Protein AF-A0A971TIJ3-F1 (afdb_monomer_lite)

Sequence (741 aa):
KLSTLRVTIKGRIISPDGRPIPSAKVTGVLDVHDTAYEQFLEANEAPTWTAHTDADGRYELHGMDPMHWHHVAAALVNGRARDNVDIRVEARGFVQRKEDAPEVPLLPEDAVCLGRRWLAILNQAQQRLGNIQLAEKEGWTLPAATGNTITGIDIVLQPMEAPIPTDADTAGTPAADPSHTDPPVTQPADNSDGVSVQERTAGGNANMRYFLIGAAEAEARAAEEETISPIGPEAKLLLVLPGGDGGPDFLPFVKRIYRHALSDDYLVAQLVAPRWSDEQAQKLVWPTETNPRPNMEFSTEQFMAAVVNDVHREHRFSRTFTLGWSSSGPACYAASLTPSVPVRGTFVAMSVFKPDQLPPLERARTHTYFILHSPQDFIPLRMAEEARDLLADHGAAVELATYDGGHGWRGDVFGSIRRGMAFLEANVLRTHVYLISDLLEAFDPSNPSYAGQQSVAQIVEGIHNVTGGREEWESGRHTIDVWRDRWAIIHTSARNHQRIDDYLNQSREPYRASVAVEAKFVTVDLNDRDKLRQWTAEDKMHQSDDGAATRILTPDEAEALMGRLQSIRSSSVCQAPRILAPHGMPLEITVPSSDPLELPLIDDPTTRVAVPIACAMLTGQADASPDRHSVTLTAVAEHIIGLEQFNPAEPDDLPQLAAAAVTQDVPDGQTLLISVPFQTVRPVAAKAVKNPSDGVTFEPVFEPVECGSEPQRRLYLLIRPKIIIRRPLSLTDSQPTATPP

Secondary structure (DSSP, 8-state):
-GGGS-EEEEEEEE-TTS-B-TT-EEEEEEEE--HHHHHHHTTSPPPEEEEE--TTSEEEEEEEPPPPHHHHHHHHHHT--SEEEEEEEE-TTEE--GGG--EEE---HHHHHHHHHHHHHHHHHHHHTTPPPP---TTPPPP-EETTEE----EEPEEPPPPPPPP--------------PPP--PPP---TT--EEEEESTT-TTSEEEEESHHHHHHHHHHTSSS-SS-TT-EEEEEE-STT--GGGHHHHHHHHHHHS-TTEEEEEE----S-HHHHHH-SS-BTTB--TT-SS-HHHHHHHHHHHHHTT---SEEEEEEETTSHHHHHHHTT-TTS-EEEEEEES----GGGSSPGGGGGG-EEEEEE-TTSSS-THHHHHHHHHHHHTT-EEEEEE-SSSSS--SSHHHHHHHHHHHHHHH-EEEEEEEHHHHHHHH-TT-TT--SHHHHHHHHHHHHHHTT-HHHHHTSSSEEEEETTTEEEEEEEHHHHHHHHHHHHHHHSPPEEEEEEEEEEEE--GGGHHHHHHHH-S--PEEPTTS-EEEEE-HHHHHHHHHHHTT-TT-EEEEPP-EEEETTPEEEEEE-------PPP-S--S-------EEEEEEEEEEE-TTSSEEEEEEEEEEEEETTT-BTTBTT-PPB----EEEEEEETT-EEEEEEEE--EEEEEEEEEEETTTEEEEEEEEEE---TT---EEEEEEEEEEEEEEPPPPGGG-S------

Structure (mmCIF, N/CA/C/O backbone):
data_AF-A0A971TIJ3-F1
#
_entry.id   AF-A0A971TIJ3-F1
#
loop_
_atom_site.group_PDB
_atom_site.id
_atom_site.type_symbol
_atom_site.label_atom_id
_atom_site.label_alt_id
_atom_site.label_comp_id
_atom_site.label_asym_id
_atom_site.label_entity_id
_atom_site.label_seq_id
_atom_site.pdbx_PDB_ins_code
_atom_site.Cartn_x
_atom_site.Cartn_y
_atom_site.Cartn_z
_atom_site.occupancy
_atom_site.B_iso_or_equiv
_atom_site.auth_seq_id
_atom_site.auth_comp_id
_atom_site.auth_asym_id
_atom_site.auth_atom_id
_atom_site.pdbx_PDB_model_num
ATOM 1 N N . LYS A 1 1 ? -22.743 2.711 24.126 1.00 30.66 1 LYS A N 1
ATOM 2 C CA . LYS A 1 1 ? -23.628 2.703 22.956 1.00 30.66 1 LYS A CA 1
ATOM 3 C C . LYS A 1 1 ? -23.898 1.257 22.563 1.00 30.66 1 LYS A C 1
ATOM 5 O O . LYS A 1 1 ? -22.974 0.563 22.152 1.00 30.66 1 LYS A O 1
ATOM 10 N N . LEU A 1 2 ? -25.161 0.840 22.586 1.00 32.91 2 LEU A N 1
ATOM 11 C CA . LEU A 1 2 ? -25.652 -0.297 21.795 1.00 32.91 2 LEU A CA 1
ATOM 12 C C . LEU A 1 2 ? -25.307 -0.143 20.290 1.00 32.91 2 LEU A C 1
ATOM 14 O O . LEU A 1 2 ? -25.112 -1.137 19.605 1.00 32.91 2 LEU A O 1
ATOM 18 N N . SER A 1 3 ? -25.069 1.087 19.805 1.00 34.75 3 SER A N 1
ATOM 19 C CA . SER A 1 3 ? -24.725 1.392 18.402 1.00 34.75 3 SER A CA 1
ATOM 20 C C . SER A 1 3 ? -23.334 0.938 17.907 1.00 34.75 3 SER A C 1
ATOM 22 O O . SER A 1 3 ? -22.993 1.192 16.752 1.00 34.75 3 SER A O 1
ATOM 24 N N . THR A 1 4 ? -22.487 0.324 18.744 1.00 40.16 4 THR A N 1
ATOM 25 C CA . THR A 1 4 ? -21.285 -0.410 18.274 1.00 40.16 4 THR A CA 1
ATOM 26 C C . THR A 1 4 ? -21.420 -1.921 18.402 1.00 40.16 4 THR A C 1
ATOM 28 O O . THR A 1 4 ? -20.590 -2.658 17.874 1.00 40.16 4 THR A O 1
ATOM 31 N N . LEU A 1 5 ? -22.474 -2.402 19.063 1.00 55.66 5 LEU A N 1
ATOM 32 C CA . LEU A 1 5 ? -22.847 -3.810 19.088 1.00 55.66 5 LEU A CA 1
ATOM 33 C C . LEU A 1 5 ? -23.701 -4.080 17.847 1.00 55.66 5 LEU A C 1
ATOM 35 O O . LEU A 1 5 ? -24.904 -4.271 17.948 1.00 55.66 5 LEU A O 1
ATOM 39 N N . ARG A 1 6 ? -23.096 -4.042 16.654 1.00 72.12 6 ARG A N 1
ATOM 40 C CA . ARG A 1 6 ? -23.840 -4.365 15.433 1.00 72.12 6 ARG A CA 1
ATOM 41 C C . ARG A 1 6 ? -24.319 -5.810 15.522 1.00 72.12 6 ARG A C 1
ATOM 43 O O . ARG A 1 6 ? -23.508 -6.736 15.596 1.00 72.12 6 ARG A O 1
ATOM 50 N N . VAL A 1 7 ? -25.634 -5.990 15.534 1.00 79.94 7 VAL A N 1
ATOM 51 C CA . VAL A 1 7 ? -26.244 -7.312 15.571 1.00 79.94 7 VAL A CA 1
ATOM 52 C C . VAL A 1 7 ? -25.986 -7.986 14.236 1.00 79.94 7 VAL A C 1
ATOM 54 O O . VAL A 1 7 ? -26.111 -7.377 13.168 1.00 79.94 7 VAL A O 1
ATOM 57 N N . THR A 1 8 ? -25.571 -9.245 14.317 1.00 89.25 8 THR A N 1
ATOM 58 C CA . THR A 1 8 ? -25.485 -10.129 13.160 1.00 89.25 8 THR A CA 1
ATOM 59 C C . THR A 1 8 ? -26.539 -11.212 13.301 1.00 89.25 8 THR A C 1
ATOM 61 O O . THR A 1 8 ? -26.599 -11.869 14.338 1.00 89.25 8 THR A O 1
ATOM 64 N N . ILE A 1 9 ? -27.347 -11.424 12.267 1.00 93.44 9 ILE A N 1
ATOM 65 C CA . ILE A 1 9 ? -28.293 -12.541 12.208 1.00 93.44 9 ILE A CA 1
ATOM 66 C C . ILE A 1 9 ? -27.728 -13.603 11.270 1.00 93.44 9 ILE A C 1
ATOM 68 O O . ILE A 1 9 ? -27.409 -13.304 10.119 1.00 93.44 9 ILE A O 1
ATOM 72 N N . LYS A 1 10 ? -27.620 -14.840 11.761 1.00 94.31 10 LYS A N 1
ATOM 73 C CA . LYS A 1 10 ? -27.132 -15.995 11.001 1.00 94.31 10 LYS A CA 1
ATOM 74 C C . LYS A 1 10 ? -28.174 -17.096 10.912 1.00 94.31 10 LYS A C 1
ATOM 76 O O . LYS A 1 10 ? -28.834 -17.436 11.898 1.00 94.31 10 LYS A O 1
ATOM 81 N N . GLY A 1 11 ? -28.219 -17.720 9.745 1.00 93.25 11 GLY A N 1
ATOM 82 C CA . GLY A 1 11 ? -29.124 -18.820 9.466 1.00 93.25 11 GLY A CA 1
ATOM 83 C C . GLY A 1 11 ? -28.760 -19.577 8.199 1.00 93.25 11 GLY A C 1
ATOM 84 O O . GLY A 1 11 ? -27.748 -19.298 7.546 1.00 93.25 11 GLY A O 1
ATOM 85 N N . ARG A 1 12 ? -29.598 -20.553 7.855 1.00 94.38 12 ARG A N 1
ATOM 86 C CA . ARG A 1 12 ? -29.523 -21.322 6.612 1.00 94.38 12 ARG A CA 1
ATOM 87 C C . ARG A 1 12 ? -30.830 -21.254 5.847 1.00 94.38 12 ARG A C 1
ATOM 89 O O . ARG A 1 12 ? -31.904 -21.324 6.430 1.00 94.38 12 ARG A O 1
ATOM 96 N N . ILE A 1 13 ? -30.729 -21.204 4.529 1.00 93.94 13 ILE A N 1
ATOM 97 C CA . ILE A 1 13 ? -31.857 -21.388 3.626 1.00 93.94 13 ILE A CA 1
ATOM 98 C C . ILE A 1 13 ? -31.808 -22.819 3.106 1.00 93.94 13 ILE A C 1
ATOM 100 O O . ILE A 1 13 ? -30.856 -23.224 2.432 1.00 93.94 13 ILE A O 1
ATOM 104 N N . ILE A 1 14 ? -32.838 -23.587 3.438 1.00 93.75 14 ILE A N 1
ATOM 105 C CA . ILE A 1 14 ? -32.960 -25.001 3.093 1.00 93.75 14 ILE A CA 1
ATOM 106 C C . ILE A 1 14 ? -34.288 -25.275 2.390 1.00 93.75 14 ILE A C 1
ATOM 108 O O . ILE A 1 14 ? -35.248 -24.516 2.480 1.00 93.75 14 ILE A O 1
ATOM 112 N N . SER A 1 15 ? -34.340 -26.374 1.655 1.00 90.31 15 SER A N 1
ATOM 113 C CA . SER A 1 15 ? -35.568 -26.920 1.070 1.00 90.31 15 SER A CA 1
ATOM 114 C C . SER A 1 15 ? -36.240 -27.903 2.045 1.00 90.31 15 SER A C 1
ATOM 116 O O . SER A 1 15 ? -35.639 -28.246 3.068 1.00 90.31 15 SER A O 1
ATOM 118 N N . PRO A 1 16 ? -37.478 -28.377 1.789 1.00 88.56 16 PRO A N 1
ATOM 119 C CA . PRO A 1 16 ? -38.221 -29.198 2.751 1.00 88.56 16 PRO A CA 1
ATOM 120 C C . PRO A 1 16 ? -37.584 -30.568 3.021 1.00 88.56 16 PRO A C 1
ATOM 122 O O . PRO A 1 16 ? -37.876 -31.193 4.036 1.00 88.56 16 PRO A O 1
ATOM 125 N N . ASP A 1 17 ? -36.703 -31.035 2.131 1.00 87.88 17 ASP A N 1
ATOM 126 C CA . ASP A 1 17 ? -35.901 -32.252 2.302 1.00 87.88 17 ASP A CA 1
ATOM 127 C C . ASP A 1 17 ? -34.560 -31.997 3.026 1.00 87.88 17 ASP A C 1
ATOM 129 O O . ASP A 1 17 ? -33.744 -32.909 3.169 1.00 87.88 17 ASP A O 1
ATOM 133 N N . GLY A 1 18 ? -34.333 -30.766 3.499 1.00 86.62 18 GLY A N 1
ATOM 134 C CA . GLY A 1 18 ? -33.152 -30.351 4.249 1.00 86.62 18 GLY A CA 1
ATOM 135 C C . GLY A 1 18 ? -31.941 -29.990 3.388 1.00 86.62 18 GLY A C 1
ATOM 136 O O . GLY A 1 18 ? -30.865 -29.755 3.942 1.00 86.62 18 GLY A O 1
ATOM 137 N N . ARG A 1 19 ? -32.064 -29.941 2.052 1.00 91.12 19 ARG A N 1
ATOM 138 C CA . ARG A 1 19 ? -30.937 -29.561 1.184 1.00 91.12 19 ARG A CA 1
ATOM 139 C C . ARG A 1 19 ? -30.718 -28.045 1.174 1.00 91.12 19 ARG A C 1
ATOM 141 O O . ARG A 1 19 ? -31.707 -27.310 1.094 1.00 91.12 19 ARG A O 1
ATOM 148 N N . PRO A 1 20 ? -29.457 -27.576 1.198 1.00 93.44 20 PRO A N 1
ATOM 149 C CA . PRO A 1 20 ? -29.140 -26.153 1.154 1.00 93.44 20 PRO A CA 1
ATOM 150 C C . PRO A 1 20 ? -29.526 -25.523 -0.186 1.00 93.44 20 PRO A C 1
ATOM 152 O O . PRO A 1 20 ? -29.388 -26.148 -1.239 1.00 93.44 20 PRO A O 1
ATOM 155 N N . ILE A 1 21 ? -29.989 -24.274 -0.140 1.00 92.12 21 ILE A N 1
ATOM 156 C CA . ILE A 1 21 ? -30.333 -23.481 -1.324 1.00 92.12 21 ILE A CA 1
ATOM 157 C C . ILE A 1 21 ? -29.278 -22.376 -1.490 1.00 92.12 21 ILE A C 1
ATOM 159 O O . ILE A 1 21 ? -29.320 -21.379 -0.761 1.00 92.12 21 ILE A O 1
ATOM 163 N N . PRO A 1 22 ? -28.321 -22.527 -2.423 1.00 91.25 22 PRO A N 1
ATOM 164 C CA . PRO A 1 22 ? -27.285 -21.528 -2.659 1.00 91.25 22 PRO A CA 1
ATOM 165 C C . PRO A 1 22 ? -27.811 -20.327 -3.452 1.00 91.25 22 PRO A C 1
ATOM 167 O O . PRO A 1 22 ? -28.786 -20.431 -4.200 1.00 91.25 22 PRO A O 1
ATOM 170 N N . SER A 1 23 ? -27.129 -19.187 -3.321 1.00 90.06 23 SER A N 1
ATOM 171 C CA . SER A 1 23 ? -27.422 -17.934 -4.032 1.00 90.06 23 SER A CA 1
ATOM 172 C C . SER A 1 23 ? -28.828 -17.347 -3.813 1.00 90.06 23 SER A C 1
ATOM 174 O O . SER A 1 23 ? -29.226 -16.438 -4.545 1.00 90.06 23 SER A O 1
ATOM 176 N N . ALA A 1 24 ? -29.568 -17.808 -2.803 1.00 92.00 24 ALA A N 1
ATOM 177 C CA . ALA A 1 24 ? -30.810 -17.189 -2.357 1.00 92.00 24 ALA A CA 1
ATOM 178 C C . ALA A 1 24 ? -30.508 -15.793 -1.800 1.00 92.00 24 ALA A C 1
ATOM 180 O O . ALA A 1 24 ? -29.568 -15.622 -1.023 1.00 92.00 24 ALA A O 1
ATOM 181 N N . LYS A 1 25 ? -31.293 -14.794 -2.200 1.00 95.12 25 LYS A N 1
ATOM 182 C CA . LYS A 1 25 ? -31.193 -13.431 -1.679 1.00 95.12 25 LYS A CA 1
ATOM 183 C C . LYS A 1 25 ? -32.031 -13.336 -0.409 1.00 95.12 25 LYS A C 1
ATOM 185 O O . LYS A 1 25 ? -33.243 -13.527 -0.453 1.00 95.12 25 LYS A O 1
ATOM 190 N N . VAL A 1 26 ? -31.388 -13.025 0.705 1.00 95.00 26 VAL A N 1
ATOM 191 C CA . VAL A 1 26 ? -32.008 -12.846 2.019 1.00 95.00 26 VAL A CA 1
ATOM 192 C C . VAL A 1 26 ? -32.058 -11.356 2.327 1.00 95.00 26 VAL A C 1
ATOM 194 O O . VAL A 1 26 ? -31.038 -10.682 2.222 1.00 95.00 26 VAL A O 1
ATOM 197 N N . THR A 1 27 ? -33.230 -10.845 2.691 1.00 92.56 27 THR A N 1
ATOM 198 C CA . THR A 1 27 ? -33.478 -9.437 3.020 1.00 92.56 27 THR A CA 1
ATOM 199 C C . THR A 1 27 ? -34.119 -9.350 4.401 1.00 92.56 27 THR A C 1
ATOM 201 O O . THR A 1 27 ? -35.240 -9.812 4.579 1.00 92.56 27 THR A O 1
ATOM 204 N N . GLY A 1 28 ? -33.423 -8.765 5.371 1.00 90.44 28 GLY A N 1
ATOM 205 C CA . GLY A 1 28 ? -34.015 -8.353 6.642 1.00 90.44 28 GLY A CA 1
ATOM 206 C C . GLY A 1 28 ? -34.665 -6.982 6.492 1.00 90.44 28 GLY A C 1
ATOM 207 O O . GLY A 1 28 ? -34.040 -6.088 5.924 1.00 90.44 28 GLY A O 1
ATOM 208 N N . VAL A 1 29 ? -35.887 -6.815 6.985 1.00 87.00 29 VAL A N 1
ATOM 209 C CA . VAL A 1 29 ? -36.614 -5.539 7.017 1.00 87.00 29 VAL A CA 1
ATOM 210 C C . VAL A 1 29 ? -36.895 -5.192 8.472 1.00 87.00 29 VAL A C 1
ATOM 212 O O . VAL A 1 29 ? -37.412 -6.034 9.200 1.00 87.00 29 VAL A O 1
ATOM 215 N N . LEU A 1 30 ? -36.526 -3.988 8.903 1.00 82.31 30 LEU A N 1
ATOM 216 C CA . LEU A 1 30 ? -36.794 -3.540 10.267 1.00 82.31 30 LEU A CA 1
ATOM 217 C C . LEU A 1 30 ? -38.304 -3.366 10.483 1.00 82.31 30 LEU A C 1
ATOM 219 O O . LEU A 1 30 ? -38.944 -2.629 9.732 1.00 82.31 30 LEU A O 1
ATOM 223 N N . ASP A 1 31 ? -38.837 -4.009 11.518 1.00 78.81 31 ASP A N 1
ATOM 224 C CA . ASP A 1 31 ? -40.205 -3.835 12.005 1.00 78.81 31 ASP A CA 1
ATOM 225 C C . ASP A 1 31 ? -40.156 -3.380 13.471 1.00 78.81 31 ASP A C 1
ATOM 227 O O . ASP A 1 31 ? -39.629 -4.081 14.338 1.00 78.81 31 ASP A O 1
ATOM 231 N N . VAL A 1 32 ? -40.632 -2.164 13.747 1.00 66.31 32 VAL A N 1
ATOM 232 C CA . VAL A 1 32 ? -40.584 -1.547 15.081 1.00 66.31 32 VAL A CA 1
ATOM 233 C C . VAL A 1 32 ? -41.992 -1.143 15.488 1.00 66.31 32 VAL A C 1
ATOM 235 O O . VAL A 1 32 ? -42.640 -0.333 14.827 1.00 66.31 32 VAL A O 1
ATOM 238 N N . HIS A 1 33 ? -42.440 -1.669 16.623 1.00 61.56 33 HIS A N 1
ATOM 239 C CA . HIS A 1 33 ? -43.714 -1.328 17.245 1.00 61.56 33 HIS A CA 1
ATOM 240 C C . HIS A 1 33 ? -43.555 -0.137 18.207 1.00 61.56 33 HIS A C 1
ATOM 242 O O . HIS A 1 33 ? -43.623 -0.297 19.430 1.00 61.56 33 HIS A O 1
ATOM 248 N N . ASP A 1 34 ? -43.330 1.052 17.646 1.00 60.88 34 ASP A N 1
ATOM 249 C CA . ASP A 1 34 ? -43.323 2.346 18.344 1.00 60.88 34 ASP A CA 1
ATOM 250 C C . ASP A 1 34 ? -44.183 3.343 17.553 1.00 60.88 34 ASP A C 1
ATOM 252 O O . ASP A 1 34 ? -43.940 3.581 16.372 1.00 60.88 34 ASP A O 1
ATOM 256 N N . THR A 1 35 ? -45.171 3.961 18.204 1.00 51.84 35 THR A N 1
ATOM 257 C CA . THR A 1 35 ? -46.066 4.979 17.625 1.00 51.84 35 THR A CA 1
ATOM 258 C C . THR A 1 35 ? -45.337 6.145 16.946 1.00 51.84 35 THR A C 1
ATOM 260 O O . THR A 1 35 ? -45.846 6.691 15.966 1.00 51.84 35 THR A O 1
ATOM 263 N N . ALA A 1 36 ? -44.157 6.544 17.434 1.00 49.69 36 ALA A N 1
ATOM 264 C CA . ALA A 1 36 ? -43.347 7.589 16.803 1.00 49.69 36 ALA A CA 1
ATOM 265 C C . ALA A 1 36 ? -42.622 7.081 15.542 1.00 49.69 36 ALA A C 1
ATOM 267 O O . ALA A 1 36 ? -42.401 7.842 14.598 1.00 49.69 36 ALA A O 1
ATOM 268 N N . TYR A 1 37 ? -42.285 5.790 15.504 1.00 52.75 37 TYR A N 1
ATOM 269 C CA . TYR A 1 37 ? -41.617 5.141 14.378 1.00 52.75 37 TYR A CA 1
ATOM 270 C C . TYR A 1 37 ? -42.599 4.695 13.283 1.00 52.75 37 TYR A C 1
ATOM 272 O O . TYR A 1 37 ? -42.294 4.804 12.098 1.00 52.75 37 TYR A O 1
ATOM 280 N N . GLU A 1 38 ? -43.819 4.295 13.644 1.00 54.66 38 GLU A N 1
ATOM 281 C CA . GLU A 1 38 ? -44.912 4.045 12.695 1.00 54.66 38 GLU A CA 1
ATOM 282 C C . GLU A 1 38 ? -45.209 5.306 11.859 1.00 54.66 38 GLU A C 1
ATOM 284 O O . GLU A 1 38 ? -45.313 5.232 10.636 1.00 54.66 38 GLU A O 1
ATOM 289 N N . GLN A 1 39 ? -45.205 6.489 12.488 1.00 52.75 39 GLN A N 1
ATOM 290 C CA . GLN A 1 39 ? -45.309 7.783 11.795 1.00 52.75 39 GLN A CA 1
ATOM 291 C C . GLN A 1 39 ? -44.088 8.100 10.908 1.00 52.75 39 GLN A C 1
ATOM 293 O O . GLN A 1 39 ? -44.215 8.800 9.903 1.00 52.75 39 GLN A O 1
ATOM 298 N N . PHE A 1 40 ? -42.899 7.589 11.249 1.00 47.28 40 PHE A N 1
ATOM 299 C CA . PHE A 1 40 ? -41.686 7.722 10.434 1.00 47.28 40 PHE A CA 1
ATOM 300 C C . PHE A 1 40 ? -41.735 6.841 9.174 1.00 47.28 40 PHE A C 1
ATOM 302 O O . PHE A 1 40 ? -41.347 7.305 8.097 1.00 47.28 40 PHE A O 1
ATOM 309 N N . LEU A 1 41 ? -42.246 5.610 9.288 1.00 52.25 41 LEU A N 1
ATOM 310 C CA . LEU A 1 41 ? -42.416 4.666 8.175 1.00 52.25 41 LEU A CA 1
ATOM 311 C C . LEU A 1 41 ? -43.552 5.056 7.216 1.00 52.25 41 LEU A C 1
ATOM 313 O O . LEU A 1 41 ? -43.511 4.701 6.041 1.00 52.25 41 LEU A O 1
ATOM 317 N N . GLU A 1 42 ? -44.532 5.851 7.659 1.00 56.53 42 GLU A N 1
ATOM 318 C CA . GLU A 1 42 ? -45.507 6.480 6.751 1.00 56.53 42 GLU A CA 1
ATOM 319 C C . GLU A 1 42 ? -44.853 7.484 5.779 1.00 56.53 42 GLU A C 1
ATOM 321 O O . GLU A 1 42 ? -45.406 7.767 4.713 1.00 56.53 42 GLU A O 1
ATOM 326 N N . ALA A 1 43 ? -43.665 8.003 6.116 1.00 50.19 43 ALA A N 1
ATOM 327 C CA . ALA A 1 43 ? -42.933 8.993 5.329 1.00 50.19 43 ALA A CA 1
ATOM 328 C C . ALA A 1 43 ? -41.619 8.476 4.702 1.00 50.19 43 ALA A C 1
ATOM 330 O O . ALA A 1 43 ? -41.045 9.184 3.872 1.00 50.19 43 ALA A O 1
ATOM 331 N N . ASN A 1 44 ? -41.130 7.284 5.074 1.00 51.38 44 ASN A N 1
ATOM 332 C CA . ASN A 1 44 ? -39.826 6.745 4.656 1.00 51.38 44 ASN A CA 1
ATOM 333 C C . ASN A 1 44 ? -39.858 5.218 4.476 1.00 51.38 44 ASN A C 1
ATOM 335 O O . ASN A 1 44 ? -40.623 4.519 5.132 1.00 51.38 44 ASN A O 1
ATOM 339 N N . GLU A 1 45 ? -38.982 4.686 3.619 1.00 62.09 45 GLU A N 1
ATOM 340 C CA . GLU A 1 45 ? -38.799 3.235 3.488 1.00 62.09 45 GLU A CA 1
ATOM 341 C C . GLU A 1 45 ? -38.084 2.661 4.724 1.00 62.09 45 GLU A C 1
ATOM 343 O O . GLU A 1 45 ? -37.109 3.235 5.214 1.00 62.09 45 GLU A O 1
ATOM 348 N N . ALA A 1 46 ? -38.564 1.518 5.224 1.00 71.31 46 ALA A N 1
ATOM 349 C CA . ALA A 1 46 ? -37.954 0.830 6.359 1.00 71.31 46 ALA A CA 1
ATOM 350 C C . ALA A 1 46 ? -36.498 0.423 6.048 1.00 71.31 46 ALA A C 1
ATOM 352 O O . ALA A 1 46 ? -36.227 -0.046 4.936 1.00 71.31 46 ALA A O 1
ATOM 353 N N . PRO A 1 47 ? -35.561 0.535 7.009 1.00 78.31 47 PRO A N 1
ATOM 354 C CA . PRO A 1 47 ? -34.204 0.025 6.846 1.00 78.31 47 PRO A CA 1
ATOM 355 C C . PRO A 1 47 ? -34.191 -1.450 6.436 1.00 78.31 47 PRO A C 1
ATOM 357 O O . PRO A 1 47 ? -34.933 -2.271 6.984 1.00 78.31 47 PRO A O 1
ATOM 360 N N . THR A 1 48 ? -33.328 -1.786 5.474 1.00 85.31 48 THR A N 1
ATOM 361 C CA . THR A 1 48 ? -33.167 -3.158 4.986 1.00 85.31 48 THR A CA 1
ATOM 362 C C . THR A 1 48 ? -31.708 -3.595 4.964 1.00 85.31 48 THR A C 1
ATOM 364 O O . THR A 1 48 ? -30.799 -2.790 4.758 1.00 85.31 48 THR A O 1
ATOM 367 N N . TRP A 1 49 ? -31.486 -4.896 5.150 1.00 90.50 49 TRP A N 1
ATOM 368 C CA . TRP A 1 49 ? -30.171 -5.536 5.084 1.00 90.50 49 TRP A CA 1
ATOM 369 C C . TRP A 1 49 ? -30.240 -6.732 4.150 1.00 90.50 49 TRP A C 1
ATOM 371 O O . TRP A 1 49 ? -31.132 -7.563 4.296 1.00 90.50 49 TRP A O 1
ATOM 381 N N . THR A 1 50 ? -29.299 -6.854 3.215 1.00 91.19 50 THR A N 1
ATOM 382 C CA . THR A 1 50 ? -29.320 -7.925 2.208 1.00 91.19 50 THR A CA 1
ATOM 383 C C . THR A 1 50 ? -28.056 -8.771 2.220 1.00 91.19 50 THR A C 1
ATOM 385 O O . THR A 1 50 ? -26.955 -8.230 2.296 1.00 91.19 50 THR A O 1
ATOM 388 N N . ALA A 1 51 ? -28.207 -10.082 2.043 1.00 92.88 51 ALA A N 1
ATOM 389 C CA . ALA A 1 51 ? -27.113 -11.026 1.828 1.00 92.88 51 ALA A CA 1
ATOM 390 C C . ALA A 1 51 ? -27.504 -12.098 0.801 1.00 92.88 51 ALA A C 1
ATOM 392 O O . ALA A 1 51 ? -28.683 -12.302 0.516 1.00 92.88 51 ALA A O 1
ATOM 393 N N . HIS A 1 52 ? -26.510 -12.801 0.261 1.00 93.88 52 HIS A N 1
ATOM 394 C CA . HIS A 1 52 ? -26.720 -13.983 -0.574 1.00 93.88 52 HIS A CA 1
ATOM 395 C C . HIS A 1 52 ? -26.213 -15.229 0.142 1.00 93.88 52 HIS A C 1
ATOM 397 O O . HIS A 1 52 ? -25.187 -15.171 0.820 1.00 93.88 52 HIS A O 1
ATOM 403 N N . THR A 1 53 ? -26.911 -16.351 -0.027 1.00 93.94 53 THR A N 1
ATOM 404 C CA . THR A 1 53 ? -26.472 -17.614 0.565 1.00 93.94 53 THR A CA 1
ATOM 405 C C . THR A 1 53 ? -25.259 -18.210 -0.143 1.00 93.94 53 THR A C 1
ATOM 407 O O . THR A 1 53 ? -25.150 -18.160 -1.374 1.00 93.94 53 THR A O 1
ATOM 410 N N . ASP A 1 54 ? -24.362 -18.814 0.635 1.00 91.44 54 ASP A N 1
ATOM 411 C CA . ASP A 1 54 ? -23.214 -19.572 0.127 1.00 91.44 54 ASP A CA 1
ATOM 412 C C . ASP A 1 54 ? -23.607 -20.965 -0.416 1.00 91.44 54 ASP A C 1
ATOM 414 O O . ASP A 1 54 ? -24.786 -21.313 -0.516 1.00 91.44 54 ASP A O 1
ATOM 418 N N . ALA A 1 55 ? -22.613 -21.783 -0.784 1.00 89.25 55 ALA A N 1
ATOM 419 C CA . ALA A 1 55 ? -22.832 -23.143 -1.289 1.00 89.25 55 ALA A CA 1
ATOM 420 C C . ALA A 1 55 ? -23.542 -24.072 -0.280 1.00 89.25 55 ALA A C 1
ATOM 422 O O . ALA A 1 55 ? -24.236 -25.002 -0.692 1.00 89.25 55 ALA A O 1
ATOM 423 N N . ASP A 1 56 ? -23.409 -23.796 1.019 1.00 91.44 56 ASP A N 1
ATOM 424 C CA . ASP A 1 56 ? -24.043 -24.529 2.117 1.00 91.44 56 ASP A CA 1
ATOM 425 C C . ASP A 1 56 ? -25.388 -23.902 2.534 1.00 91.44 56 ASP A C 1
ATOM 427 O O . ASP A 1 56 ? -25.970 -24.286 3.554 1.00 91.44 56 ASP A O 1
ATOM 431 N N . GLY A 1 57 ? -25.895 -22.933 1.764 1.00 91.38 57 GLY A N 1
ATOM 432 C CA . GLY A 1 57 ? -27.149 -22.238 2.036 1.00 91.38 57 GLY A CA 1
ATOM 433 C C . GLY A 1 57 ? -27.068 -21.254 3.206 1.00 91.38 57 GLY A C 1
ATOM 434 O O . GLY A 1 57 ? -28.110 -20.803 3.672 1.00 91.38 57 GLY A O 1
ATOM 435 N N . ARG A 1 58 ? -25.879 -20.921 3.721 1.00 95.06 58 ARG A N 1
ATOM 436 C CA . ARG A 1 58 ? -25.709 -20.043 4.893 1.00 95.06 58 ARG A CA 1
ATOM 437 C C . ARG A 1 58 ? -25.768 -18.579 4.496 1.00 95.06 58 ARG A C 1
ATOM 439 O O . ARG A 1 58 ? -25.231 -18.211 3.456 1.00 95.06 58 ARG A O 1
ATOM 446 N N . TYR A 1 59 ? -26.359 -17.749 5.349 1.00 94.81 59 TYR A N 1
ATOM 447 C CA . TYR A 1 59 ? -26.369 -16.295 5.195 1.00 94.81 59 TYR A CA 1
ATOM 448 C C . TYR A 1 59 ? -26.009 -15.591 6.504 1.00 94.81 59 TYR A C 1
ATOM 450 O O . TYR A 1 59 ? -26.230 -16.121 7.597 1.00 94.81 59 TYR A O 1
ATOM 458 N N . GLU A 1 60 ? -25.499 -14.367 6.374 1.00 95.06 60 GLU A N 1
ATOM 459 C CA . GLU A 1 60 ? -25.230 -13.468 7.493 1.00 95.06 60 GLU A CA 1
ATOM 460 C C . GLU A 1 60 ? -25.732 -12.063 7.141 1.00 95.06 60 GLU A C 1
ATOM 462 O O . GLU A 1 60 ? -25.315 -11.479 6.141 1.00 95.06 60 GLU A O 1
ATOM 467 N N . LEU A 1 61 ? -26.655 -11.527 7.940 1.00 90.62 61 LEU A N 1
ATOM 468 C CA . LEU A 1 61 ? -27.083 -10.132 7.849 1.00 90.62 61 LEU A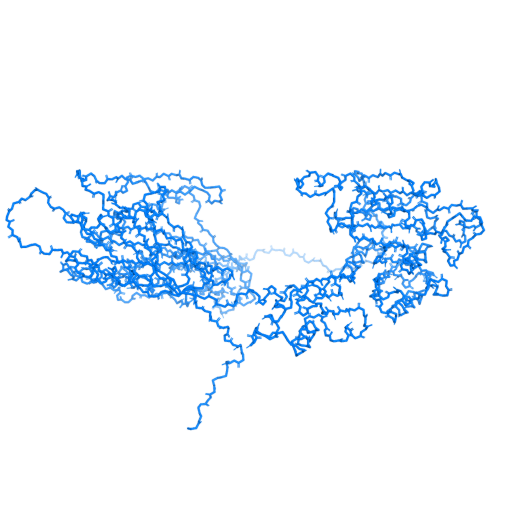 CA 1
ATOM 469 C C . LEU A 1 61 ? -26.349 -9.333 8.922 1.00 90.62 61 LEU A C 1
ATOM 471 O O . LEU A 1 61 ? -26.439 -9.676 10.099 1.00 90.62 61 LEU A O 1
ATOM 475 N N . HIS A 1 62 ? -25.637 -8.282 8.524 1.00 88.69 62 HIS A N 1
ATOM 476 C CA . HIS A 1 62 ? -24.791 -7.486 9.414 1.00 88.69 62 HIS A CA 1
ATOM 477 C C . HIS A 1 62 ? -25.280 -6.045 9.528 1.00 88.69 62 HIS A C 1
ATOM 479 O O . HIS A 1 62 ? -25.898 -5.515 8.609 1.00 88.69 62 HIS A O 1
ATOM 485 N N . GLY A 1 63 ? -24.895 -5.377 10.617 1.00 76.75 63 GLY A N 1
ATOM 486 C CA . GLY A 1 63 ? -25.015 -3.923 10.727 1.00 76.75 63 GLY A CA 1
ATOM 487 C C . GLY A 1 63 ? -26.310 -3.427 11.370 1.00 76.75 63 GLY A C 1
ATOM 488 O O . GLY A 1 63 ? -26.558 -2.226 11.345 1.00 76.75 63 GLY A O 1
ATOM 489 N N . MET A 1 64 ? -27.110 -4.304 11.974 1.00 81.69 64 MET A N 1
ATOM 490 C CA . MET A 1 64 ? -28.338 -3.914 12.677 1.00 81.69 64 MET A CA 1
ATOM 491 C C . MET A 1 64 ? -28.015 -3.277 14.032 1.00 81.69 64 MET A C 1
ATOM 493 O O . MET A 1 64 ? -27.090 -3.716 14.719 1.00 81.69 64 MET A O 1
ATOM 497 N N . ASP A 1 65 ? -28.771 -2.254 14.421 1.00 73.62 65 ASP A N 1
ATOM 498 C CA . ASP A 1 65 ? -28.700 -1.700 15.773 1.00 73.62 65 ASP A CA 1
ATOM 499 C C . ASP A 1 65 ? -29.532 -2.573 16.730 1.00 73.62 65 ASP A C 1
ATOM 501 O O . ASP A 1 65 ? -30.659 -2.932 16.395 1.00 73.62 65 ASP A O 1
ATOM 505 N N . PRO A 1 66 ? -28.999 -2.978 17.893 1.00 71.12 66 PRO A N 1
ATOM 506 C CA . PRO A 1 66 ? -29.751 -3.772 18.857 1.00 71.12 66 PRO A CA 1
ATOM 507 C C . PRO A 1 66 ? -30.812 -2.923 19.559 1.00 71.12 66 PRO A C 1
ATOM 509 O O . PRO A 1 66 ? -30.664 -1.706 19.694 1.00 71.12 66 PRO A O 1
ATOM 512 N N . MET A 1 67 ? -31.842 -3.596 20.078 1.00 74.50 67 MET A N 1
ATOM 513 C CA . MET A 1 67 ? -32.922 -2.957 20.828 1.00 74.50 67 MET A CA 1
ATOM 514 C C . MET A 1 67 ? -32.378 -2.135 21.997 1.00 74.50 67 MET A C 1
ATOM 516 O O . MET A 1 67 ? -31.508 -2.589 22.749 1.00 74.50 67 MET A O 1
ATOM 520 N N . HIS A 1 68 ? -32.921 -0.931 22.177 1.00 66.94 68 HIS A N 1
ATOM 521 C CA . HIS A 1 68 ? -32.479 -0.022 23.229 1.00 66.94 68 HIS A CA 1
ATOM 522 C C . HIS A 1 68 ? -32.680 -0.633 24.631 1.00 66.94 68 HIS A C 1
ATOM 524 O O . HIS A 1 68 ? -33.693 -1.270 24.906 1.00 66.94 68 HIS A O 1
ATOM 530 N N . TRP A 1 69 ? -31.739 -0.446 25.562 1.00 63.34 69 TRP A N 1
ATOM 531 C CA . TRP A 1 69 ? -31.677 -1.217 26.818 1.00 63.34 69 TRP A CA 1
ATOM 532 C C . TRP A 1 69 ? -32.930 -1.113 27.714 1.00 63.34 69 TRP A C 1
ATOM 534 O O . TRP A 1 69 ? -33.285 -2.097 28.369 1.00 63.34 69 TRP A O 1
ATOM 544 N N . HIS A 1 70 ? -33.634 0.028 27.745 1.00 64.00 70 HIS A N 1
ATOM 545 C CA . HIS A 1 70 ? -34.895 0.139 28.498 1.00 64.00 70 HIS A CA 1
ATOM 546 C C . HIS A 1 70 ? -36.042 -0.598 27.798 1.00 64.00 70 HIS A C 1
ATOM 548 O O . HIS A 1 70 ? -36.869 -1.197 28.485 1.00 64.00 70 HIS A O 1
ATOM 554 N N . HIS A 1 71 ? -36.052 -0.642 26.461 1.00 72.69 71 HIS A N 1
ATOM 555 C CA . HIS A 1 71 ? -36.951 -1.503 25.692 1.00 72.69 71 HIS A CA 1
ATOM 556 C C . HIS A 1 71 ? -36.621 -2.980 25.901 1.00 72.69 71 HIS A C 1
ATOM 558 O O . HIS A 1 71 ? -37.544 -3.775 26.024 1.00 72.69 71 HIS A O 1
ATOM 564 N N . VAL A 1 72 ? -35.345 -3.354 26.059 1.00 76.69 72 VAL A N 1
ATOM 565 C CA . VAL A 1 72 ? -34.967 -4.732 26.421 1.00 76.69 72 VAL A CA 1
ATOM 566 C C . VAL A 1 72 ? -35.545 -5.117 27.782 1.00 76.69 72 VAL A C 1
ATOM 568 O O . VAL A 1 72 ? -36.133 -6.186 27.921 1.00 76.69 72 VAL A O 1
ATOM 571 N N . ALA A 1 73 ? -35.414 -4.261 28.797 1.00 73.44 73 ALA A N 1
ATOM 572 C CA . ALA A 1 73 ? -35.984 -4.540 30.115 1.00 73.44 73 ALA A CA 1
ATOM 573 C C . ALA A 1 73 ? -37.519 -4.595 30.094 1.00 73.44 73 ALA A C 1
ATOM 575 O O . ALA A 1 73 ? -38.102 -5.486 30.710 1.00 73.44 73 ALA A O 1
ATOM 576 N N . ALA A 1 74 ? -38.170 -3.694 29.351 1.00 77.44 74 ALA A N 1
ATOM 577 C CA . ALA A 1 74 ? -39.611 -3.755 29.120 1.00 77.44 74 ALA A CA 1
ATOM 578 C C . ALA A 1 74 ? -40.004 -5.058 28.405 1.00 77.44 74 ALA A C 1
ATOM 580 O O . ALA A 1 74 ? -40.953 -5.722 28.814 1.00 77.44 74 ALA A O 1
ATOM 581 N N . ALA A 1 75 ? -39.240 -5.482 27.397 1.00 82.62 75 ALA A N 1
ATOM 582 C CA . ALA A 1 75 ? -39.476 -6.718 26.663 1.00 82.62 75 ALA A CA 1
ATOM 583 C C . ALA A 1 75 ? -39.346 -7.951 27.566 1.00 82.62 75 ALA A C 1
ATOM 585 O O . ALA A 1 75 ? -40.205 -8.828 27.518 1.00 82.62 75 ALA A O 1
ATOM 586 N N . LEU A 1 76 ? -38.340 -7.983 28.448 1.00 85.50 76 LEU A N 1
ATOM 587 C CA . LEU A 1 76 ? -38.157 -9.037 29.453 1.00 85.50 76 LEU A CA 1
ATOM 588 C C . LEU A 1 76 ? -39.351 -9.146 30.409 1.00 85.50 76 LEU A C 1
ATOM 590 O O . LEU A 1 76 ? -39.768 -10.258 30.723 1.00 85.50 76 LEU A O 1
ATOM 594 N N . VAL A 1 77 ? -39.918 -8.023 30.854 1.00 84.31 77 VAL A N 1
ATOM 595 C CA . VAL A 1 77 ? -41.079 -8.000 31.764 1.00 84.31 77 VAL A CA 1
ATOM 596 C C . VAL A 1 77 ? -42.382 -8.349 31.036 1.00 84.31 77 VAL A C 1
ATOM 598 O O . VAL A 1 77 ? -43.192 -9.126 31.542 1.00 84.31 77 VAL A O 1
ATOM 601 N N . ASN A 1 78 ? -42.581 -7.811 29.832 1.00 84.31 78 ASN A N 1
ATOM 602 C CA . ASN A 1 78 ? -43.825 -7.954 29.074 1.00 84.31 78 ASN A CA 1
ATOM 603 C C . ASN A 1 78 ? -43.888 -9.262 28.264 1.00 84.31 78 ASN A C 1
ATOM 605 O O . ASN A 1 78 ? -44.975 -9.713 27.904 1.00 84.31 78 ASN A O 1
ATOM 609 N N . GLY A 1 79 ? -42.741 -9.891 27.993 1.00 84.94 79 GLY A N 1
ATOM 610 C CA . GLY A 1 79 ? -42.629 -11.080 27.147 1.00 84.94 79 GLY A CA 1
ATOM 611 C C . GLY A 1 79 ? -42.841 -10.796 25.661 1.00 84.94 79 GLY A C 1
ATOM 612 O O . GLY A 1 79 ? -43.346 -11.657 24.942 1.00 84.94 79 GLY A O 1
ATOM 613 N N . ARG A 1 80 ? -42.527 -9.578 25.205 1.00 83.81 80 ARG A N 1
ATOM 614 C CA . ARG A 1 80 ? -42.687 -9.159 23.807 1.00 83.81 80 ARG A CA 1
ATOM 615 C C . ARG A 1 80 ? -41.603 -8.159 23.419 1.00 83.81 80 ARG A C 1
ATOM 617 O O . ARG A 1 80 ? -41.434 -7.144 24.087 1.00 83.81 80 ARG A O 1
ATOM 624 N N . ALA A 1 81 ? -40.910 -8.444 22.322 1.00 83.38 81 ALA A N 1
ATOM 625 C CA . ALA A 1 81 ? -39.959 -7.534 21.696 1.00 83.38 81 ALA A CA 1
ATOM 626 C C . ALA A 1 81 ? -40.685 -6.409 20.940 1.00 83.38 81 ALA A C 1
ATOM 628 O O . ALA A 1 81 ? -41.735 -6.652 20.344 1.00 83.38 81 ALA A O 1
ATOM 629 N N . ARG A 1 82 ? -40.131 -5.191 20.990 1.00 74.94 82 ARG A N 1
ATOM 630 C CA . ARG A 1 82 ? -40.625 -4.034 20.223 1.00 74.94 82 ARG A CA 1
ATOM 631 C C . ARG A 1 82 ? -39.915 -3.851 18.883 1.00 74.94 82 ARG A C 1
ATOM 633 O O . ARG A 1 82 ? -40.560 -3.413 17.942 1.00 74.94 82 ARG A O 1
ATOM 640 N N . ASP A 1 83 ? -38.641 -4.230 18.821 1.00 80.50 83 ASP A N 1
ATOM 641 C CA . ASP A 1 83 ? -37.791 -4.080 17.640 1.00 80.50 83 ASP A CA 1
ATOM 642 C C . ASP A 1 83 ? -37.463 -5.474 17.089 1.00 80.50 83 ASP A C 1
ATOM 644 O O . ASP A 1 83 ? -36.749 -6.261 17.733 1.00 80.50 83 ASP A O 1
ATOM 648 N N . ASN A 1 84 ? -37.995 -5.779 15.908 1.00 86.50 84 ASN A N 1
ATOM 649 C CA . ASN A 1 84 ? -37.838 -7.051 15.217 1.00 86.50 84 ASN A CA 1
ATOM 650 C C . ASN A 1 84 ? -37.308 -6.847 13.791 1.00 86.50 84 ASN A C 1
ATOM 652 O O . ASN A 1 84 ? -37.360 -5.759 13.221 1.00 86.50 84 ASN A O 1
ATOM 656 N N . VAL A 1 85 ? -36.771 -7.912 13.201 1.00 89.31 85 VAL A N 1
ATOM 657 C CA . VAL A 1 85 ? -36.403 -7.952 11.784 1.00 89.31 85 VAL A CA 1
ATOM 658 C C . VAL A 1 85 ? -37.166 -9.071 11.098 1.00 89.31 85 VAL A C 1
ATOM 660 O O . VAL A 1 85 ? -36.971 -10.246 11.412 1.00 89.31 85 VAL A O 1
ATOM 663 N N . ASP A 1 86 ? -37.975 -8.695 10.115 1.00 90.44 86 ASP A N 1
ATOM 664 C CA . ASP A 1 86 ? -38.661 -9.610 9.212 1.00 90.44 86 ASP A CA 1
ATOM 665 C C . ASP A 1 86 ? -37.686 -10.129 8.156 1.00 90.44 86 ASP A C 1
ATOM 667 O O . ASP A 1 86 ? -37.147 -9.347 7.366 1.00 90.44 86 ASP A O 1
ATOM 671 N N . ILE A 1 87 ? -37.482 -11.447 8.080 1.00 92.44 87 ILE A N 1
ATOM 672 C CA . ILE A 1 87 ? -36.587 -12.031 7.071 1.00 92.44 87 ILE A CA 1
ATOM 673 C C . ILE A 1 87 ? -37.362 -12.537 5.857 1.00 92.44 87 ILE A C 1
ATOM 675 O O . ILE A 1 87 ? -38.116 -13.513 5.915 1.00 92.44 87 ILE A O 1
ATOM 679 N N . ARG A 1 88 ? -37.091 -11.904 4.716 1.00 92.69 88 ARG A N 1
ATOM 680 C CA . ARG A 1 88 ? -37.654 -12.221 3.403 1.00 92.69 88 ARG A CA 1
ATOM 681 C C . ARG A 1 88 ? -36.611 -12.879 2.513 1.00 92.69 88 ARG A C 1
ATOM 683 O O . ARG A 1 88 ? -35.472 -12.420 2.454 1.00 92.69 88 ARG A O 1
ATOM 690 N N . VAL A 1 89 ? -36.989 -13.932 1.798 1.00 92.75 89 VAL A N 1
ATOM 691 C CA . VAL A 1 89 ? -36.056 -14.722 0.986 1.00 92.75 89 VAL A CA 1
ATOM 692 C C . VAL A 1 89 ? -36.568 -14.886 -0.441 1.00 92.75 89 VAL A C 1
ATOM 694 O O . VAL A 1 89 ? -37.680 -15.357 -0.673 1.00 92.75 89 VAL A O 1
ATOM 697 N N . GLU A 1 90 ? -35.717 -14.553 -1.407 1.00 91.31 90 GLU A N 1
ATOM 698 C CA . GLU A 1 90 ? -35.948 -14.747 -2.837 1.00 91.31 90 GLU A CA 1
ATOM 699 C C . GLU A 1 90 ? -34.977 -15.810 -3.374 1.00 91.31 90 GLU A C 1
ATOM 701 O O . GLU A 1 90 ? -33.756 -15.643 -3.325 1.00 91.31 90 GLU A O 1
ATOM 706 N N . ALA A 1 91 ? -35.504 -16.910 -3.917 1.00 90.25 91 ALA A N 1
ATOM 707 C CA . ALA A 1 91 ? -34.702 -17.973 -4.523 1.00 90.25 91 ALA A CA 1
ATOM 708 C C . ALA A 1 91 ? -35.387 -18.544 -5.771 1.00 90.25 91 ALA A C 1
ATOM 710 O O . ALA A 1 91 ? -36.603 -18.729 -5.815 1.00 90.25 91 ALA A O 1
ATOM 711 N N . ARG A 1 92 ? -34.605 -18.842 -6.814 1.00 86.62 92 ARG A N 1
ATOM 712 C CA . ARG A 1 92 ? -35.142 -19.318 -8.096 1.00 86.62 92 ARG A CA 1
ATOM 713 C C . ARG A 1 92 ? -35.812 -20.686 -7.940 1.00 86.62 92 ARG A C 1
ATOM 715 O O . ARG A 1 92 ? -35.153 -21.650 -7.573 1.00 86.62 92 ARG A O 1
ATOM 722 N N . GLY A 1 93 ? -37.089 -20.778 -8.313 1.00 84.56 93 GLY A N 1
ATOM 723 C CA . GLY A 1 93 ? -37.858 -22.029 -8.264 1.00 84.56 93 GLY A CA 1
ATOM 724 C C . GLY A 1 93 ? -38.415 -22.374 -6.881 1.00 84.56 93 GLY A C 1
ATOM 725 O O . GLY A 1 93 ? -38.964 -23.460 -6.711 1.00 84.56 93 GLY A O 1
ATOM 726 N N . PHE A 1 94 ? -38.308 -21.458 -5.918 1.00 89.19 94 PHE A N 1
ATOM 727 C CA . PHE A 1 94 ? -38.833 -21.615 -4.569 1.00 89.19 94 PHE A CA 1
ATOM 728 C C . PHE A 1 94 ? -39.687 -20.405 -4.171 1.00 89.19 94 PHE A C 1
ATOM 730 O O . PHE A 1 94 ? -39.531 -19.314 -4.716 1.00 89.19 94 PHE A O 1
ATOM 737 N N . VAL A 1 95 ? -40.582 -20.597 -3.205 1.00 88.81 95 VAL A N 1
ATOM 738 C CA . VAL A 1 95 ? -41.415 -19.549 -2.613 1.00 88.81 95 VAL A CA 1
ATOM 739 C C . VAL A 1 95 ? -41.328 -19.612 -1.088 1.00 88.81 95 VAL A C 1
ATOM 741 O O . VAL A 1 95 ? -41.399 -20.689 -0.491 1.00 88.81 95 VAL A O 1
ATOM 744 N N . GLN A 1 96 ? -41.176 -18.449 -0.454 1.00 89.50 96 GLN A N 1
ATOM 745 C CA . GLN A 1 96 ? -41.373 -18.292 0.985 1.00 89.50 96 GLN A CA 1
ATOM 746 C C . GLN A 1 96 ? -42.853 -17.988 1.229 1.00 89.50 96 GLN A C 1
ATOM 748 O O . GLN A 1 96 ? -43.388 -17.023 0.677 1.00 89.50 96 GLN A O 1
ATOM 753 N N . ARG A 1 97 ? -43.547 -18.804 2.029 1.00 78.88 97 ARG A N 1
ATOM 754 C CA . ARG A 1 97 ? -44.916 -18.463 2.439 1.00 78.88 97 ARG A CA 1
ATOM 755 C C . ARG A 1 97 ? -44.853 -17.343 3.468 1.00 78.88 97 ARG A C 1
ATOM 757 O O . ARG A 1 97 ? -43.916 -17.278 4.255 1.00 78.88 97 ARG A O 1
ATOM 764 N N . LYS A 1 98 ? -45.880 -16.493 3.500 1.00 73.69 98 LYS A N 1
ATOM 765 C CA . LYS A 1 98 ? -45.970 -15.388 4.468 1.00 73.69 98 LYS A CA 1
ATOM 766 C C . LYS A 1 98 ? -45.860 -15.874 5.923 1.00 73.69 98 LYS A C 1
ATOM 768 O O . LYS A 1 98 ? -45.304 -15.176 6.754 1.00 73.69 98 LYS A O 1
ATOM 773 N N . GLU A 1 99 ? -46.375 -17.068 6.200 1.00 76.94 99 GLU A N 1
ATOM 774 C CA . GLU A 1 99 ? -46.342 -17.732 7.512 1.00 76.94 99 GLU A CA 1
ATOM 775 C C . GLU A 1 99 ? -44.937 -18.219 7.913 1.00 76.94 99 GLU A C 1
ATOM 777 O O . GLU A 1 99 ? -44.673 -18.413 9.094 1.00 76.94 99 GLU A O 1
ATOM 782 N N . ASP A 1 100 ? -44.050 -18.421 6.933 1.00 76.38 100 ASP A N 1
ATOM 783 C CA . ASP A 1 100 ? -42.692 -18.950 7.111 1.00 76.38 100 ASP A CA 1
ATOM 784 C C . ASP A 1 100 ? -41.634 -17.821 7.129 1.00 76.38 100 ASP A C 1
ATOM 786 O O . ASP A 1 100 ? -40.433 -18.085 7.039 1.00 76.38 100 ASP A O 1
ATOM 790 N N . ALA A 1 101 ? -42.057 -16.552 7.177 1.00 82.75 101 ALA A N 1
ATOM 791 C CA . ALA A 1 101 ? -41.165 -15.413 7.363 1.00 82.75 101 ALA A CA 1
ATOM 792 C C . ALA A 1 101 ? -40.885 -15.238 8.863 1.00 82.75 101 ALA A C 1
ATOM 794 O O . ALA A 1 101 ? -41.811 -14.907 9.605 1.00 82.75 101 ALA A O 1
ATOM 795 N N . PRO A 1 102 ? -39.653 -15.499 9.341 1.00 88.19 102 PRO A N 1
ATOM 796 C CA . PRO A 1 102 ? -39.359 -15.344 10.752 1.00 88.19 102 PRO A CA 1
ATOM 797 C C . PRO A 1 102 ? -39.253 -13.859 11.102 1.00 88.19 102 PRO A C 1
ATOM 799 O O . PRO A 1 102 ? -38.546 -13.099 10.435 1.00 88.19 102 PRO A O 1
ATOM 802 N N . GLU A 1 103 ? -39.924 -13.497 12.186 1.00 89.06 103 GLU A N 1
ATOM 803 C CA . GLU A 1 103 ? -39.765 -12.231 12.888 1.00 89.06 103 GLU A CA 1
ATOM 804 C C . GLU A 1 103 ? -38.687 -12.436 13.962 1.00 89.06 103 GLU A C 1
ATOM 806 O O . GLU A 1 103 ? -38.853 -13.244 14.882 1.00 89.06 103 GLU A O 1
ATOM 811 N N . VAL A 1 104 ? -37.535 -11.780 13.807 1.00 90.81 104 VAL A N 1
ATOM 812 C CA . VAL A 1 104 ? -36.373 -11.982 14.684 1.00 90.81 104 VAL A CA 1
ATOM 813 C C . VAL A 1 104 ? -36.212 -10.802 15.641 1.00 90.81 104 VAL A C 1
ATOM 815 O O . VAL A 1 104 ? -35.836 -9.719 15.191 1.00 90.81 104 VAL A O 1
ATOM 818 N N . PRO A 1 105 ? -36.404 -10.993 16.960 1.00 90.12 105 PRO A N 1
ATOM 819 C CA . PRO A 1 105 ? -36.137 -9.956 17.949 1.00 90.12 105 PRO A CA 1
ATOM 820 C C . PRO A 1 105 ? -34.676 -9.531 17.954 1.00 90.12 105 PRO A C 1
ATOM 822 O O . PRO A 1 105 ? -33.789 -10.379 18.069 1.00 90.12 105 PRO A O 1
ATOM 825 N N . LEU A 1 106 ? -34.410 -8.224 17.941 1.00 87.06 106 LEU A N 1
ATOM 826 C CA . LEU A 1 106 ? -33.058 -7.656 18.039 1.00 87.06 106 LEU A CA 1
ATOM 827 C C . LEU A 1 106 ? -32.525 -7.687 19.483 1.00 87.06 106 LEU A C 1
ATOM 829 O O . LEU A 1 106 ? -32.111 -6.676 20.051 1.00 87.06 106 LEU A O 1
ATOM 833 N N . LEU A 1 107 ? -32.544 -8.883 20.078 1.00 87.00 107 LEU A N 1
ATOM 834 C CA . LEU A 1 107 ? -32.193 -9.191 21.464 1.00 87.00 107 LEU A CA 1
ATOM 835 C C . LEU A 1 107 ? -30.979 -10.134 21.536 1.00 87.00 107 LEU A C 1
ATOM 837 O O . LEU A 1 107 ? -31.123 -11.288 21.946 1.00 87.00 107 LEU A O 1
ATOM 841 N N . PRO A 1 108 ? -29.773 -9.684 21.144 1.00 83.56 108 PRO A N 1
ATOM 842 C CA . PRO A 1 108 ? -28.561 -10.469 21.358 1.00 83.56 108 PRO A CA 1
ATOM 843 C C . PRO A 1 108 ? -28.271 -10.677 22.856 1.00 83.56 108 PRO A C 1
ATOM 845 O O . PRO A 1 108 ? -28.771 -9.947 23.716 1.00 83.56 108 PRO A O 1
ATOM 848 N N . GLU A 1 109 ? -27.400 -11.639 23.170 1.00 78.19 109 GLU A N 1
ATOM 849 C CA . GLU A 1 109 ? -27.016 -11.999 24.544 1.00 78.19 109 GLU A CA 1
ATOM 850 C C . GLU A 1 109 ? -26.503 -10.789 25.342 1.00 78.19 109 GLU A C 1
ATOM 852 O O . GLU A 1 109 ? -26.908 -10.580 26.491 1.00 78.19 109 GLU A O 1
ATOM 857 N N . ASP A 1 110 ? -25.668 -9.953 24.718 1.00 70.31 110 ASP A N 1
ATOM 858 C CA . ASP A 1 110 ? -25.103 -8.754 25.346 1.00 70.31 110 ASP A CA 1
ATOM 859 C C . ASP A 1 110 ? -26.192 -7.723 25.693 1.00 70.31 110 ASP A C 1
ATOM 861 O O . ASP A 1 110 ? -26.193 -7.164 26.795 1.00 70.31 110 ASP A O 1
ATOM 865 N N . ALA A 1 111 ? -27.171 -7.514 24.804 1.00 70.75 111 ALA A N 1
ATOM 866 C CA . ALA A 1 111 ? -28.293 -6.606 25.052 1.00 70.75 111 ALA A CA 1
ATOM 867 C C . ALA A 1 111 ? -29.200 -7.129 26.175 1.00 70.75 111 ALA A C 1
ATOM 869 O O . ALA A 1 111 ? -29.573 -6.369 27.070 1.00 70.75 111 ALA A O 1
ATOM 870 N N . VAL A 1 112 ? -29.489 -8.435 26.193 1.00 77.75 112 VAL A N 1
ATOM 871 C CA . VAL A 1 112 ? -30.243 -9.089 27.277 1.00 77.75 112 VAL A CA 1
ATOM 872 C C . VAL A 1 112 ? -29.519 -8.934 28.615 1.00 77.75 112 VAL A C 1
ATOM 874 O O . VAL A 1 112 ? -30.152 -8.626 29.626 1.00 77.75 112 VAL A O 1
ATOM 877 N N . CYS A 1 113 ? -28.194 -9.094 28.648 1.00 67.94 113 CYS A N 1
ATOM 878 C CA . CYS A 1 113 ? -27.406 -8.888 29.862 1.00 67.94 113 CYS A CA 1
ATOM 879 C C . CYS A 1 113 ? -27.517 -7.450 30.387 1.00 67.94 113 CYS A C 1
ATOM 881 O O . CYS A 1 113 ? -27.659 -7.250 31.597 1.00 67.94 113 CYS A O 1
ATOM 883 N N . LEU A 1 114 ? -27.480 -6.452 29.500 1.00 62.47 114 LEU A N 1
ATOM 884 C CA . LEU A 1 114 ? -27.688 -5.048 29.862 1.00 62.47 114 LEU A CA 1
ATOM 885 C C . LEU A 1 114 ? -29.114 -4.803 30.374 1.00 62.47 114 LEU A C 1
ATOM 887 O O . LEU A 1 114 ? -29.279 -4.222 31.448 1.00 62.47 114 LEU A O 1
ATOM 891 N N . GLY A 1 115 ? -30.132 -5.317 29.681 1.00 65.94 115 GLY A N 1
ATOM 892 C CA . GLY A 1 115 ? -31.533 -5.207 30.095 1.00 65.94 115 GLY A CA 1
ATOM 893 C C . GLY A 1 115 ? -31.811 -5.852 31.457 1.00 65.94 115 GLY A C 1
ATOM 894 O O . GLY A 1 115 ? -32.490 -5.261 32.292 1.00 65.94 115 GLY A O 1
ATOM 895 N N . ARG A 1 116 ? -31.216 -7.016 31.749 1.00 72.81 116 ARG A N 1
ATOM 896 C CA . ARG A 1 116 ? -31.313 -7.681 33.064 1.00 72.81 116 ARG A CA 1
ATOM 897 C C . ARG A 1 116 ? -30.654 -6.887 34.183 1.00 72.81 116 ARG A C 1
ATOM 899 O O . ARG A 1 116 ? -31.203 -6.792 35.279 1.00 72.81 116 ARG A O 1
ATOM 906 N N . ARG A 1 117 ? -29.483 -6.299 33.919 1.00 61.78 117 ARG A N 1
ATOM 907 C CA . ARG A 1 117 ? -28.821 -5.395 34.874 1.00 61.78 117 ARG A CA 1
ATOM 908 C C . ARG A 1 117 ? -29.701 -4.186 35.165 1.00 61.78 117 ARG A C 1
ATOM 910 O O . ARG A 1 117 ? -29.859 -3.828 36.328 1.00 61.78 117 ARG A O 1
ATOM 917 N N . TRP A 1 118 ? -30.312 -3.611 34.133 1.00 63.12 118 TRP A N 1
ATOM 918 C CA . TRP A 1 118 ? -31.263 -2.517 34.289 1.00 63.12 118 TRP A CA 1
ATOM 919 C C . TRP A 1 118 ? -32.494 -2.928 35.104 1.00 63.12 118 TRP A C 1
ATOM 921 O O . TRP A 1 118 ? -32.842 -2.254 36.069 1.00 63.12 118 TRP A O 1
ATOM 931 N N . LEU A 1 119 ? -33.099 -4.080 34.806 1.00 67.19 119 LEU A N 1
ATOM 932 C CA . LEU A 1 119 ? -34.238 -4.612 35.558 1.00 67.19 119 LEU A CA 1
ATOM 933 C C . LEU A 1 119 ? -33.899 -4.847 37.040 1.00 67.19 119 LEU A C 1
ATOM 935 O O . LEU A 1 119 ? -34.714 -4.565 37.917 1.00 67.19 119 LEU A O 1
ATOM 939 N N . ALA A 1 120 ? -32.687 -5.315 37.346 1.00 63.97 120 ALA A N 1
ATOM 940 C CA . ALA A 1 120 ? -32.216 -5.455 38.722 1.00 63.97 120 ALA A CA 1
ATOM 941 C C . ALA A 1 120 ? -32.095 -4.096 39.437 1.00 63.97 120 ALA A C 1
ATOM 943 O O . ALA A 1 120 ? -32.494 -3.983 40.597 1.00 63.97 120 ALA A O 1
ATOM 944 N N . ILE A 1 121 ? -31.594 -3.066 38.748 1.00 57.28 121 ILE A N 1
ATOM 945 C CA . ILE A 1 121 ? -31.512 -1.691 39.269 1.00 57.28 121 ILE A CA 1
ATOM 946 C C . ILE A 1 121 ? -32.916 -1.135 39.535 1.00 57.28 121 ILE A C 1
ATOM 948 O O . ILE A 1 121 ? -33.177 -0.620 40.624 1.00 57.28 121 ILE A O 1
ATOM 952 N N . LEU A 1 122 ? -33.837 -1.299 38.583 1.00 61.00 122 LEU A N 1
ATOM 953 C CA . LEU A 1 122 ? -35.237 -0.902 38.733 1.00 61.00 122 LEU A CA 1
ATOM 954 C C . LEU A 1 122 ? -35.892 -1.596 39.926 1.00 61.00 122 LEU A C 1
ATOM 956 O O . LEU A 1 122 ? -36.518 -0.939 40.748 1.00 61.00 122 LEU A O 1
ATOM 960 N N . ASN A 1 123 ? -35.701 -2.906 40.073 1.00 62.59 123 ASN A N 1
ATOM 961 C CA . ASN A 1 123 ? -36.253 -3.661 41.194 1.00 62.59 123 ASN A CA 1
ATOM 962 C C . ASN A 1 123 ? -35.720 -3.202 42.547 1.00 62.59 123 ASN A C 1
ATOM 964 O O . ASN A 1 123 ? -36.485 -3.127 43.505 1.00 62.59 123 ASN A O 1
ATOM 968 N N . GLN A 1 124 ? -34.434 -2.858 42.637 1.00 57.88 124 GLN A N 1
ATOM 969 C CA . GLN A 1 124 ? -33.878 -2.283 43.860 1.00 57.88 124 GLN A CA 1
ATOM 970 C C . GLN A 1 124 ? -34.510 -0.927 44.192 1.00 57.88 124 GLN A C 1
ATOM 972 O O . GLN A 1 124 ? -34.725 -0.642 45.369 1.00 57.88 124 GLN A O 1
ATOM 977 N N . ALA A 1 125 ? -34.822 -0.107 43.185 1.00 54.09 125 ALA A N 1
ATOM 978 C CA . ALA A 1 125 ? -35.530 1.155 43.383 1.00 54.09 125 ALA A CA 1
ATOM 979 C C . ALA A 1 125 ? -36.990 0.922 43.818 1.00 54.09 125 ALA A C 1
ATOM 981 O O . ALA A 1 125 ? -37.412 1.443 44.846 1.00 54.09 125 ALA A O 1
ATOM 982 N N . GLN A 1 126 ? -37.730 0.066 43.109 1.00 60.16 126 GLN A N 1
ATOM 983 C CA . GLN A 1 126 ? -39.139 -0.243 43.386 1.00 60.16 126 GLN A CA 1
ATOM 984 C C . GLN A 1 126 ? -39.339 -0.889 44.770 1.00 60.16 126 GLN A C 1
ATOM 986 O O . GLN A 1 126 ? -40.235 -0.489 45.510 1.00 60.16 126 GLN A O 1
ATOM 991 N N . GLN A 1 127 ? -38.458 -1.812 45.182 1.00 58.19 127 GLN A N 1
ATOM 992 C CA . GLN A 1 127 ? -38.490 -2.414 46.524 1.00 58.19 127 GLN A CA 1
ATOM 993 C C . GLN A 1 127 ? -38.348 -1.374 47.645 1.00 58.19 127 GLN A C 1
ATOM 995 O O . GLN A 1 127 ? -38.984 -1.510 48.688 1.00 58.19 127 GLN A O 1
ATOM 1000 N N . ARG A 1 128 ? -37.538 -0.326 47.443 1.00 51.31 128 ARG A N 1
ATOM 1001 C CA . ARG A 1 128 ? -37.344 0.749 48.434 1.00 51.31 128 ARG A CA 1
ATOM 1002 C C . ARG A 1 128 ? -38.552 1.679 48.542 1.00 51.31 128 ARG A C 1
ATOM 1004 O O . ARG A 1 128 ? -38.747 2.275 49.593 1.00 51.31 128 ARG A O 1
ATOM 1011 N N . LEU A 1 129 ? -39.369 1.754 47.492 1.00 52.41 129 LEU A N 1
ATOM 1012 C CA . LEU A 1 129 ? -40.629 2.504 47.457 1.00 52.41 129 LEU A CA 1
ATOM 1013 C C . LEU A 1 129 ? -41.827 1.685 47.962 1.00 52.41 129 LEU A C 1
ATOM 1015 O O . LEU A 1 129 ? -42.942 2.194 48.015 1.00 52.41 129 LEU A O 1
ATOM 1019 N N . GLY A 1 130 ? -41.618 0.415 48.326 1.00 54.72 130 GLY A N 1
ATOM 1020 C CA . GLY A 1 130 ? -42.699 -0.498 48.703 1.00 54.72 130 GLY A CA 1
ATOM 1021 C C . GLY A 1 130 ? -43.538 -0.990 47.518 1.00 54.72 130 GLY A C 1
ATOM 1022 O O . GLY A 1 130 ? -44.617 -1.544 47.726 1.00 54.72 130 GLY A O 1
ATOM 1023 N N . ASN A 1 131 ? -43.051 -0.810 46.288 1.00 62.66 131 ASN A N 1
ATOM 1024 C CA . ASN A 1 131 ? -43.718 -1.254 45.069 1.00 62.66 131 ASN A CA 1
ATOM 1025 C C . ASN A 1 131 ? -43.401 -2.724 44.746 1.00 62.66 131 ASN A C 1
ATOM 1027 O O . ASN A 1 131 ? -42.464 -3.328 45.277 1.00 62.66 131 ASN A O 1
ATOM 1031 N N . ILE A 1 132 ? -44.211 -3.317 43.864 1.00 66.88 132 ILE A N 1
ATOM 1032 C CA . ILE A 1 132 ? -44.100 -4.728 43.472 1.00 66.88 132 ILE A CA 1
ATOM 1033 C C . ILE A 1 132 ? -42.816 -4.953 42.661 1.00 66.88 132 ILE A C 1
ATOM 1035 O O . ILE A 1 132 ? -42.478 -4.176 41.771 1.00 66.88 132 ILE A O 1
ATOM 1039 N N . GLN A 1 133 ? -42.121 -6.054 42.953 1.00 73.12 133 GLN A N 1
ATOM 1040 C CA . GLN A 1 133 ? -40.954 -6.494 42.195 1.00 73.12 133 GLN A CA 1
ATOM 1041 C C . GLN A 1 133 ? -41.362 -6.934 40.781 1.00 73.12 133 GLN A C 1
ATOM 1043 O O . GLN A 1 133 ? -42.204 -7.813 40.605 1.00 73.12 133 GLN A O 1
ATOM 1048 N N . LEU A 1 134 ? -40.726 -6.343 39.778 1.00 76.12 134 LEU A N 1
ATOM 1049 C CA . LEU A 1 134 ? -40.867 -6.691 38.373 1.00 76.12 134 LEU A CA 1
ATOM 1050 C C . LEU A 1 134 ? -40.093 -7.986 38.102 1.00 76.12 134 LEU A C 1
ATOM 1052 O O . LEU A 1 134 ? -38.913 -8.098 38.440 1.00 76.12 134 LEU A O 1
ATOM 1056 N N . ALA A 1 135 ? -40.740 -8.970 37.490 1.00 81.50 135 ALA A N 1
ATOM 1057 C CA . ALA A 1 135 ? -40.114 -10.235 37.119 1.00 81.50 135 ALA A CA 1
ATOM 1058 C C . ALA A 1 135 ? -40.101 -10.396 35.599 1.00 81.50 135 ALA A C 1
ATOM 1060 O O . ALA A 1 135 ? -40.979 -9.875 34.911 1.00 81.50 135 ALA A O 1
ATOM 1061 N N . GLU A 1 136 ? -39.112 -11.131 35.086 1.00 88.50 136 GLU A N 1
ATOM 1062 C CA . GLU A 1 136 ? -39.137 -11.566 33.689 1.00 88.50 136 GLU A CA 1
ATOM 1063 C C . GLU A 1 136 ? -40.376 -12.434 33.440 1.00 88.50 136 GLU A C 1
ATOM 1065 O O . GLU A 1 136 ? -40.795 -13.213 34.304 1.00 88.50 136 GLU A O 1
ATOM 1070 N N . LYS A 1 137 ? -40.962 -12.314 32.249 1.00 87.25 137 LYS A N 1
ATOM 1071 C CA . LYS A 1 137 ? -42.121 -13.103 31.852 1.00 87.25 137 LYS A CA 1
ATOM 1072 C C . LYS A 1 137 ? -41.750 -14.583 31.784 1.00 87.25 137 LYS A C 1
ATOM 1074 O O . LYS A 1 137 ? -41.004 -15.018 30.908 1.00 87.25 137 LYS A O 1
ATOM 1079 N N . GLU A 1 138 ? -42.325 -15.370 32.687 1.00 84.25 138 GLU A N 1
ATOM 1080 C CA . GLU A 1 138 ? -42.133 -16.818 32.701 1.00 84.25 138 GLU A CA 1
ATOM 1081 C C . GLU A 1 138 ? -42.625 -17.451 31.386 1.00 84.25 138 GLU A C 1
ATOM 1083 O O . GLU A 1 138 ? -43.717 -17.144 30.900 1.00 84.25 138 GLU A O 1
ATOM 1088 N N . GLY A 1 139 ? -41.802 -18.324 30.799 1.00 78.50 139 GLY A N 1
ATOM 1089 C CA . GLY A 1 139 ? -42.107 -19.031 29.551 1.00 78.50 139 GLY A CA 1
ATOM 1090 C C . GLY A 1 139 ? -41.789 -18.269 28.259 1.00 78.50 139 GLY A C 1
ATOM 1091 O O . GLY A 1 139 ? -41.967 -18.839 27.181 1.00 78.50 139 GLY A O 1
ATOM 1092 N N . TRP A 1 140 ? -41.297 -17.025 28.321 1.00 84.75 140 TRP A N 1
ATOM 1093 C CA . TRP A 1 140 ? -40.839 -16.329 27.116 1.00 84.75 140 TRP A CA 1
ATOM 1094 C C . TRP A 1 140 ? -39.479 -16.869 26.653 1.00 84.75 140 TRP A C 1
ATOM 1096 O O . TRP A 1 140 ? -38.530 -16.956 27.431 1.00 84.75 140 TRP A O 1
ATOM 1106 N N . THR A 1 141 ? -39.393 -17.267 25.381 1.00 83.19 141 THR A N 1
ATOM 1107 C CA . THR A 1 141 ? -38.174 -17.846 24.801 1.00 83.19 141 THR A CA 1
ATOM 1108 C C . THR A 1 141 ? -37.381 -16.757 24.091 1.00 83.19 141 THR A C 1
ATOM 1110 O O . THR A 1 141 ? -37.865 -16.161 23.133 1.00 83.19 141 THR A O 1
ATOM 1113 N N . LEU A 1 142 ? -36.163 -16.503 24.569 1.00 86.50 142 LEU A N 1
ATOM 1114 C CA . LEU A 1 142 ? -35.233 -15.561 23.949 1.00 86.50 142 LEU A CA 1
ATOM 1115 C C . LEU A 1 142 ? -34.568 -16.188 22.711 1.00 86.50 142 LEU A C 1
ATOM 1117 O O . LEU A 1 142 ? -34.392 -17.411 22.677 1.00 86.50 142 LEU A O 1
ATOM 1121 N N . PRO A 1 143 ? -34.171 -15.381 21.710 1.00 86.94 143 PRO A N 1
ATOM 1122 C CA . PRO A 1 143 ? -33.456 -15.895 20.549 1.00 86.94 143 PRO A CA 1
ATOM 1123 C C . PRO A 1 143 ? -32.119 -16.524 20.963 1.00 86.94 143 PRO A C 1
ATOM 1125 O O . PRO A 1 143 ? -31.450 -16.062 21.890 1.00 86.94 143 PRO A O 1
ATOM 1128 N N . ALA A 1 144 ? -31.709 -17.581 20.258 1.00 87.88 144 ALA A N 1
ATOM 1129 C CA . ALA A 1 144 ? -30.402 -18.188 20.471 1.00 87.88 144 ALA A CA 1
ATOM 1130 C C . ALA A 1 144 ? -29.308 -17.220 20.004 1.00 87.88 144 ALA A C 1
ATOM 1132 O O . ALA A 1 144 ? -29.204 -16.921 18.814 1.00 87.88 144 ALA A O 1
ATOM 1133 N N . ALA A 1 145 ? -28.479 -16.737 20.927 1.00 85.69 145 ALA A N 1
ATOM 1134 C CA . ALA A 1 145 ? -27.431 -15.774 20.622 1.00 85.69 145 ALA A CA 1
ATOM 1135 C C . ALA A 1 145 ? -26.108 -16.120 21.314 1.00 85.69 145 ALA A C 1
ATOM 1137 O O . ALA A 1 145 ? -26.080 -16.788 22.346 1.00 85.69 145 ALA A O 1
ATOM 1138 N N . THR A 1 146 ? -25.005 -15.662 20.727 1.00 79.00 146 THR A N 1
ATOM 1139 C CA . THR A 1 146 ? -23.672 -15.669 21.344 1.00 79.00 146 THR A CA 1
ATOM 1140 C C . THR A 1 146 ? -23.047 -14.296 21.130 1.00 79.00 146 THR A C 1
ATOM 1142 O O . THR A 1 146 ? -22.798 -13.893 19.987 1.00 79.00 146 THR A O 1
ATOM 1145 N N . GLY A 1 147 ? -22.842 -13.547 22.216 1.00 76.12 147 GLY A N 1
ATOM 1146 C CA . GLY A 1 147 ? -22.503 -12.121 22.144 1.00 76.12 147 GLY A CA 1
ATOM 1147 C C . GLY A 1 147 ? -23.554 -11.344 21.340 1.00 76.12 147 GLY A C 1
ATOM 1148 O O . GLY A 1 147 ? -24.740 -11.398 21.660 1.00 76.12 147 GLY A O 1
ATOM 1149 N N . ASN A 1 148 ? -23.139 -10.690 20.246 1.00 78.88 148 ASN A N 1
ATOM 1150 C CA . ASN A 1 148 ? -24.023 -9.919 19.347 1.00 78.88 148 ASN A CA 1
ATOM 1151 C C . ASN A 1 148 ? -24.566 -10.694 18.142 1.00 78.88 148 ASN A C 1
ATOM 1153 O O . ASN A 1 148 ? -25.172 -10.104 17.246 1.00 78.88 148 ASN A O 1
ATOM 1157 N N . THR A 1 149 ? -24.309 -11.998 18.067 1.00 84.44 149 THR A N 1
ATOM 1158 C CA . THR A 1 149 ? -24.756 -12.810 16.933 1.00 84.44 149 THR A CA 1
ATOM 1159 C C . THR A 1 149 ? -25.984 -13.609 17.326 1.00 84.44 149 THR A C 1
ATOM 1161 O O . THR A 1 149 ? -25.889 -14.489 18.178 1.00 84.44 149 THR A O 1
ATOM 1164 N N . ILE A 1 150 ? -27.112 -13.331 16.679 1.00 90.69 150 ILE A N 1
ATOM 1165 C CA . ILE A 1 150 ? -28.318 -14.156 16.735 1.00 90.69 150 ILE A CA 1
ATOM 1166 C C . ILE A 1 150 ? -28.152 -15.293 15.726 1.00 90.69 150 ILE A C 1
ATOM 1168 O O . ILE A 1 150 ? -27.731 -15.085 14.588 1.00 90.69 150 ILE A O 1
ATOM 1172 N N . THR A 1 151 ? -28.448 -16.511 16.154 1.00 91.19 151 THR A N 1
ATOM 1173 C CA . THR A 1 151 ? -28.170 -17.747 15.418 1.00 91.19 151 THR A CA 1
ATOM 1174 C C . THR A 1 151 ? -29.398 -18.646 15.369 1.00 91.19 151 THR A C 1
ATOM 1176 O O . THR A 1 151 ? -30.365 -18.440 16.097 1.00 91.19 151 THR A O 1
ATOM 1179 N N . GLY A 1 152 ? -29.345 -19.671 14.516 1.00 86.19 152 GLY A N 1
ATOM 1180 C CA . GLY A 1 152 ? -30.408 -20.671 14.415 1.00 86.19 152 GLY A CA 1
ATOM 1181 C C . GLY A 1 152 ? -31.646 -20.183 13.666 1.00 86.19 152 GLY A C 1
ATOM 1182 O O . GLY A 1 152 ? -32.718 -20.755 13.843 1.00 86.19 152 GLY A O 1
ATOM 1183 N N . ILE A 1 153 ? -31.512 -19.141 12.839 1.00 92.94 153 ILE A N 1
ATOM 1184 C CA . ILE A 1 153 ? -32.612 -18.615 12.028 1.00 92.94 153 ILE A CA 1
ATOM 1185 C C . ILE A 1 153 ? -32.658 -19.346 10.680 1.00 92.94 153 ILE A C 1
ATOM 1187 O O . ILE A 1 153 ? -32.360 -18.789 9.628 1.00 92.94 153 ILE A O 1
ATOM 1191 N N . ASP A 1 154 ? -32.971 -20.638 10.714 1.00 92.00 154 ASP A N 1
ATOM 1192 C CA . ASP A 1 154 ? -33.069 -21.448 9.500 1.00 92.00 154 ASP A CA 1
ATOM 1193 C C . ASP A 1 154 ? -34.453 -21.285 8.848 1.00 92.00 154 ASP A C 1
ATOM 1195 O O . ASP A 1 154 ? -35.483 -21.366 9.518 1.00 92.00 154 ASP A O 1
ATOM 1199 N N . ILE A 1 155 ? -34.484 -21.071 7.530 1.00 91.12 155 ILE A N 1
ATOM 1200 C CA . ILE A 1 155 ? -35.705 -20.838 6.747 1.00 91.12 155 ILE A CA 1
ATOM 1201 C C . ILE A 1 155 ? -35.864 -21.958 5.721 1.00 91.12 155 ILE A C 1
ATOM 1203 O O . ILE A 1 155 ? -34.972 -22.216 4.908 1.00 91.12 155 ILE A O 1
ATOM 1207 N N . VAL A 1 156 ? -37.031 -22.601 5.740 1.00 91.31 156 VAL A N 1
ATOM 1208 C CA . VAL A 1 156 ? -37.401 -23.657 4.793 1.00 91.31 156 VAL A CA 1
ATOM 1209 C C . VAL A 1 156 ? -38.229 -23.055 3.657 1.00 91.31 156 VAL A C 1
ATOM 1211 O O . VAL A 1 156 ? -39.337 -22.579 3.892 1.00 91.31 156 VAL A O 1
ATOM 1214 N N . LEU A 1 157 ? -37.732 -23.097 2.419 1.00 90.56 157 LEU A N 1
ATOM 1215 C CA . LEU A 1 157 ? -38.482 -22.635 1.245 1.00 90.56 157 LEU A CA 1
ATOM 1216 C C . LEU A 1 157 ? -39.229 -23.776 0.562 1.00 90.56 157 LEU A C 1
ATOM 1218 O O . LEU A 1 157 ? -38.697 -24.874 0.414 1.00 90.56 157 LEU A O 1
ATOM 1222 N N . GLN A 1 158 ? -40.438 -23.506 0.072 1.00 88.00 158 GLN A N 1
ATOM 1223 C CA . GLN A 1 158 ? -41.232 -24.490 -0.665 1.00 88.00 158 GLN A CA 1
ATOM 1224 C C . GLN A 1 158 ? -40.897 -24.444 -2.163 1.00 88.00 158 GLN A C 1
ATOM 1226 O O . GLN A 1 158 ? -40.729 -23.348 -2.700 1.00 88.00 158 GLN A O 1
ATOM 1231 N N . PRO A 1 159 ? -40.811 -25.583 -2.872 1.00 84.19 159 PRO A N 1
ATOM 1232 C CA . PRO A 1 159 ? -40.690 -25.586 -4.327 1.00 84.19 159 PRO A CA 1
ATOM 1233 C C . PRO A 1 159 ? -41.905 -24.904 -4.965 1.00 84.19 159 PRO A C 1
ATOM 1235 O O . PRO A 1 159 ? -43.039 -25.140 -4.550 1.00 84.19 159 PRO A O 1
ATOM 1238 N N . MET A 1 160 ? -41.692 -24.084 -5.994 1.00 79.62 160 MET A N 1
ATOM 1239 C CA . MET A 1 160 ? -42.800 -23.599 -6.817 1.00 79.62 160 MET A CA 1
ATOM 1240 C C . MET A 1 160 ? -43.435 -24.789 -7.546 1.00 79.62 160 MET A C 1
ATOM 1242 O O . MET A 1 160 ? -42.759 -25.464 -8.325 1.00 79.62 160 MET A O 1
ATOM 1246 N N . GLU A 1 161 ? -44.723 -25.051 -7.318 1.00 56.25 161 GLU A N 1
ATOM 1247 C CA . GLU A 1 161 ? -45.459 -26.037 -8.114 1.00 56.25 161 GLU A CA 1
ATOM 1248 C C . GLU A 1 161 ? -45.430 -25.630 -9.596 1.00 56.25 161 GLU A C 1
ATOM 1250 O O . GLU A 1 161 ? -45.700 -24.481 -9.958 1.00 56.25 161 GLU A O 1
ATOM 1255 N N . ALA A 1 162 ? -45.042 -26.572 -10.460 1.00 42.44 162 ALA A N 1
ATOM 1256 C CA . ALA A 1 162 ? -44.935 -26.338 -11.893 1.00 42.44 162 ALA A CA 1
ATOM 1257 C C . ALA A 1 162 ? -46.315 -26.017 -12.502 1.00 42.44 162 ALA A C 1
ATOM 1259 O O . ALA A 1 162 ? -47.296 -26.690 -12.171 1.00 42.44 162 ALA A O 1
ATOM 1260 N N . PRO A 1 163 ? -46.417 -25.067 -13.449 1.00 39.38 163 PRO A N 1
ATOM 1261 C CA . PRO A 1 163 ? -47.607 -24.950 -14.278 1.00 39.38 163 PRO A CA 1
ATOM 1262 C C . PRO A 1 163 ? -47.772 -26.219 -15.125 1.00 39.38 163 PRO A C 1
ATOM 1264 O O . PRO A 1 163 ? -46.797 -26.756 -15.654 1.00 39.38 163 PRO A O 1
ATOM 1267 N N . ILE A 1 164 ? -49.017 -26.676 -15.272 1.00 32.50 164 ILE A N 1
ATOM 1268 C CA . ILE A 1 164 ? -49.410 -27.768 -16.174 1.00 32.50 164 ILE A CA 1
ATOM 1269 C C . ILE A 1 164 ? -48.893 -27.457 -17.594 1.00 32.50 164 ILE A C 1
ATOM 1271 O O . ILE A 1 164 ? -49.149 -26.356 -18.089 1.00 32.50 164 ILE A O 1
ATOM 1275 N N . PRO A 1 165 ? -48.191 -28.384 -18.271 1.00 34.62 165 PRO A N 1
ATOM 1276 C CA . PRO A 1 165 ? -47.704 -28.147 -19.622 1.00 34.62 165 PRO A CA 1
ATOM 1277 C C . PRO A 1 165 ? -48.862 -28.217 -20.625 1.00 34.62 165 PRO A C 1
ATOM 1279 O O . PRO A 1 165 ? -49.607 -29.194 -20.658 1.00 34.62 165 PRO A O 1
ATOM 1282 N N . THR A 1 166 ? -48.995 -27.191 -21.466 1.00 29.95 166 THR A N 1
ATOM 1283 C CA . THR A 1 166 ? -49.725 -27.282 -22.737 1.00 29.95 166 THR A CA 1
ATOM 1284 C C . THR A 1 166 ? -48.731 -27.468 -23.876 1.00 29.95 166 THR A C 1
ATOM 1286 O O . THR A 1 166 ? -47.785 -26.691 -24.011 1.00 29.95 166 THR A O 1
ATOM 1289 N N . ASP A 1 167 ? -48.978 -28.516 -24.655 1.00 30.45 167 ASP A N 1
ATOM 1290 C CA . ASP A 1 167 ? -48.203 -29.021 -25.787 1.00 30.45 167 ASP A CA 1
ATOM 1291 C C . ASP A 1 167 ? -47.845 -27.970 -26.851 1.00 30.45 167 ASP A C 1
ATOM 1293 O O . ASP A 1 167 ? -48.703 -27.200 -27.282 1.00 30.45 167 ASP A O 1
ATOM 1297 N N . ALA A 1 168 ? -46.597 -28.014 -27.337 1.00 31.03 168 ALA A N 1
ATOM 1298 C CA . ALA A 1 168 ? -46.270 -28.377 -28.727 1.00 31.03 168 ALA A CA 1
ATOM 1299 C C . ALA A 1 168 ? -44.758 -28.206 -29.014 1.00 31.03 168 ALA A C 1
ATOM 1301 O O . ALA A 1 168 ? -44.256 -27.092 -29.154 1.00 31.03 168 ALA A O 1
ATOM 1302 N N . ASP A 1 169 ? -44.056 -29.344 -29.070 1.00 31.23 169 ASP A N 1
ATOM 1303 C CA . ASP A 1 169 ? -43.098 -29.789 -30.104 1.00 31.23 169 ASP A CA 1
ATOM 1304 C C . ASP A 1 169 ? -42.621 -28.753 -31.158 1.00 31.23 169 ASP A C 1
ATOM 1306 O O . ASP A 1 169 ? -43.416 -28.053 -31.770 1.00 31.23 169 ASP A O 1
ATOM 1310 N N . THR A 1 170 ? -41.362 -28.698 -31.617 1.00 30.30 170 THR A N 1
ATOM 1311 C CA . THR A 1 170 ? -40.465 -29.825 -31.922 1.00 30.30 170 THR A CA 1
ATOM 1312 C C . THR A 1 170 ? -39.023 -29.369 -32.227 1.00 30.30 170 THR A C 1
ATOM 1314 O O . THR A 1 170 ? -38.781 -28.290 -32.760 1.00 30.30 170 THR A O 1
ATOM 1317 N N . ALA A 1 171 ? -38.105 -30.285 -31.918 1.00 31.41 171 ALA A N 1
ATOM 1318 C CA . ALA A 1 171 ? -36.689 -30.470 -32.258 1.00 31.41 171 ALA A CA 1
ATOM 1319 C C . ALA A 1 171 ? -36.015 -29.726 -33.440 1.00 31.41 171 ALA A C 1
ATOM 1321 O O . ALA A 1 171 ? -36.541 -29.638 -34.547 1.00 31.41 171 ALA A O 1
ATOM 1322 N N . GLY A 1 172 ? -34.720 -29.428 -33.234 1.00 25.98 172 GLY A N 1
ATOM 1323 C CA . GLY A 1 172 ? -33.714 -29.324 -34.298 1.00 25.98 172 GLY A CA 1
ATOM 1324 C C . GLY A 1 172 ? -32.315 -28.896 -33.817 1.00 25.98 172 GLY A C 1
ATOM 1325 O O . GLY A 1 172 ? -32.069 -27.726 -33.555 1.00 25.98 172 GLY A O 1
ATOM 1326 N N . THR A 1 173 ? -31.364 -29.825 -33.736 1.00 30.45 173 THR A N 1
ATOM 1327 C CA . THR A 1 173 ? -29.894 -29.593 -33.760 1.00 30.45 173 THR A CA 1
ATOM 1328 C C . THR A 1 173 ? -29.251 -30.906 -34.250 1.00 30.45 173 THR A C 1
ATOM 1330 O O . THR A 1 173 ? -29.907 -31.940 -34.087 1.00 30.45 173 THR A O 1
ATOM 1333 N N . PRO A 1 174 ? -28.002 -30.983 -34.767 1.00 45.44 174 PRO A N 1
ATOM 1334 C CA . PRO A 1 174 ? -27.018 -29.957 -35.164 1.00 45.44 174 PRO A CA 1
ATOM 1335 C C . PRO A 1 174 ? -26.359 -30.215 -36.551 1.00 45.44 174 PRO A C 1
ATOM 1337 O O . PRO A 1 174 ? -26.473 -31.302 -37.111 1.00 45.44 174 PRO A O 1
ATOM 1340 N N . ALA A 1 175 ? -25.569 -29.264 -37.070 1.00 24.45 175 ALA A N 1
ATOM 1341 C CA . ALA A 1 175 ? -24.450 -29.566 -37.978 1.00 24.45 175 ALA A CA 1
ATOM 1342 C C . ALA A 1 175 ? -23.382 -28.458 -37.948 1.00 24.45 175 ALA A C 1
ATOM 1344 O O . ALA A 1 175 ? -23.704 -27.273 -37.938 1.00 24.45 175 ALA A O 1
ATOM 1345 N N . ALA A 1 176 ? -22.121 -28.891 -37.912 1.00 32.59 176 ALA A N 1
ATOM 1346 C CA . ALA A 1 176 ? -20.907 -28.087 -37.973 1.00 32.59 176 ALA A CA 1
ATOM 1347 C C . ALA A 1 176 ? -20.573 -27.664 -39.415 1.00 32.59 176 ALA A C 1
ATOM 1349 O O . ALA A 1 176 ? -20.831 -28.430 -40.341 1.00 32.59 176 ALA A O 1
ATOM 1350 N N . ASP A 1 177 ? -19.918 -26.510 -39.577 1.00 26.83 177 ASP A N 1
ATOM 1351 C CA . ASP A 1 177 ? -19.176 -26.148 -40.792 1.00 26.83 177 ASP A CA 1
ATOM 1352 C C . ASP A 1 177 ? -17.853 -25.444 -40.402 1.00 26.83 177 ASP A C 1
ATOM 1354 O O . ASP A 1 177 ? -17.869 -24.606 -39.491 1.00 26.83 177 ASP A O 1
ATOM 1358 N N . PRO A 1 178 ? -16.696 -25.796 -41.004 1.00 37.81 178 PRO A N 1
ATOM 1359 C CA . PRO A 1 178 ? -15.382 -25.291 -40.642 1.00 37.81 178 PRO A CA 1
ATOM 1360 C C . PRO A 1 178 ? -14.914 -24.200 -41.614 1.00 37.81 178 PRO A C 1
ATOM 1362 O O . PRO A 1 178 ? -14.612 -24.475 -42.771 1.00 37.81 178 PRO A O 1
ATOM 1365 N N . SER A 1 179 ? -14.727 -22.974 -41.125 1.00 25.09 179 SER A N 1
ATOM 1366 C CA . SER A 1 179 ? -13.861 -21.989 -41.789 1.00 25.09 179 SER A CA 1
ATOM 1367 C C . SER A 1 179 ? -13.505 -20.843 -40.839 1.00 25.09 179 SER A C 1
ATOM 1369 O O . SER A 1 179 ? -14.133 -19.786 -40.852 1.00 25.09 179 SER A O 1
ATOM 1371 N N . HIS A 1 180 ? -12.475 -21.045 -40.014 1.00 30.03 180 HIS A N 1
ATOM 1372 C CA . HIS A 1 180 ? -11.767 -19.941 -39.368 1.00 30.03 180 HIS A CA 1
ATOM 1373 C C . HIS A 1 180 ? -10.753 -19.362 -40.355 1.00 30.03 180 HIS A C 1
ATOM 1375 O O . HIS A 1 180 ? -9.669 -19.906 -40.556 1.00 30.03 180 HIS A O 1
ATOM 1381 N N . THR A 1 181 ? -11.113 -18.241 -40.965 1.00 30.19 181 THR A N 1
ATOM 1382 C CA . THR A 1 181 ? -10.147 -17.245 -41.427 1.00 30.19 181 THR A CA 1
ATOM 1383 C C . THR A 1 181 ? -10.481 -15.965 -40.688 1.00 30.19 181 THR A C 1
ATOM 1385 O O . THR A 1 181 ? -11.407 -15.253 -41.080 1.00 30.19 181 THR A O 1
ATOM 1388 N N . ASP A 1 182 ? -9.774 -15.711 -39.589 1.00 30.41 182 ASP A N 1
ATOM 1389 C CA . ASP A 1 182 ? -9.946 -14.475 -38.836 1.00 30.41 182 ASP A CA 1
ATOM 1390 C C . ASP A 1 182 ? -9.454 -13.288 -39.690 1.00 30.41 182 ASP A C 1
ATOM 1392 O O . ASP A 1 182 ? -8.356 -13.344 -40.258 1.00 30.41 182 ASP A O 1
ATOM 1396 N N . PRO A 1 183 ? -10.248 -12.212 -39.823 1.00 29.98 183 PRO A N 1
ATOM 1397 C CA . PRO A 1 183 ? -9.808 -10.980 -40.463 1.00 29.98 183 PRO A CA 1
ATOM 1398 C C . PRO A 1 183 ? -8.765 -10.267 -39.579 1.00 29.98 183 PRO A C 1
ATOM 1400 O O . PRO A 1 183 ? -8.681 -10.530 -38.377 1.00 29.98 183 PRO A O 1
ATOM 1403 N N . PRO A 1 184 ? -7.945 -9.359 -40.144 1.00 31.17 184 PRO A N 1
ATOM 1404 C CA . PRO A 1 184 ? -6.889 -8.690 -39.395 1.00 31.17 184 PRO A CA 1
ATOM 1405 C C . PRO A 1 184 ? -7.487 -7.919 -38.217 1.00 31.17 184 PRO A C 1
ATOM 1407 O O . PRO A 1 184 ? -8.395 -7.107 -38.396 1.00 31.17 184 PRO A O 1
ATOM 1410 N N . VAL A 1 185 ? -6.955 -8.168 -37.019 1.00 33.41 185 VAL A N 1
ATOM 1411 C CA . VAL A 1 185 ? -7.296 -7.423 -35.804 1.00 33.41 185 VAL A CA 1
ATOM 1412 C C . VAL A 1 185 ? -7.043 -5.941 -36.066 1.00 33.41 185 VAL A C 1
ATOM 1414 O O . VAL A 1 185 ? -5.900 -5.489 -36.162 1.00 33.41 185 VAL A O 1
ATOM 1417 N N . THR A 1 186 ? -8.122 -5.175 -36.198 1.00 36.09 186 THR A N 1
ATOM 1418 C CA . THR A 1 186 ? -8.086 -3.719 -36.148 1.00 36.09 186 THR A CA 1
ATOM 1419 C C . THR A 1 186 ? -7.542 -3.311 -34.787 1.00 36.09 186 THR A C 1
ATOM 1421 O O . THR A 1 186 ? -8.164 -3.575 -33.757 1.00 36.09 186 THR A O 1
ATOM 1424 N N . GLN A 1 187 ? -6.370 -2.672 -34.785 1.00 40.16 187 GLN A N 1
ATOM 1425 C CA . GLN A 1 187 ? -5.905 -1.911 -33.632 1.00 40.16 187 GLN A CA 1
ATOM 1426 C C . GLN A 1 187 ? -7.016 -0.933 -33.202 1.00 40.16 187 GLN A C 1
ATOM 1428 O O . GLN A 1 187 ? -7.707 -0.407 -34.080 1.00 40.16 187 GLN A O 1
ATOM 1433 N N . PRO A 1 188 ? -7.191 -0.658 -31.895 1.00 35.06 188 PRO A N 1
ATOM 1434 C CA . PRO A 1 188 ? -8.111 0.385 -31.458 1.00 35.06 188 PRO A CA 1
ATOM 1435 C C . PRO A 1 188 ? -7.804 1.683 -32.213 1.00 35.06 188 PRO A C 1
ATOM 1437 O O . PRO A 1 188 ? -6.626 2.024 -32.367 1.00 35.06 188 PRO A O 1
ATOM 1440 N N . ALA A 1 189 ? -8.853 2.353 -32.699 1.00 34.28 189 ALA A N 1
ATOM 1441 C CA . ALA A 1 189 ? -8.764 3.624 -33.409 1.00 34.28 189 ALA A CA 1
ATOM 1442 C C . ALA A 1 189 ? -7.943 4.664 -32.618 1.00 34.28 189 ALA A C 1
ATOM 1444 O O . ALA A 1 189 ? -7.879 4.615 -31.386 1.00 34.28 189 ALA A O 1
ATOM 1445 N N . ASP A 1 190 ? -7.289 5.572 -33.344 1.00 41.12 190 ASP A N 1
ATOM 1446 C CA . ASP A 1 190 ? -6.416 6.617 -32.805 1.00 41.12 190 ASP A CA 1
ATOM 1447 C C . ASP A 1 190 ? -7.204 7.618 -31.948 1.00 41.12 190 ASP A C 1
ATOM 1449 O O . ASP A 1 190 ? -7.755 8.589 -32.450 1.00 41.12 190 ASP A O 1
ATOM 1453 N N . ASN A 1 191 ? -7.256 7.362 -30.641 1.00 41.28 191 ASN A N 1
ATOM 1454 C CA . ASN A 1 191 ? -7.740 8.304 -29.632 1.00 41.28 191 ASN A CA 1
ATOM 1455 C C . ASN A 1 191 ? -6.557 8.878 -28.822 1.00 41.28 191 ASN A C 1
ATOM 1457 O O . ASN A 1 191 ? -6.692 9.137 -27.626 1.00 41.28 191 ASN A O 1
ATOM 1461 N N . SER A 1 192 ? -5.369 9.017 -29.432 1.00 52.47 192 SER A N 1
ATOM 1462 C CA . SER A 1 192 ? -4.208 9.662 -28.792 1.00 52.47 192 SER A CA 1
ATOM 1463 C C . SER A 1 192 ? -4.255 11.198 -28.860 1.00 52.47 192 SER A C 1
ATOM 1465 O O . SER A 1 192 ? -3.310 11.875 -28.433 1.00 52.47 192 SER A O 1
ATOM 1467 N N . ASP A 1 193 ? -5.340 11.752 -29.399 1.00 56.25 193 ASP A N 1
ATOM 1468 C CA . ASP A 1 193 ? -5.635 13.179 -29.416 1.00 56.25 193 ASP A CA 1
ATOM 1469 C C . ASP A 1 193 ? -5.733 13.715 -27.980 1.00 56.25 193 ASP A C 1
ATOM 1471 O O . ASP A 1 193 ? -6.547 13.258 -27.179 1.00 56.25 193 ASP A O 1
ATOM 1475 N N . GLY A 1 194 ? -4.861 14.669 -27.641 1.00 67.75 194 GLY A N 1
ATOM 1476 C CA . GLY A 1 194 ? -4.879 15.377 -26.356 1.00 67.75 194 GLY A CA 1
ATOM 1477 C C . GLY A 1 194 ? -3.668 15.176 -25.440 1.00 67.75 194 GLY A C 1
ATOM 1478 O O . GLY A 1 194 ? -3.556 15.924 -24.479 1.00 67.75 194 GLY A O 1
ATOM 1479 N N . VAL A 1 195 ? -2.749 14.240 -25.727 1.00 83.56 195 VAL A N 1
ATOM 1480 C CA . VAL A 1 195 ? -1.501 14.113 -24.939 1.00 83.56 195 VAL A CA 1
ATOM 1481 C C . VAL A 1 195 ? -0.515 15.218 -25.317 1.00 83.56 195 VAL A C 1
ATOM 1483 O O . VAL A 1 195 ? -0.229 15.397 -26.507 1.00 83.56 195 VAL A O 1
ATOM 1486 N N . SER A 1 196 ? 0.042 15.918 -24.327 1.00 90.12 196 SER A N 1
ATOM 1487 C CA . SER A 1 196 ? 1.030 16.971 -24.568 1.00 90.12 196 SER A CA 1
ATOM 1488 C C . SER A 1 196 ? 2.344 16.402 -25.105 1.00 90.12 196 SER A C 1
ATOM 1490 O O . SER A 1 196 ? 2.848 15.385 -24.623 1.00 90.12 196 SER A O 1
ATOM 1492 N N . VAL A 1 197 ? 2.897 17.059 -26.129 1.00 93.62 197 VAL A N 1
ATOM 1493 C CA . VAL A 1 197 ? 4.188 16.707 -26.731 1.00 93.62 197 VAL A CA 1
ATOM 1494 C C . VAL A 1 197 ? 4.996 17.973 -26.978 1.00 93.62 197 VAL A C 1
ATOM 1496 O O . VAL A 1 197 ? 4.492 18.934 -27.558 1.00 93.62 197 VAL A O 1
ATOM 1499 N N . GLN A 1 198 ? 6.263 17.954 -26.578 1.00 94.31 198 GLN A N 1
ATOM 1500 C CA . GLN A 1 198 ? 7.221 19.023 -26.830 1.00 94.31 198 GLN A CA 1
ATOM 1501 C C . GLN A 1 198 ? 8.452 18.452 -27.530 1.00 94.31 198 GLN A C 1
ATOM 1503 O O . GLN A 1 198 ? 9.108 17.556 -27.001 1.00 94.31 198 GLN A O 1
ATOM 1508 N N . GLU A 1 199 ? 8.783 18.968 -28.712 1.00 96.38 199 GLU A N 1
ATOM 1509 C CA . GLU A 1 199 ? 10.058 18.659 -29.360 1.00 96.38 199 GLU A CA 1
ATOM 1510 C C . GLU A 1 199 ? 11.171 19.503 -28.736 1.00 96.38 199 GLU A C 1
ATOM 1512 O O . GLU A 1 199 ? 11.045 20.723 -28.613 1.00 96.38 199 GLU A O 1
ATOM 1517 N N . ARG A 1 200 ? 12.259 18.851 -28.328 1.00 96.31 200 ARG A N 1
ATOM 1518 C CA . ARG A 1 200 ? 13.360 19.465 -27.586 1.00 96.31 200 ARG A CA 1
ATOM 1519 C C . ARG A 1 200 ? 14.714 18.953 -28.071 1.00 96.31 200 ARG A C 1
ATOM 1521 O O . ARG A 1 200 ? 14.822 17.946 -28.776 1.00 96.31 200 ARG A O 1
ATOM 1528 N N . THR A 1 201 ? 15.765 19.660 -27.670 1.00 97.25 201 THR A N 1
ATOM 1529 C CA . THR A 1 201 ? 17.159 19.253 -27.857 1.00 97.25 201 THR A CA 1
ATOM 1530 C C . THR A 1 201 ? 17.878 19.254 -26.517 1.00 97.25 201 THR A C 1
ATOM 1532 O O . THR A 1 201 ? 17.650 20.132 -25.689 1.00 97.25 201 THR A O 1
ATOM 1535 N N . ALA A 1 202 ? 18.748 18.272 -26.293 1.00 95.25 202 ALA A N 1
ATOM 1536 C CA . ALA A 1 202 ? 19.512 18.148 -25.055 1.00 95.25 202 ALA A CA 1
ATOM 1537 C C . ALA A 1 202 ? 20.982 18.560 -25.239 1.00 95.25 202 ALA A C 1
ATOM 1539 O O . ALA A 1 202 ? 21.513 18.589 -26.350 1.00 95.25 202 ALA A O 1
ATOM 1540 N N . GLY A 1 203 ? 21.654 18.906 -24.136 1.00 90.38 203 GLY A N 1
ATOM 1541 C CA . GLY A 1 203 ? 23.105 19.154 -24.120 1.00 90.38 203 GLY A CA 1
ATOM 1542 C C . GLY A 1 203 ? 23.591 20.308 -25.011 1.00 90.38 203 GLY A C 1
ATOM 1543 O O . GLY A 1 203 ? 24.783 20.395 -25.291 1.00 90.38 203 GLY A O 1
ATOM 1544 N N . GLY A 1 204 ? 22.689 21.173 -25.487 1.00 90.38 204 GLY A N 1
ATOM 1545 C CA . GLY A 1 204 ? 23.014 22.230 -26.449 1.00 90.38 204 GLY A CA 1
ATOM 1546 C C . GLY A 1 204 ? 23.381 21.721 -27.851 1.00 90.38 204 GLY A C 1
ATOM 1547 O O . GLY A 1 204 ? 23.936 22.489 -28.633 1.00 90.38 204 GLY A O 1
ATOM 1548 N N . ASN A 1 205 ? 23.088 20.456 -28.184 1.00 92.81 205 ASN A N 1
ATOM 1549 C CA . ASN A 1 205 ? 23.391 19.862 -29.487 1.00 92.81 205 ASN A CA 1
ATOM 1550 C C . ASN A 1 205 ? 22.101 19.622 -30.294 1.00 92.81 205 ASN A C 1
ATOM 1552 O O . ASN A 1 205 ? 21.196 18.913 -29.858 1.00 92.81 205 ASN A O 1
ATOM 1556 N N . ALA A 1 206 ? 22.034 20.179 -31.507 1.00 92.94 206 ALA A N 1
ATOM 1557 C CA . ALA A 1 206 ? 20.883 20.046 -32.403 1.00 92.94 206 ALA A CA 1
ATOM 1558 C C . ALA A 1 206 ? 20.624 18.607 -32.891 1.00 92.94 206 ALA A C 1
ATOM 1560 O O . ALA A 1 206 ? 19.526 18.323 -33.359 1.00 92.94 206 ALA A O 1
ATOM 1561 N N . ASN A 1 207 ? 21.600 17.703 -32.773 1.00 93.56 207 ASN A N 1
ATOM 1562 C CA . ASN A 1 207 ? 21.470 16.284 -33.108 1.00 93.56 207 ASN A CA 1
ATOM 1563 C C . ASN A 1 207 ? 20.967 15.432 -31.927 1.00 93.56 207 ASN A C 1
ATOM 1565 O O . ASN A 1 207 ? 20.598 14.279 -32.127 1.00 93.56 207 ASN A O 1
ATOM 1569 N N . MET A 1 208 ? 20.906 15.981 -30.707 1.00 97.31 208 MET A N 1
ATOM 1570 C CA . MET A 1 208 ? 20.330 15.326 -29.523 1.00 97.31 208 MET A CA 1
ATOM 1571 C C . MET A 1 208 ? 18.825 15.627 -29.412 1.00 97.31 208 MET A C 1
ATOM 1573 O O . MET A 1 208 ? 18.370 16.215 -28.428 1.00 97.31 208 MET A O 1
ATOM 1577 N N . ARG A 1 209 ? 18.055 15.280 -30.451 1.00 98.19 209 ARG A N 1
ATOM 1578 C CA . ARG A 1 209 ? 16.614 15.583 -30.563 1.00 98.19 209 ARG A CA 1
ATOM 1579 C C . ARG A 1 209 ? 15.751 14.555 -29.850 1.00 98.19 209 ARG A C 1
ATOM 1581 O O . ARG A 1 209 ? 15.914 13.356 -30.065 1.00 98.19 209 ARG A O 1
ATOM 1588 N N . TYR A 1 210 ? 14.784 15.012 -29.067 1.00 98.56 210 TYR A N 1
ATOM 1589 C CA . TYR A 1 210 ? 13.846 14.132 -28.380 1.00 98.56 210 TYR A CA 1
ATOM 1590 C C . TYR A 1 210 ? 12.458 14.773 -28.250 1.00 98.56 210 TYR A C 1
ATOM 1592 O O . TYR A 1 210 ? 12.316 15.994 -28.327 1.00 98.56 210 TYR A O 1
ATOM 1600 N N . PHE A 1 211 ? 11.431 13.950 -28.049 1.00 98.38 211 PHE A N 1
ATOM 1601 C CA . PHE A 1 211 ? 10.077 14.402 -27.730 1.00 98.38 211 PHE A CA 1
ATOM 1602 C C . PHE A 1 211 ? 9.777 14.128 -26.262 1.00 98.38 211 PHE A C 1
ATOM 1604 O O . PHE A 1 211 ? 9.835 12.975 -25.835 1.00 98.38 211 PHE A O 1
ATOM 1611 N N . LEU A 1 212 ? 9.435 15.170 -25.509 1.00 97.12 212 LEU A N 1
ATOM 1612 C CA . LEU A 1 212 ? 8.920 15.058 -24.150 1.00 97.12 212 LEU A CA 1
ATOM 1613 C C . LEU A 1 212 ? 7.395 14.950 -24.195 1.00 97.12 212 LEU A C 1
ATOM 1615 O O . LEU A 1 212 ? 6.733 15.806 -24.778 1.00 97.12 212 LEU A O 1
ATOM 1619 N N . ILE A 1 213 ? 6.850 13.904 -23.587 1.00 95.50 213 ILE A N 1
ATOM 1620 C CA . ILE A 1 213 ? 5.432 13.550 -23.616 1.00 95.50 213 ILE A CA 1
ATOM 1621 C C . ILE A 1 213 ? 4.899 13.559 -22.177 1.00 95.50 213 ILE A C 1
ATOM 1623 O O . ILE A 1 213 ? 5.527 12.973 -21.289 1.00 95.50 213 ILE A O 1
ATOM 1627 N N . GLY A 1 214 ? 3.748 14.200 -21.954 1.00 89.62 214 GLY A N 1
ATOM 1628 C CA . GLY A 1 214 ? 3.073 14.230 -20.647 1.00 89.62 214 GLY A CA 1
ATOM 1629 C C . GLY A 1 214 ? 3.455 15.399 -19.724 1.00 89.62 214 GLY A C 1
ATOM 1630 O O . GLY A 1 214 ? 3.105 15.386 -18.546 1.00 89.62 214 GLY A O 1
ATOM 1631 N N . ALA A 1 215 ? 4.207 16.388 -20.221 1.00 85.75 215 ALA A N 1
ATOM 1632 C CA . ALA A 1 215 ? 4.723 17.494 -19.408 1.00 85.75 215 ALA A CA 1
ATOM 1633 C C . ALA A 1 215 ? 3.620 18.440 -18.904 1.00 85.75 215 ALA A C 1
ATOM 1635 O O . ALA A 1 215 ? 3.610 18.783 -17.725 1.00 85.75 215 ALA A O 1
ATOM 1636 N N . ALA A 1 216 ? 2.667 18.819 -19.763 1.00 84.19 216 ALA A N 1
ATOM 1637 C CA . ALA A 1 216 ? 1.570 19.705 -19.363 1.00 84.19 216 ALA A CA 1
ATOM 1638 C C . ALA A 1 216 ? 0.629 19.024 -18.355 1.00 84.19 216 ALA A C 1
ATOM 1640 O O . ALA A 1 216 ? 0.134 19.659 -17.430 1.00 84.19 216 ALA A O 1
ATOM 1641 N N . GLU A 1 217 ? 0.409 17.718 -18.509 1.00 85.12 217 GLU A N 1
ATOM 1642 C CA . GLU A 1 217 ? -0.365 16.899 -17.578 1.00 85.12 217 GLU A CA 1
ATOM 1643 C C . GLU A 1 217 ? 0.322 16.828 -16.211 1.00 85.12 217 GLU A C 1
ATOM 1645 O O . GLU A 1 217 ? -0.344 16.899 -15.180 1.00 85.12 217 GLU A O 1
ATOM 1650 N N . ALA A 1 218 ? 1.654 16.733 -16.188 1.00 76.19 218 ALA A N 1
ATOM 1651 C CA . ALA A 1 218 ? 2.416 16.772 -14.949 1.00 76.19 218 ALA A CA 1
ATOM 1652 C C . ALA A 1 218 ? 2.326 18.138 -14.250 1.00 76.19 218 ALA A C 1
ATOM 1654 O O . ALA A 1 218 ? 2.092 18.185 -13.045 1.00 76.19 218 ALA A O 1
ATOM 1655 N N . GLU A 1 219 ? 2.442 19.233 -15.003 1.00 77.19 219 GLU A N 1
ATOM 1656 C CA . GLU A 1 219 ? 2.303 20.598 -14.480 1.00 77.19 219 GLU A CA 1
ATOM 1657 C C . GLU A 1 219 ? 0.898 20.876 -13.929 1.00 77.19 219 GLU A C 1
ATOM 1659 O O . GLU A 1 219 ? 0.768 21.456 -12.851 1.00 77.19 219 GLU A O 1
ATOM 1664 N N . ALA A 1 220 ? -0.149 20.432 -14.633 1.00 75.69 220 ALA A N 1
ATOM 1665 C CA . ALA A 1 220 ? -1.534 20.595 -14.197 1.00 75.69 220 ALA A CA 1
ATOM 1666 C C . ALA A 1 220 ? -1.799 19.896 -12.855 1.00 75.69 220 ALA A C 1
ATOM 1668 O O . ALA A 1 220 ? -2.351 20.511 -11.948 1.00 75.69 220 ALA A O 1
ATOM 1669 N N . ARG A 1 221 ? -1.333 18.649 -12.692 1.00 71.81 221 ARG A N 1
ATOM 1670 C CA . ARG A 1 221 ? -1.481 17.904 -11.428 1.00 71.81 221 ARG A CA 1
ATOM 1671 C C . ARG A 1 221 ? -0.797 18.597 -10.257 1.00 71.81 221 ARG A C 1
ATOM 1673 O O . ARG A 1 221 ? -1.361 18.695 -9.175 1.00 71.81 221 ARG A O 1
ATOM 1680 N N . ALA A 1 222 ? 0.402 19.123 -10.474 1.00 65.12 222 ALA A N 1
ATOM 1681 C CA . ALA A 1 222 ? 1.100 19.846 -9.423 1.00 65.12 222 ALA A CA 1
ATOM 1682 C C . ALA A 1 222 ? 0.425 21.152 -9.000 1.00 65.12 222 ALA A C 1
ATOM 1684 O O . ALA A 1 222 ? 0.585 21.578 -7.858 1.00 65.12 222 ALA A O 1
ATOM 1685 N N . ALA A 1 223 ? -0.297 21.805 -9.910 1.00 65.81 223 ALA A N 1
ATOM 1686 C CA . ALA A 1 223 ? -1.059 22.999 -9.579 1.00 65.81 223 ALA A CA 1
ATOM 1687 C C . ALA A 1 223 ? -2.280 22.684 -8.691 1.00 65.81 223 ALA A C 1
ATOM 1689 O O . ALA A 1 223 ? -2.677 23.534 -7.900 1.00 65.81 223 ALA A O 1
ATOM 1690 N N . GLU A 1 224 ? -2.852 21.479 -8.793 1.00 62.81 224 GLU A N 1
ATOM 1691 C CA . GLU A 1 224 ? -4.023 21.044 -8.014 1.00 62.81 224 GLU A CA 1
ATOM 1692 C C . GLU A 1 224 ? -3.686 20.632 -6.567 1.00 62.81 224 GLU A C 1
ATOM 1694 O O . GLU A 1 224 ? -4.533 20.763 -5.687 1.00 62.81 224 GLU A O 1
ATOM 1699 N N . GLU A 1 225 ? -2.459 20.182 -6.281 1.00 59.50 225 GLU A N 1
ATOM 1700 C CA . GLU A 1 225 ? -2.078 19.658 -4.954 1.00 59.50 225 GLU A CA 1
ATOM 1701 C C . GLU A 1 225 ? -1.602 20.728 -3.935 1.00 59.50 225 GLU A C 1
ATOM 1703 O O . GLU A 1 225 ? -1.248 20.372 -2.811 1.00 59.50 225 GLU A O 1
ATOM 1708 N N . GLU A 1 226 ? -1.583 22.020 -4.305 1.00 47.06 226 GLU A N 1
ATOM 1709 C CA . GLU A 1 226 ? -1.277 23.270 -3.546 1.00 47.06 226 GLU A CA 1
ATOM 1710 C C . GLU A 1 226 ? -0.229 23.249 -2.392 1.00 47.06 226 GLU A C 1
ATOM 1712 O O . GLU A 1 226 ? -0.088 24.225 -1.658 1.00 47.06 226 GLU A O 1
ATOM 1717 N N . THR A 1 227 ? 0.573 22.195 -2.218 1.00 44.81 227 THR A N 1
ATOM 1718 C CA . THR A 1 227 ? 1.599 22.089 -1.157 1.00 44.81 227 THR A CA 1
ATOM 1719 C C . THR A 1 227 ? 2.834 21.265 -1.532 1.00 44.81 227 THR A C 1
ATOM 1721 O O . THR A 1 227 ? 3.757 21.150 -0.722 1.00 44.81 227 THR A O 1
ATOM 1724 N N . ILE A 1 228 ? 2.946 20.744 -2.758 1.00 40.47 228 ILE A N 1
ATOM 1725 C CA . ILE A 1 228 ? 4.125 19.985 -3.198 1.00 40.47 228 ILE A CA 1
ATOM 1726 C C . ILE A 1 228 ? 4.574 20.478 -4.584 1.00 40.47 228 ILE A C 1
ATOM 1728 O O . ILE A 1 228 ? 3.776 20.863 -5.425 1.00 40.47 228 ILE A O 1
ATOM 1732 N N . SER A 1 229 ? 5.895 20.549 -4.766 1.00 38.66 229 SER A N 1
ATOM 1733 C CA . SER A 1 229 ? 6.628 20.950 -5.982 1.00 38.66 229 SER A CA 1
ATOM 1734 C C . SER A 1 229 ? 6.060 20.343 -7.286 1.00 38.66 229 SER A C 1
ATOM 1736 O O . SER A 1 229 ? 5.414 19.305 -7.189 1.00 38.66 229 SER A O 1
ATOM 1738 N N . PRO A 1 230 ? 6.390 20.875 -8.493 1.00 43.78 230 PRO A N 1
ATOM 1739 C CA . PRO A 1 230 ? 5.739 20.551 -9.768 1.00 43.78 230 PRO A CA 1
ATOM 1740 C C . PRO A 1 230 ? 5.605 19.076 -10.144 1.00 43.78 230 PRO A C 1
ATOM 1742 O O . PRO A 1 230 ? 4.867 18.769 -11.064 1.00 43.78 230 PRO A O 1
ATOM 1745 N N . ILE A 1 231 ? 6.318 18.183 -9.464 1.00 45.25 231 ILE A N 1
ATOM 1746 C CA . ILE A 1 231 ? 6.149 16.739 -9.470 1.00 45.25 231 ILE A CA 1
ATOM 1747 C C . ILE A 1 231 ? 6.772 16.224 -8.147 1.00 45.25 231 ILE A C 1
ATOM 1749 O O . ILE A 1 231 ? 7.869 16.656 -7.768 1.00 45.25 231 ILE A O 1
ATOM 1753 N N . GLY A 1 232 ? 6.086 15.347 -7.406 1.00 43.78 232 GLY A N 1
ATOM 1754 C CA . GLY A 1 232 ? 6.553 14.806 -6.119 1.00 43.78 232 GLY A CA 1
ATOM 1755 C C . GLY A 1 232 ? 7.717 13.795 -6.227 1.00 43.78 232 GLY A C 1
ATOM 1756 O O . GLY A 1 232 ? 8.066 13.357 -7.323 1.00 43.78 232 GLY A O 1
ATOM 1757 N N . PRO A 1 233 ? 8.320 13.362 -5.098 1.00 48.88 233 PRO A N 1
ATOM 1758 C CA . PRO A 1 233 ? 9.454 12.419 -5.048 1.00 48.88 233 PRO A CA 1
ATOM 1759 C C . PRO A 1 233 ? 9.173 11.010 -5.617 1.00 48.88 233 PRO A C 1
ATOM 1761 O O . PRO A 1 233 ? 10.068 10.166 -5.627 1.00 48.88 233 PRO A O 1
ATOM 1764 N N . GLU A 1 234 ? 7.972 10.737 -6.125 1.00 61.31 234 GLU A N 1
ATOM 1765 C CA . GLU A 1 234 ? 7.571 9.424 -6.645 1.00 61.31 234 GLU A CA 1
ATOM 1766 C C . GLU A 1 234 ? 7.523 9.316 -8.175 1.00 61.31 234 GLU A C 1
ATOM 1768 O O . GLU A 1 234 ? 7.459 8.200 -8.689 1.00 61.31 234 GLU A O 1
ATOM 1773 N N . ALA A 1 235 ? 7.625 10.424 -8.914 1.00 75.69 235 ALA A N 1
ATOM 1774 C CA . ALA A 1 235 ? 7.507 10.375 -10.370 1.00 75.69 235 ALA A CA 1
ATOM 1775 C C . ALA A 1 235 ? 8.709 9.759 -11.087 1.00 75.69 235 ALA A C 1
ATOM 1777 O O . ALA A 1 235 ? 9.842 9.738 -10.587 1.00 75.69 235 ALA A O 1
ATOM 1778 N N . LYS A 1 236 ? 8.449 9.276 -12.304 1.00 90.31 236 LYS A N 1
ATOM 1779 C CA . LYS A 1 236 ? 9.345 8.407 -13.070 1.00 90.31 236 LYS A CA 1
ATOM 1780 C C . LYS A 1 236 ? 9.535 8.955 -14.484 1.00 90.31 236 LYS A C 1
ATOM 1782 O O . LYS A 1 236 ? 8.588 9.396 -15.122 1.00 90.31 236 LYS A O 1
ATOM 1787 N N . LEU A 1 237 ? 10.753 8.882 -15.003 1.00 95.38 237 LEU A N 1
ATOM 1788 C CA . LEU A 1 237 ? 11.063 9.177 -16.400 1.00 95.38 237 LEU A CA 1
ATOM 1789 C C . LEU A 1 237 ? 11.271 7.867 -17.164 1.00 95.38 237 LEU A C 1
ATOM 1791 O O . LEU A 1 237 ? 12.079 7.033 -16.755 1.00 95.38 237 LEU A O 1
ATOM 1795 N N . LEU A 1 238 ? 10.584 7.689 -18.288 1.00 98.06 238 LEU A N 1
ATOM 1796 C CA . LEU A 1 238 ? 10.838 6.603 -19.230 1.00 98.06 238 LEU A CA 1
ATOM 1797 C C . LEU A 1 238 ? 11.518 7.150 -20.486 1.00 98.06 238 LEU A C 1
ATOM 1799 O O . LEU A 1 238 ? 10.917 7.901 -21.253 1.00 98.06 238 LEU A O 1
ATOM 1803 N N . LEU A 1 239 ? 12.759 6.734 -20.721 1.00 98.62 239 LEU A N 1
ATOM 1804 C CA . LEU A 1 239 ? 13.456 6.980 -21.977 1.00 98.62 239 LEU A CA 1
ATOM 1805 C C . LEU A 1 239 ? 13.068 5.894 -22.978 1.00 98.62 239 LEU A C 1
ATOM 1807 O O . LEU A 1 239 ? 13.359 4.715 -22.771 1.00 98.62 239 LEU A O 1
ATOM 1811 N N . VAL A 1 240 ? 12.425 6.286 -24.068 1.00 98.75 240 VAL A N 1
ATOM 1812 C CA . VAL A 1 240 ? 12.001 5.378 -25.131 1.00 98.75 240 VAL A CA 1
ATOM 1813 C C . VAL A 1 240 ? 12.938 5.543 -26.317 1.00 98.75 240 VAL A C 1
ATOM 1815 O O . VAL A 1 240 ? 13.047 6.631 -26.881 1.00 98.75 240 VAL A O 1
ATOM 1818 N N . LEU A 1 241 ? 13.615 4.460 -26.692 1.00 98.50 241 LEU A N 1
ATOM 1819 C CA . LEU A 1 241 ? 14.496 4.416 -27.854 1.00 98.50 241 LEU A CA 1
ATOM 1820 C C . LEU A 1 241 ? 13.852 3.512 -28.903 1.00 98.50 241 LEU A C 1
ATOM 1822 O O . LEU A 1 241 ? 13.848 2.289 -28.726 1.00 98.50 241 LEU A O 1
ATOM 1826 N N . PRO A 1 242 ? 13.306 4.064 -29.994 1.00 97.31 242 PRO A N 1
ATOM 1827 C CA . PRO A 1 242 ? 12.671 3.230 -30.993 1.00 97.31 242 PRO A CA 1
ATOM 1828 C C . PRO A 1 242 ? 13.638 2.304 -31.732 1.00 97.31 242 PRO A C 1
ATOM 1830 O O . PRO A 1 242 ? 14.794 2.643 -31.996 1.00 97.31 242 PRO A O 1
ATOM 1833 N N . GLY A 1 243 ? 13.133 1.121 -32.079 1.00 91.56 243 GLY A N 1
ATOM 1834 C CA . GLY A 1 243 ? 13.759 0.223 -33.041 1.00 91.56 243 GLY A CA 1
ATOM 1835 C C . GLY A 1 243 ? 13.626 0.740 -34.477 1.00 91.56 243 GLY A C 1
ATOM 1836 O O . GLY A 1 243 ? 13.293 1.900 -34.710 1.00 91.56 243 GLY A O 1
ATOM 1837 N N . GLY A 1 244 ? 13.861 -0.123 -35.469 1.00 91.62 244 GLY A N 1
ATOM 1838 C CA . GLY A 1 244 ? 13.884 0.318 -36.867 1.00 91.62 244 GLY A CA 1
ATOM 1839 C C . GLY A 1 244 ? 14.972 1.372 -37.075 1.00 91.62 244 GLY A C 1
ATOM 1840 O O . GLY A 1 244 ? 16.102 1.150 -36.643 1.00 91.62 244 GLY A O 1
ATOM 1841 N N . ASP A 1 245 ? 14.626 2.501 -37.690 1.00 92.56 245 ASP A N 1
ATOM 1842 C CA . ASP A 1 245 ? 15.527 3.635 -37.933 1.00 92.56 245 ASP A CA 1
ATOM 1843 C C . ASP A 1 245 ? 15.677 4.594 -36.735 1.00 92.56 245 ASP A C 1
ATOM 1845 O O . ASP A 1 245 ? 16.477 5.525 -36.806 1.00 92.56 245 ASP A O 1
ATOM 1849 N N . GLY A 1 246 ? 14.940 4.374 -35.638 1.00 93.38 246 GLY A N 1
ATOM 1850 C CA . GLY A 1 246 ? 14.973 5.241 -34.458 1.00 93.38 246 GLY A CA 1
ATOM 1851 C C . GLY A 1 246 ? 14.387 6.641 -34.688 1.00 93.38 246 GLY A C 1
ATOM 1852 O O . GLY A 1 246 ? 14.671 7.551 -33.910 1.00 93.38 246 GLY A O 1
ATOM 1853 N N . GLY A 1 247 ? 13.625 6.838 -35.768 1.00 93.69 247 GLY A N 1
ATOM 1854 C CA . GLY A 1 247 ? 13.145 8.141 -36.213 1.00 93.69 247 GLY A CA 1
ATOM 1855 C C . GLY A 1 247 ? 11.987 8.737 -35.394 1.00 93.69 247 GLY A C 1
ATOM 1856 O O . GLY A 1 247 ? 11.456 8.119 -34.466 1.00 93.69 247 GLY A O 1
ATOM 1857 N N . PRO A 1 248 ? 11.551 9.961 -35.744 1.00 95.19 248 PRO A N 1
ATOM 1858 C CA . PRO A 1 248 ? 10.431 10.630 -35.083 1.00 95.19 248 PRO A CA 1
ATOM 1859 C C . PRO A 1 248 ? 9.071 9.958 -35.343 1.00 95.19 248 PRO A C 1
ATOM 1861 O O . PRO A 1 248 ? 8.170 10.086 -34.517 1.00 95.19 248 PRO A O 1
ATOM 1864 N N . ASP A 1 249 ? 8.931 9.187 -36.425 1.00 95.06 249 ASP A N 1
ATOM 1865 C CA . ASP A 1 249 ? 7.658 8.594 -36.873 1.00 95.06 249 ASP A CA 1
ATOM 1866 C C . ASP A 1 249 ? 7.072 7.552 -35.902 1.00 95.06 249 ASP A C 1
ATOM 1868 O O . ASP A 1 249 ? 5.912 7.159 -36.021 1.00 95.06 249 ASP A O 1
ATOM 1872 N N . PHE A 1 250 ? 7.837 7.139 -34.887 1.00 95.19 250 PHE A N 1
ATOM 1873 C CA . PHE A 1 250 ? 7.346 6.302 -33.791 1.00 95.19 250 PHE A CA 1
ATOM 1874 C C . PHE A 1 250 ? 6.513 7.062 -32.747 1.00 95.19 250 PHE A C 1
ATOM 1876 O O . PHE A 1 250 ? 5.889 6.423 -31.898 1.00 95.19 250 PHE A O 1
ATOM 1883 N N . LEU A 1 251 ? 6.444 8.396 -32.820 1.00 95.44 251 LEU A N 1
ATOM 1884 C CA . LEU A 1 251 ? 5.739 9.240 -31.848 1.00 95.44 251 LEU A CA 1
ATOM 1885 C C . LEU A 1 251 ? 4.284 8.819 -31.582 1.00 95.44 251 LEU A C 1
ATOM 1887 O O . LEU A 1 251 ? 3.920 8.718 -30.407 1.00 95.44 251 LEU A O 1
ATOM 1891 N N . PRO A 1 252 ? 3.450 8.486 -32.589 1.00 95.06 252 PRO A N 1
ATOM 1892 C CA . PRO A 1 252 ? 2.095 7.997 -32.330 1.00 95.06 252 PRO A CA 1
ATOM 1893 C C . PRO A 1 252 ? 2.068 6.721 -31.477 1.00 95.06 252 PRO A C 1
ATOM 1895 O O . PRO A 1 252 ? 1.226 6.576 -30.592 1.00 95.06 252 PRO A O 1
ATOM 1898 N N . PHE A 1 253 ? 3.017 5.804 -31.689 1.00 95.62 253 PHE A N 1
ATOM 1899 C CA . PHE A 1 253 ? 3.117 4.584 -30.891 1.00 95.62 253 PHE A CA 1
ATOM 1900 C C . PHE A 1 253 ? 3.566 4.882 -29.456 1.00 95.62 253 PHE A C 1
ATOM 1902 O O . PHE A 1 253 ? 2.971 4.365 -28.511 1.00 95.62 253 PHE A O 1
ATOM 1909 N N . VAL A 1 254 ? 4.544 5.772 -29.267 1.00 97.12 254 VAL A N 1
ATOM 1910 C CA . VAL A 1 254 ? 5.027 6.139 -27.927 1.00 97.12 254 VAL A CA 1
ATOM 1911 C C . VAL A 1 254 ? 3.968 6.905 -27.124 1.00 97.12 254 VAL A C 1
ATOM 1913 O O . VAL A 1 254 ? 3.790 6.627 -25.938 1.00 97.12 254 VAL A O 1
ATOM 1916 N N . LYS A 1 255 ? 3.169 7.771 -27.762 1.00 95.56 255 LYS A N 1
ATOM 1917 C CA . LYS A 1 255 ? 1.990 8.390 -27.124 1.00 95.56 255 LYS A CA 1
ATOM 1918 C C . LYS A 1 255 ? 0.998 7.344 -26.607 1.00 95.56 255 LYS A C 1
ATOM 1920 O O . LYS A 1 255 ? 0.423 7.510 -25.534 1.00 95.56 255 LYS A O 1
ATOM 1925 N N . ARG A 1 256 ? 0.808 6.242 -27.340 1.00 93.81 256 ARG A N 1
ATOM 1926 C CA . ARG A 1 256 ? -0.063 5.138 -26.906 1.00 93.81 256 ARG A CA 1
ATOM 1927 C C . ARG A 1 256 ? 0.542 4.337 -25.755 1.00 93.81 256 ARG A C 1
ATOM 1929 O O . ARG A 1 256 ? -0.211 3.911 -24.885 1.00 93.81 256 ARG A O 1
ATOM 1936 N N . ILE A 1 257 ? 1.867 4.174 -25.703 1.00 96.19 257 ILE A N 1
ATOM 1937 C CA . ILE A 1 257 ? 2.548 3.604 -24.526 1.00 96.19 257 ILE A CA 1
ATOM 1938 C C . ILE A 1 257 ? 2.243 4.458 -23.296 1.00 96.19 257 ILE A C 1
ATOM 1940 O O . ILE A 1 257 ? 1.745 3.921 -22.309 1.00 96.19 257 ILE A O 1
ATOM 1944 N N . TYR A 1 258 ? 2.461 5.774 -23.387 1.00 94.88 258 TYR A N 1
ATOM 1945 C CA . TYR A 1 258 ? 2.145 6.715 -22.311 1.00 94.88 258 TYR A CA 1
ATOM 1946 C C . TYR A 1 258 ? 0.693 6.573 -21.842 1.00 94.88 258 TYR A C 1
ATOM 1948 O O . TYR A 1 258 ? 0.439 6.393 -20.659 1.00 94.88 258 TYR A O 1
ATOM 1956 N N . ARG A 1 259 ? -0.259 6.568 -22.782 1.00 92.19 259 ARG A N 1
ATOM 1957 C CA . ARG A 1 259 ? -1.692 6.568 -22.466 1.00 92.19 259 ARG A CA 1
ATOM 1958 C C . ARG A 1 259 ? -2.228 5.241 -21.931 1.00 92.19 259 ARG A C 1
ATOM 1960 O O . ARG A 1 259 ? -3.205 5.245 -21.191 1.00 92.19 259 ARG A O 1
ATOM 1967 N N . HIS A 1 260 ? -1.680 4.112 -22.376 1.00 93.12 260 HIS A N 1
ATOM 1968 C CA . HIS A 1 260 ? -2.305 2.806 -22.150 1.00 93.12 260 HIS A CA 1
ATOM 1969 C C . HIS A 1 260 ? -1.470 1.849 -21.309 1.00 93.12 260 HIS A C 1
ATOM 1971 O O . HIS A 1 260 ? -2.037 0.903 -20.765 1.00 93.12 260 HIS A O 1
ATOM 1977 N N . ALA A 1 261 ? -0.155 2.035 -21.211 1.00 94.56 261 ALA A N 1
ATOM 1978 C CA . ALA A 1 261 ? 0.727 1.101 -20.515 1.00 94.56 261 ALA A CA 1
ATOM 1979 C C . ALA A 1 261 ? 1.340 1.670 -19.232 1.00 94.56 261 ALA A C 1
ATOM 1981 O O . ALA A 1 261 ? 1.786 0.883 -18.400 1.00 94.56 261 ALA A O 1
ATOM 1982 N N . LEU A 1 262 ? 1.365 2.994 -19.071 1.00 94.44 262 LEU A N 1
ATOM 1983 C CA . LEU A 1 262 ? 1.981 3.665 -17.928 1.00 94.44 262 LEU A CA 1
ATOM 1984 C C . LEU A 1 262 ? 0.922 4.245 -16.988 1.00 94.44 262 LEU A C 1
ATOM 1986 O O . LEU A 1 262 ? -0.202 4.526 -17.400 1.00 94.44 262 LEU A O 1
ATOM 1990 N N . SER A 1 263 ? 1.297 4.400 -15.723 1.00 89.12 263 SER A N 1
ATOM 1991 C CA . SER A 1 2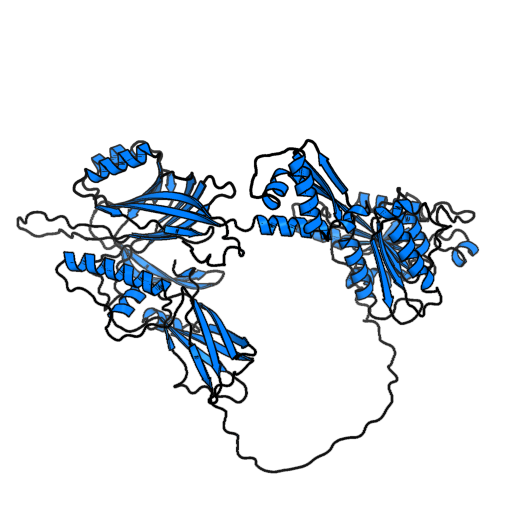63 ? 0.558 5.180 -14.734 1.00 89.12 263 SER A CA 1
ATOM 1992 C C . SER A 1 263 ? 0.800 6.681 -14.917 1.00 89.12 263 SER A C 1
ATOM 1994 O O . SER A 1 263 ? 1.759 7.101 -15.568 1.00 89.12 263 SER A O 1
ATOM 1996 N N . ASP A 1 264 ? -0.062 7.497 -14.310 1.00 83.94 264 ASP A N 1
ATOM 1997 C CA . ASP A 1 264 ? -0.042 8.956 -14.477 1.00 83.94 264 ASP A CA 1
ATOM 1998 C C . ASP A 1 264 ? 1.213 9.633 -13.893 1.00 83.94 264 ASP A C 1
ATOM 2000 O O . ASP A 1 264 ? 1.504 10.780 -14.222 1.00 83.94 264 ASP A O 1
ATOM 2004 N N . ASP A 1 265 ? 2.001 8.932 -13.076 1.00 86.19 265 ASP A N 1
ATOM 2005 C CA . ASP A 1 265 ? 3.254 9.405 -12.471 1.00 86.19 265 ASP A CA 1
ATOM 2006 C C . ASP A 1 265 ? 4.476 9.343 -13.414 1.00 86.19 265 ASP A C 1
ATOM 2008 O O . ASP A 1 265 ? 5.603 9.629 -12.994 1.00 86.19 265 ASP A O 1
ATOM 2012 N N . TYR A 1 266 ? 4.272 8.994 -14.688 1.00 91.81 266 TYR A N 1
ATOM 2013 C CA . TYR A 1 266 ? 5.323 8.970 -15.700 1.00 91.81 266 TYR A CA 1
ATOM 2014 C C . TYR A 1 266 ? 5.447 10.274 -16.497 1.00 91.81 266 TYR A C 1
ATOM 2016 O O . TYR A 1 266 ? 4.466 10.891 -16.906 1.00 91.81 266 TYR A O 1
ATOM 2024 N N . LEU A 1 267 ? 6.693 10.612 -16.823 1.00 93.56 267 LEU A N 1
ATOM 2025 C CA . LEU A 1 267 ? 7.080 11.389 -17.997 1.00 93.56 267 LEU A CA 1
ATOM 2026 C C . LEU A 1 267 ? 7.740 10.454 -19.009 1.00 93.56 267 LEU A C 1
ATOM 2028 O O . LEU A 1 267 ? 8.451 9.519 -18.630 1.00 93.56 267 LEU A O 1
ATOM 2032 N N . VAL A 1 268 ? 7.546 10.713 -20.301 1.00 97.50 268 VAL A N 1
ATOM 2033 C CA . VAL A 1 268 ? 8.148 9.901 -21.367 1.00 97.50 268 VAL A CA 1
ATOM 2034 C C . VAL A 1 268 ? 8.988 10.782 -22.279 1.00 97.50 268 VAL A C 1
ATOM 2036 O O . VAL A 1 268 ? 8.516 11.803 -22.768 1.00 97.50 268 VAL A O 1
ATOM 2039 N N . ALA A 1 269 ? 10.225 10.367 -22.540 1.00 98.19 269 ALA A N 1
ATOM 2040 C CA . ALA A 1 269 ? 11.101 10.995 -23.519 1.00 98.19 269 ALA A CA 1
ATOM 2041 C C . ALA A 1 269 ? 11.388 10.015 -24.661 1.00 98.19 269 ALA A C 1
ATOM 2043 O O . ALA A 1 269 ? 12.129 9.050 -24.474 1.00 98.19 269 ALA A O 1
ATOM 2044 N N . GLN A 1 270 ? 10.827 10.255 -25.849 1.00 98.44 270 GLN A N 1
ATOM 2045 C CA . GLN A 1 270 ? 11.229 9.529 -27.056 1.00 98.44 270 GLN A CA 1
ATOM 2046 C C . GLN A 1 270 ? 12.493 10.163 -27.626 1.00 98.44 270 GLN A C 1
ATOM 2048 O O . GLN A 1 270 ? 12.456 11.295 -28.104 1.00 98.44 270 GLN A O 1
ATOM 2053 N N . LEU A 1 271 ? 13.593 9.421 -27.630 1.00 98.56 271 LEU A N 1
ATOM 2054 C CA . LEU A 1 271 ? 14.827 9.845 -28.282 1.00 98.56 271 LEU A CA 1
ATOM 2055 C C . LEU A 1 271 ? 14.728 9.612 -29.795 1.00 98.56 271 LEU A C 1
ATOM 2057 O O . LEU A 1 271 ? 14.146 8.620 -30.235 1.00 98.56 271 LEU A O 1
ATOM 2061 N N . VAL A 1 272 ? 15.336 10.501 -30.583 1.00 98.38 272 VAL A N 1
ATOM 2062 C CA . VAL A 1 272 ? 15.468 10.357 -32.040 1.00 98.38 272 VAL A CA 1
ATOM 2063 C C . VAL A 1 272 ? 16.910 9.987 -32.379 1.00 98.38 272 VAL A C 1
ATOM 2065 O O . VAL A 1 272 ? 17.840 10.690 -31.983 1.00 98.38 272 VAL A O 1
ATOM 2068 N N . ALA A 1 273 ? 17.107 8.886 -33.105 1.00 97.31 273 ALA A N 1
ATOM 2069 C CA . ALA A 1 273 ? 18.440 8.406 -33.453 1.00 97.31 273 ALA A CA 1
ATOM 2070 C C . ALA A 1 273 ? 19.194 9.434 -34.321 1.00 97.31 273 ALA A C 1
ATOM 2072 O O . ALA A 1 273 ? 18.668 9.877 -35.350 1.00 97.31 273 ALA A O 1
ATOM 2073 N N . PRO A 1 274 ? 20.433 9.813 -33.958 1.00 94.56 274 PRO A N 1
ATOM 2074 C CA . PRO A 1 274 ? 21.241 10.679 -34.799 1.00 94.56 274 PRO A CA 1
ATOM 2075 C C . PRO A 1 274 ? 21.713 9.919 -36.047 1.00 94.56 274 PRO A C 1
ATOM 2077 O O . PRO A 1 274 ? 22.114 8.754 -35.979 1.00 94.56 274 PRO A O 1
ATOM 2080 N N . ARG A 1 275 ? 21.706 10.603 -37.195 1.00 93.88 275 ARG A N 1
ATOM 2081 C CA . ARG A 1 275 ? 22.232 10.081 -38.463 1.00 93.88 275 ARG A CA 1
ATOM 2082 C C . ARG A 1 275 ? 23.556 10.758 -38.787 1.00 93.88 275 ARG A C 1
ATOM 2084 O O . ARG A 1 275 ? 23.576 11.878 -39.286 1.00 93.88 275 ARG A O 1
ATOM 2091 N N . TRP A 1 276 ? 24.652 10.048 -38.539 1.00 93.06 276 TRP A N 1
ATOM 2092 C CA . TRP A 1 276 ? 26.010 10.521 -38.839 1.00 93.06 276 TRP A CA 1
ATOM 2093 C C . TRP A 1 276 ? 26.441 10.182 -40.269 1.00 93.06 276 TRP A C 1
ATOM 2095 O O . TRP A 1 276 ? 27.217 10.904 -40.891 1.00 93.06 276 TRP A O 1
ATOM 2105 N N . SER A 1 277 ? 25.931 9.071 -40.800 1.00 91.88 277 SER A N 1
ATOM 2106 C CA . SER A 1 277 ? 26.098 8.652 -42.191 1.00 91.88 277 SER A CA 1
ATOM 2107 C C . SER A 1 277 ? 25.010 7.652 -42.585 1.00 91.88 277 SER A C 1
ATOM 2109 O O . SER A 1 277 ? 24.392 7.016 -41.728 1.00 91.88 277 SER A O 1
ATOM 2111 N N . ASP A 1 278 ? 24.799 7.469 -43.887 1.00 91.81 278 ASP A N 1
ATOM 2112 C CA . ASP A 1 278 ? 23.847 6.477 -44.408 1.00 91.81 278 ASP A CA 1
ATOM 2113 C C . ASP A 1 278 ? 24.232 5.051 -44.008 1.00 91.81 278 ASP A C 1
ATOM 2115 O O . ASP A 1 278 ? 23.376 4.238 -43.663 1.00 91.81 278 ASP A O 1
ATOM 2119 N N . GLU A 1 279 ? 25.533 4.757 -43.999 1.00 91.56 279 GLU A N 1
ATOM 2120 C CA . GLU A 1 279 ? 26.044 3.455 -43.584 1.00 91.56 279 GLU A CA 1
ATOM 2121 C C . GLU A 1 279 ? 25.759 3.180 -42.103 1.00 91.56 279 GLU A C 1
ATOM 2123 O O . GLU A 1 279 ? 25.336 2.076 -41.750 1.00 91.56 279 GLU A O 1
ATOM 2128 N N . GLN A 1 280 ? 25.969 4.170 -41.229 1.00 92.81 280 GLN A N 1
ATOM 2129 C CA . GLN A 1 280 ? 25.657 4.039 -39.808 1.00 92.81 280 GLN A CA 1
ATOM 2130 C C . GLN A 1 280 ? 24.156 3.833 -39.602 1.00 92.81 280 GLN A C 1
ATOM 2132 O O . GLN A 1 280 ? 23.783 2.864 -38.944 1.00 92.81 280 GLN A O 1
ATOM 2137 N N . ALA A 1 281 ? 23.311 4.665 -40.213 1.00 89.94 281 ALA A N 1
ATOM 2138 C CA . ALA A 1 281 ? 21.859 4.560 -40.080 1.00 89.94 281 ALA A CA 1
ATOM 2139 C C . ALA A 1 281 ? 21.311 3.194 -40.531 1.00 89.94 281 ALA A C 1
ATOM 2141 O O . ALA A 1 281 ? 20.317 2.723 -39.991 1.00 89.94 281 ALA A O 1
ATOM 2142 N N . GLN A 1 282 ? 21.972 2.524 -41.480 1.00 88.31 282 GLN A N 1
ATOM 2143 C CA . GLN A 1 282 ? 21.575 1.189 -41.938 1.00 88.31 282 GLN A CA 1
ATOM 2144 C C . GLN A 1 282 ? 22.145 0.042 -41.091 1.00 88.31 282 GLN A C 1
ATOM 2146 O O . GLN A 1 282 ? 21.515 -1.009 -40.988 1.00 88.31 282 GLN A O 1
ATOM 2151 N N . LYS A 1 283 ? 23.347 0.194 -40.514 1.00 87.44 283 LYS A N 1
ATOM 2152 C CA . LYS A 1 283 ? 24.075 -0.915 -39.861 1.00 87.44 283 LYS A CA 1
ATOM 2153 C C . LYS A 1 283 ? 24.122 -0.844 -38.335 1.00 87.44 283 LYS A C 1
ATOM 2155 O O . LYS A 1 283 ? 24.335 -1.872 -37.696 1.00 87.44 283 LYS A O 1
ATOM 2160 N N . LEU A 1 284 ? 24.036 0.346 -37.747 1.00 92.38 284 LEU A N 1
ATOM 2161 C CA . LEU A 1 284 ? 24.079 0.572 -36.301 1.00 92.38 284 LEU A CA 1
ATOM 2162 C C . LEU A 1 284 ? 23.374 1.888 -35.958 1.00 92.38 284 LEU A C 1
ATOM 2164 O O . LEU A 1 284 ? 24.011 2.928 -35.811 1.00 92.38 284 LEU A O 1
ATOM 2168 N N . VAL A 1 285 ? 22.052 1.814 -35.847 1.00 95.44 285 VAL A N 1
ATOM 2169 C CA . VAL A 1 285 ? 21.151 2.958 -35.630 1.00 95.44 285 VAL A CA 1
ATOM 2170 C C . VAL A 1 285 ? 21.495 3.715 -34.346 1.00 95.44 285 VAL A C 1
ATOM 2172 O O . VAL A 1 285 ? 21.567 4.939 -34.355 1.00 95.44 285 VAL A O 1
ATOM 2175 N N . TRP A 1 286 ? 21.801 2.979 -33.276 1.00 97.19 286 TRP A N 1
ATOM 2176 C CA . TRP A 1 286 ? 22.156 3.519 -31.965 1.00 97.19 286 TRP A CA 1
ATOM 2177 C C . TRP A 1 286 ? 23.609 3.158 -31.621 1.00 97.19 286 TRP A C 1
ATOM 2179 O O . TRP A 1 286 ? 23.847 2.126 -30.989 1.00 97.19 286 TRP A O 1
ATOM 2189 N N . PRO A 1 287 ? 24.608 3.931 -32.091 1.00 96.19 287 PRO A N 1
ATOM 2190 C CA . PRO A 1 287 ? 26.003 3.680 -31.749 1.00 96.19 287 PRO A CA 1
ATOM 2191 C C . PRO A 1 287 ? 26.248 3.938 -30.256 1.00 96.19 287 PRO A C 1
ATOM 2193 O O . PRO A 1 287 ? 25.780 4.932 -29.691 1.00 96.19 287 PRO A O 1
ATOM 2196 N N . THR A 1 288 ? 26.980 3.032 -29.620 1.00 96.19 288 THR A N 1
ATOM 2197 C CA . THR A 1 288 ? 27.323 3.073 -28.191 1.00 96.19 288 THR A CA 1
ATOM 2198 C C . THR A 1 288 ? 28.791 3.442 -28.016 1.00 96.19 288 THR A C 1
ATOM 2200 O O . THR A 1 288 ? 29.561 3.435 -28.979 1.00 96.19 288 THR A O 1
ATOM 2203 N N . GLU A 1 289 ? 29.213 3.743 -26.790 1.00 94.62 289 GLU A N 1
ATOM 2204 C CA . GLU A 1 289 ? 30.625 4.026 -26.497 1.00 94.62 289 GLU A CA 1
ATOM 2205 C C . GLU A 1 289 ? 31.530 2.828 -26.839 1.00 94.62 289 GLU A C 1
ATOM 2207 O O . GLU A 1 289 ? 32.617 2.980 -27.395 1.00 94.62 289 GLU A O 1
ATOM 2212 N N . THR A 1 290 ? 31.037 1.618 -26.584 1.00 92.62 290 THR A N 1
ATOM 2213 C CA . THR A 1 290 ? 31.715 0.341 -26.851 1.00 92.62 290 THR A CA 1
ATOM 2214 C C . THR A 1 290 ? 31.584 -0.150 -28.296 1.00 92.62 290 THR A C 1
ATOM 2216 O O . THR A 1 290 ? 32.273 -1.091 -28.692 1.00 92.62 290 THR A O 1
ATOM 2219 N N . ASN A 1 291 ? 30.721 0.470 -29.106 1.00 93.69 291 ASN A N 1
ATOM 2220 C CA . ASN A 1 291 ? 30.529 0.147 -30.520 1.00 93.69 291 ASN A CA 1
ATOM 2221 C C . ASN A 1 291 ? 30.352 1.437 -31.348 1.00 93.69 291 ASN A C 1
ATOM 2223 O O . ASN A 1 291 ? 29.253 1.724 -31.838 1.00 93.69 291 ASN A O 1
ATOM 2227 N N . PRO A 1 292 ? 31.418 2.249 -31.484 1.00 93.94 292 PRO A N 1
ATOM 2228 C CA . PRO A 1 292 ? 31.331 3.551 -32.128 1.00 93.94 292 PRO A CA 1
ATOM 2229 C C . PRO A 1 292 ? 31.280 3.452 -33.660 1.00 93.94 292 PRO A C 1
ATOM 2231 O O . PRO A 1 292 ? 31.663 2.449 -34.272 1.00 93.94 292 PRO A O 1
ATOM 2234 N N . ARG A 1 293 ? 30.861 4.542 -34.313 1.00 91.50 293 ARG A N 1
ATOM 2235 C CA . ARG A 1 293 ? 30.936 4.716 -35.775 1.00 91.50 293 ARG A CA 1
ATOM 2236 C C . ARG A 1 293 ? 31.759 5.950 -36.147 1.00 91.50 293 ARG A C 1
ATOM 2238 O O . ARG A 1 293 ? 31.798 6.905 -35.373 1.00 91.50 293 ARG A O 1
ATOM 2245 N N . PRO A 1 294 ? 32.405 5.961 -37.330 1.00 89.19 294 PRO A N 1
ATOM 2246 C CA . PRO A 1 294 ? 33.108 7.144 -37.811 1.00 89.19 294 PRO A CA 1
ATOM 2247 C C . PRO A 1 294 ? 32.203 8.378 -37.813 1.00 89.19 294 PRO A C 1
ATOM 2249 O O . PRO A 1 294 ? 31.038 8.288 -38.198 1.00 89.19 294 PRO A O 1
ATOM 2252 N N . ASN A 1 295 ? 32.769 9.521 -37.423 1.00 88.00 295 ASN A N 1
ATOM 2253 C CA . ASN A 1 295 ? 32.109 10.831 -37.387 1.00 88.00 295 ASN A CA 1
ATOM 2254 C C . ASN A 1 295 ? 30.939 10.959 -36.396 1.00 88.00 295 ASN A C 1
ATOM 2256 O O . ASN A 1 295 ? 30.241 11.968 -36.440 1.00 88.00 295 ASN A O 1
ATOM 2260 N N . MET A 1 296 ? 30.719 9.983 -35.505 1.00 93.50 296 MET A N 1
ATOM 2261 C CA . MET A 1 296 ? 29.771 10.181 -34.409 1.00 93.50 296 MET A CA 1
ATOM 2262 C C . MET A 1 296 ? 30.305 11.252 -33.447 1.00 93.50 296 MET A C 1
ATOM 2264 O O . MET A 1 296 ? 31.459 11.181 -33.023 1.00 93.50 296 MET A O 1
ATOM 2268 N N . GLU A 1 297 ? 29.482 12.243 -33.105 1.00 94.25 297 GLU A N 1
ATOM 2269 C CA . GLU A 1 297 ? 29.876 13.316 -32.174 1.00 94.25 297 GLU A CA 1
ATOM 2270 C C . GLU A 1 297 ? 29.716 12.904 -30.708 1.00 94.25 297 GLU A C 1
ATOM 2272 O O . GLU A 1 297 ? 30.427 13.400 -29.836 1.00 94.25 297 GLU A O 1
ATOM 2277 N N . PHE A 1 298 ? 28.772 12.004 -30.439 1.00 96.12 298 PHE A N 1
ATOM 2278 C CA . PHE A 1 298 ? 28.442 11.510 -29.109 1.00 96.12 298 PHE A CA 1
ATOM 2279 C C . PHE A 1 298 ? 27.900 10.081 -29.180 1.00 96.12 298 PHE A C 1
ATOM 2281 O O . PHE A 1 298 ? 27.406 9.639 -30.222 1.00 96.12 298 PHE A O 1
ATOM 2288 N N . SER A 1 299 ? 27.980 9.362 -28.061 1.00 96.69 299 SER A N 1
ATOM 2289 C CA . SER A 1 299 ? 27.391 8.031 -27.910 1.00 96.69 299 SER A CA 1
ATOM 2290 C C . SER A 1 299 ? 25.919 8.094 -27.486 1.00 96.69 299 SER A C 1
ATOM 2292 O O . SER A 1 299 ? 25.441 9.110 -26.971 1.00 96.69 299 SER A O 1
ATOM 2294 N N . THR A 1 300 ? 25.185 6.993 -27.662 1.00 97.56 300 THR A N 1
ATOM 2295 C CA . THR A 1 300 ? 23.787 6.906 -27.207 1.00 97.56 300 THR A CA 1
ATOM 2296 C C . THR A 1 300 ? 23.668 7.096 -25.689 1.00 97.56 300 THR A C 1
ATOM 2298 O O . THR A 1 300 ? 22.745 7.759 -25.227 1.00 97.56 300 THR A O 1
ATOM 2301 N N . GLU A 1 301 ? 24.629 6.608 -24.903 1.00 97.69 301 GLU A N 1
ATOM 2302 C CA . GLU A 1 301 ? 24.685 6.799 -23.449 1.00 97.69 301 GLU A CA 1
ATOM 2303 C C . GLU A 1 301 ? 24.836 8.280 -23.078 1.00 97.69 301 GLU A C 1
ATOM 2305 O O . GLU A 1 301 ? 24.106 8.786 -22.224 1.00 97.69 301 GLU A O 1
ATOM 2310 N N . GLN A 1 302 ? 25.730 9.007 -23.759 1.00 97.31 302 GLN A N 1
ATOM 2311 C CA . GLN A 1 302 ? 25.891 10.453 -23.569 1.00 97.31 302 GLN A CA 1
ATOM 2312 C C . GLN A 1 302 ? 24.612 11.213 -23.925 1.00 97.31 302 GLN A C 1
ATOM 2314 O O . GLN A 1 302 ? 24.233 12.146 -23.216 1.00 97.31 302 GLN A O 1
ATOM 2319 N N . PHE A 1 303 ? 23.922 10.795 -24.987 1.00 98.00 303 PHE A N 1
ATOM 2320 C CA . PHE A 1 303 ? 22.647 11.385 -25.371 1.00 98.00 303 PHE A CA 1
ATOM 2321 C C . PHE A 1 303 ? 21.559 11.133 -24.313 1.00 98.00 303 PHE A C 1
ATOM 2323 O O . PHE A 1 303 ? 20.894 12.072 -23.880 1.00 98.00 303 PHE A O 1
ATOM 2330 N N . MET A 1 304 ? 21.424 9.902 -23.816 1.00 98.25 304 MET A N 1
ATOM 2331 C CA . MET A 1 304 ? 20.476 9.572 -22.746 1.00 98.25 304 MET A CA 1
ATOM 2332 C C . MET A 1 304 ? 20.753 10.370 -21.469 1.00 98.25 304 MET A C 1
ATOM 2334 O O . MET A 1 304 ? 19.827 10.950 -20.905 1.00 98.25 304 MET A O 1
ATOM 2338 N N . ALA A 1 305 ? 22.015 10.470 -21.040 1.00 97.38 305 ALA A N 1
ATOM 2339 C CA . ALA A 1 305 ? 22.396 11.293 -19.891 1.00 97.38 305 ALA A CA 1
ATOM 2340 C C . ALA A 1 305 ? 22.053 12.778 -20.105 1.00 97.38 305 ALA A C 1
ATOM 2342 O O . ALA A 1 305 ? 21.553 13.435 -19.191 1.00 97.38 305 ALA A O 1
ATOM 2343 N N . ALA A 1 306 ? 22.277 13.306 -21.313 1.00 97.62 306 ALA A N 1
ATOM 2344 C CA . ALA A 1 306 ? 21.924 14.680 -21.650 1.00 97.62 306 ALA A CA 1
ATOM 2345 C C . ALA A 1 306 ? 20.410 14.919 -21.560 1.00 97.62 306 ALA A C 1
ATOM 2347 O O . ALA A 1 306 ? 20.010 15.928 -20.989 1.00 97.62 306 ALA A O 1
ATOM 2348 N N . VAL A 1 307 ? 19.578 13.998 -22.060 1.00 97.62 307 VAL A N 1
ATOM 2349 C CA . VAL A 1 307 ? 18.108 14.093 -21.968 1.00 97.62 307 VAL A CA 1
ATOM 2350 C C . VAL A 1 307 ? 17.640 14.033 -20.519 1.00 97.62 307 VAL A C 1
ATOM 2352 O O . VAL A 1 307 ? 16.826 14.856 -20.113 1.00 97.62 307 VAL A O 1
ATOM 2355 N N . VAL A 1 308 ? 18.178 13.116 -19.711 1.00 95.94 308 VAL A N 1
ATOM 2356 C CA . VAL A 1 308 ? 17.842 13.049 -18.280 1.00 95.94 308 VAL A CA 1
ATOM 2357 C C . VAL A 1 308 ? 18.157 14.376 -17.595 1.00 95.94 308 VAL A C 1
ATOM 2359 O O . VAL A 1 308 ? 17.299 14.921 -16.907 1.00 95.94 308 VAL A O 1
ATOM 2362 N N . ASN A 1 309 ? 19.353 14.926 -17.818 1.00 94.69 309 ASN A N 1
ATOM 2363 C CA . ASN A 1 309 ? 19.744 16.217 -17.254 1.00 94.69 309 ASN A CA 1
ATOM 2364 C C . ASN A 1 309 ? 18.866 17.365 -17.768 1.00 94.69 309 ASN A C 1
ATOM 2366 O O . ASN A 1 309 ? 18.561 18.280 -17.011 1.00 94.69 309 ASN A O 1
ATOM 2370 N N . ASP A 1 310 ? 18.466 17.330 -19.039 1.00 95.25 310 ASP A N 1
ATOM 2371 C CA . ASP A 1 310 ? 17.583 18.319 -19.650 1.00 95.25 310 ASP A CA 1
ATOM 2372 C C . ASP A 1 310 ? 16.220 18.358 -18.955 1.00 95.25 310 ASP A C 1
ATOM 2374 O O . ASP A 1 310 ? 15.823 19.400 -18.439 1.00 95.25 310 ASP A O 1
ATOM 2378 N N . VAL A 1 311 ? 15.566 17.199 -18.849 1.00 92.88 311 VAL A N 1
ATOM 2379 C CA . VAL A 1 311 ? 14.250 17.054 -18.216 1.00 92.88 311 VAL A CA 1
ATOM 2380 C C . VAL A 1 311 ? 14.328 17.367 -16.720 1.00 92.88 311 VAL A C 1
ATOM 2382 O O . VAL A 1 311 ? 13.439 18.026 -16.186 1.00 92.88 311 VAL A O 1
ATOM 2385 N N . HIS A 1 312 ? 15.411 16.973 -16.041 1.00 89.75 312 HIS A N 1
ATOM 2386 C CA . HIS A 1 312 ? 15.581 17.200 -14.601 1.00 89.75 312 HIS A CA 1
ATOM 2387 C C . HIS A 1 312 ? 15.691 18.685 -14.214 1.00 89.75 312 HIS A C 1
ATOM 2389 O O . HIS A 1 312 ? 15.486 19.036 -13.052 1.00 89.75 312 HIS A O 1
ATOM 2395 N N . ARG A 1 313 ? 16.010 19.580 -15.164 1.00 89.00 313 ARG A N 1
ATOM 2396 C CA . ARG A 1 313 ? 16.045 21.032 -14.910 1.00 89.00 313 ARG A CA 1
ATOM 2397 C C . ARG A 1 313 ? 14.661 21.631 -14.674 1.00 89.00 313 ARG A C 1
ATOM 2399 O O . ARG A 1 313 ? 14.565 22.638 -13.979 1.00 89.00 313 ARG A O 1
ATOM 2406 N N . GLU A 1 314 ? 13.624 21.032 -15.247 1.00 84.50 314 GLU A N 1
ATOM 2407 C CA . GLU A 1 314 ? 12.251 21.553 -15.214 1.00 84.50 314 GLU A CA 1
ATOM 2408 C C . GLU A 1 314 ? 11.310 20.646 -14.419 1.00 84.50 314 GLU A C 1
ATOM 2410 O O . GLU A 1 314 ? 10.384 21.123 -13.765 1.00 84.50 314 GLU A O 1
ATOM 2415 N N . HIS A 1 315 ? 11.585 19.343 -14.405 1.00 84.19 315 HIS A N 1
ATOM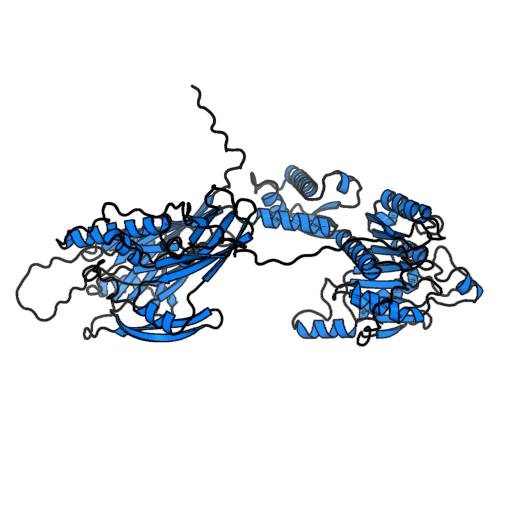 2416 C CA . HIS A 1 315 ? 10.731 18.340 -13.793 1.00 84.19 315 HIS A CA 1
ATOM 2417 C C . HIS A 1 315 ? 11.499 17.528 -12.752 1.00 84.19 315 HIS A C 1
ATOM 2419 O O . HIS A 1 315 ? 12.604 17.043 -12.994 1.00 84.19 315 HIS A O 1
ATOM 2425 N N . ARG A 1 316 ? 10.886 17.324 -11.585 1.00 78.88 316 ARG A N 1
ATOM 2426 C CA . ARG A 1 316 ? 11.426 16.436 -10.553 1.00 78.88 316 ARG A CA 1
ATOM 2427 C C . ARG A 1 316 ? 10.947 15.010 -10.805 1.00 78.88 316 ARG A C 1
ATOM 2429 O O . ARG A 1 316 ? 9.762 14.767 -10.965 1.00 78.88 316 ARG A O 1
ATOM 2436 N N . PHE A 1 317 ? 11.867 14.060 -10.818 1.00 84.56 317 PHE A N 1
ATOM 2437 C CA . PHE A 1 317 ? 11.562 12.632 -10.872 1.00 84.56 317 PHE A CA 1
ATOM 2438 C C . PHE A 1 317 ? 12.626 11.882 -10.076 1.00 84.56 317 PHE A C 1
ATOM 2440 O O . PHE A 1 317 ? 13.779 12.315 -10.005 1.00 84.56 317 PHE A O 1
ATOM 2447 N N . SER A 1 318 ? 12.246 10.770 -9.452 1.00 78.75 318 SER A N 1
ATOM 2448 C CA . SER A 1 318 ? 13.149 9.982 -8.608 1.00 78.75 318 SER A CA 1
ATOM 2449 C C . SER A 1 318 ? 13.813 8.827 -9.343 1.00 78.75 318 SER A C 1
ATOM 2451 O O . SER A 1 318 ? 14.774 8.249 -8.831 1.00 78.75 318 SER A O 1
ATOM 2453 N N . ARG A 1 319 ? 13.301 8.449 -10.523 1.00 86.94 319 ARG A N 1
ATOM 2454 C CA . ARG A 1 319 ? 13.725 7.235 -11.236 1.00 86.94 319 ARG A CA 1
ATOM 2455 C C . ARG A 1 319 ? 13.740 7.442 -12.738 1.00 86.94 319 ARG A C 1
ATOM 2457 O O . ARG A 1 319 ? 12.857 8.099 -13.280 1.00 86.94 319 ARG A O 1
ATOM 2464 N N . THR A 1 320 ? 14.701 6.797 -13.391 1.00 94.50 320 THR A N 1
ATOM 2465 C CA . THR A 1 320 ? 14.767 6.709 -14.850 1.00 94.50 320 THR A CA 1
ATOM 2466 C C . THR A 1 320 ? 14.734 5.245 -15.272 1.00 94.50 320 THR A C 1
ATOM 2468 O O . THR A 1 320 ? 15.511 4.424 -14.776 1.00 94.50 320 THR A O 1
ATOM 2471 N N . PHE A 1 321 ? 13.849 4.928 -16.204 1.00 97.56 321 PHE A N 1
ATOM 2472 C CA . PHE A 1 321 ? 13.746 3.635 -16.866 1.00 97.56 321 PHE A CA 1
ATOM 2473 C C . PHE A 1 321 ? 14.038 3.788 -18.353 1.00 97.56 321 PHE A C 1
ATOM 2475 O O . PHE A 1 321 ? 13.947 4.886 -18.905 1.00 97.56 321 PHE A O 1
ATOM 2482 N N . THR A 1 322 ? 14.367 2.682 -19.011 1.00 98.56 322 THR A N 1
ATOM 2483 C CA . THR A 1 322 ? 14.524 2.648 -20.468 1.00 98.56 322 THR A CA 1
ATOM 2484 C C . THR A 1 322 ? 13.599 1.616 -21.082 1.00 98.56 322 THR A C 1
ATOM 2486 O O . THR A 1 322 ? 13.356 0.570 -20.485 1.00 98.56 322 THR A O 1
ATOM 2489 N N . LEU A 1 323 ? 13.091 1.913 -22.273 1.00 98.75 323 LEU A N 1
ATOM 2490 C CA . LEU A 1 323 ? 12.376 0.967 -23.117 1.00 98.75 323 LEU A CA 1
ATOM 2491 C C . LEU A 1 323 ? 12.977 1.028 -24.518 1.00 98.75 323 LEU A C 1
ATOM 2493 O O . LEU A 1 323 ? 12.883 2.047 -25.204 1.00 98.75 323 LEU A O 1
ATOM 2497 N N . GLY A 1 324 ? 13.589 -0.078 -24.932 1.00 98.38 324 GLY A N 1
ATOM 2498 C CA . GLY A 1 324 ? 14.157 -0.259 -26.263 1.00 98.38 324 GLY A CA 1
ATOM 2499 C C . GLY A 1 324 ? 13.647 -1.534 -26.917 1.00 98.38 324 GLY A C 1
ATOM 2500 O O . GLY A 1 324 ? 13.277 -2.496 -26.243 1.00 98.38 324 GLY A O 1
ATOM 2501 N N . TRP A 1 325 ? 13.630 -1.557 -28.245 1.00 98.12 325 TRP A N 1
ATOM 2502 C CA . TRP A 1 325 ? 13.277 -2.745 -29.009 1.00 98.12 325 TRP A CA 1
ATOM 2503 C C . TRP A 1 325 ? 14.124 -2.888 -30.268 1.00 98.12 325 TRP A C 1
ATOM 2505 O O . TRP A 1 325 ? 14.544 -1.901 -30.872 1.00 98.12 325 TRP A O 1
ATOM 2515 N N . SER A 1 326 ? 14.360 -4.125 -30.702 1.00 95.81 326 SER A N 1
ATOM 2516 C CA . SER A 1 326 ? 15.153 -4.427 -31.900 1.00 95.81 326 SER A CA 1
ATOM 2517 C C . SER A 1 326 ? 16.519 -3.731 -31.921 1.00 95.81 326 SER A C 1
ATOM 2519 O O . SER A 1 326 ? 17.444 -4.157 -31.237 1.00 95.81 326 SER A O 1
ATOM 2521 N N . SER A 1 327 ? 16.677 -2.680 -32.734 1.00 94.38 327 SER A N 1
ATOM 2522 C CA . SER A 1 327 ? 17.955 -2.009 -32.981 1.00 94.38 327 SER A CA 1
ATOM 2523 C C . SER A 1 327 ? 18.421 -1.150 -31.806 1.00 94.38 327 SER A C 1
ATOM 2525 O O . SER A 1 327 ? 19.617 -0.884 -31.714 1.00 94.38 327 SER A O 1
ATOM 2527 N N . SER A 1 328 ? 17.521 -0.738 -30.908 1.00 97.38 328 SER A N 1
ATOM 2528 C CA . SER A 1 328 ? 17.864 0.075 -29.735 1.00 97.38 328 SER A CA 1
ATOM 2529 C C . SER A 1 328 ? 18.159 -0.734 -28.477 1.00 97.38 328 SER A C 1
ATOM 2531 O O . SER A 1 328 ? 18.814 -0.223 -27.570 1.00 97.38 328 SER A O 1
ATOM 2533 N N . GLY A 1 329 ? 17.745 -2.003 -28.415 1.00 97.38 329 GLY A N 1
ATOM 2534 C CA . GLY A 1 329 ? 17.973 -2.835 -27.235 1.00 97.38 329 GLY A CA 1
ATOM 2535 C C . GLY A 1 329 ? 19.449 -2.957 -26.819 1.00 97.38 329 GLY A C 1
ATOM 2536 O O . GLY A 1 329 ? 19.719 -2.818 -25.626 1.00 97.38 329 GLY A O 1
ATOM 2537 N N . PRO A 1 330 ? 20.434 -3.088 -27.738 1.00 97.31 330 PRO A N 1
ATOM 2538 C CA . PRO A 1 330 ? 21.851 -3.087 -27.363 1.00 97.31 330 PRO A CA 1
ATOM 2539 C C . PRO A 1 330 ? 22.293 -1.789 -26.680 1.00 97.31 330 PRO A C 1
ATOM 2541 O O . PRO A 1 330 ? 23.073 -1.833 -25.733 1.00 97.31 330 PRO A O 1
ATOM 2544 N N . ALA A 1 331 ? 21.766 -0.642 -27.118 1.00 97.62 331 ALA A N 1
ATOM 2545 C CA . ALA A 1 331 ? 22.065 0.642 -26.498 1.00 97.62 331 ALA A CA 1
ATOM 2546 C C . ALA A 1 331 ? 21.417 0.773 -25.113 1.00 97.62 331 ALA A C 1
ATOM 2548 O O . ALA A 1 331 ? 22.043 1.300 -24.198 1.00 97.62 331 ALA A O 1
ATOM 2549 N N . CYS A 1 332 ? 20.210 0.232 -24.918 1.00 98.06 332 CYS A N 1
ATOM 2550 C CA . CYS A 1 332 ? 19.569 0.186 -23.603 1.00 98.06 332 CYS A CA 1
ATOM 2551 C C . CYS A 1 332 ? 20.335 -0.709 -22.609 1.00 98.06 332 CYS A C 1
ATOM 2553 O O . CYS A 1 332 ? 20.492 -0.318 -21.453 1.00 98.06 332 CYS A O 1
ATOM 2555 N N . TYR A 1 333 ? 20.870 -1.856 -23.052 1.00 98.06 333 TYR A N 1
ATOM 2556 C CA . TYR A 1 333 ? 21.776 -2.676 -22.234 1.00 98.06 333 TYR A CA 1
ATOM 2557 C C . TYR A 1 333 ? 23.091 -1.953 -21.914 1.00 98.06 333 TYR A C 1
ATOM 2559 O O . TYR A 1 333 ? 23.586 -2.038 -20.795 1.00 98.06 333 TYR A O 1
ATOM 2567 N N . ALA A 1 334 ? 23.675 -1.231 -22.873 1.00 97.25 334 ALA A N 1
ATOM 2568 C CA . ALA A 1 334 ? 24.906 -0.482 -22.626 1.00 97.25 334 ALA A CA 1
ATOM 2569 C C . ALA A 1 334 ? 24.675 0.668 -21.629 1.00 97.25 334 ALA A C 1
ATOM 2571 O O . ALA A 1 334 ? 25.440 0.840 -20.675 1.00 97.25 334 ALA A O 1
ATOM 2572 N N . ALA A 1 335 ? 23.573 1.405 -21.787 1.00 96.62 335 ALA A N 1
ATOM 2573 C CA . ALA A 1 335 ? 23.198 2.505 -20.909 1.00 96.62 335 ALA A CA 1
ATOM 2574 C C . ALA A 1 335 ? 22.967 2.050 -19.461 1.00 96.62 335 ALA A C 1
ATOM 2576 O O . ALA A 1 335 ? 23.432 2.719 -18.542 1.00 96.62 335 ALA A O 1
ATOM 2577 N N . SER A 1 336 ? 22.334 0.893 -19.235 1.00 96.00 336 SER A N 1
ATOM 2578 C CA . SER A 1 336 ? 22.143 0.348 -17.881 1.00 96.00 336 SER A CA 1
ATOM 2579 C C . SER A 1 336 ? 23.432 -0.127 -17.209 1.00 96.00 336 SER A C 1
ATOM 2581 O O . SER A 1 336 ? 23.446 -0.405 -16.017 1.00 96.00 336 SER A O 1
ATOM 2583 N N . LEU A 1 337 ? 24.538 -0.226 -17.943 1.00 95.69 337 LEU A N 1
ATOM 2584 C CA . LEU A 1 337 ? 25.852 -0.580 -17.400 1.00 95.69 337 LEU A CA 1
ATOM 2585 C C . LEU A 1 337 ? 26.793 0.634 -17.345 1.00 95.69 337 LEU A C 1
ATOM 2587 O O . LEU A 1 337 ? 27.975 0.509 -17.000 1.00 95.69 337 LEU A O 1
ATOM 2591 N N . THR A 1 338 ? 26.279 1.825 -17.659 1.00 93.69 338 THR A N 1
ATOM 2592 C CA . THR A 1 338 ? 27.049 3.064 -17.768 1.00 93.69 338 THR A CA 1
ATOM 2593 C C . THR A 1 338 ? 26.715 4.014 -16.612 1.00 93.69 338 THR A C 1
ATOM 2595 O O . THR A 1 338 ? 25.627 4.580 -16.584 1.00 93.69 338 THR A O 1
ATOM 2598 N N . PRO A 1 339 ? 27.642 4.254 -15.660 1.00 87.25 339 PRO A N 1
ATOM 2599 C CA . PRO A 1 339 ? 27.356 5.003 -14.431 1.00 87.25 339 PRO A CA 1
ATOM 2600 C C . PRO A 1 339 ? 26.881 6.447 -14.626 1.00 87.25 339 PRO A C 1
ATOM 2602 O O . PRO A 1 339 ? 26.219 6.993 -13.749 1.00 87.25 339 PRO A O 1
ATOM 2605 N N . SER A 1 340 ? 27.242 7.083 -15.743 1.00 86.19 340 SER A N 1
ATOM 2606 C CA . SER A 1 340 ? 26.817 8.450 -16.060 1.00 86.19 340 SER A CA 1
ATOM 2607 C C . SER A 1 340 ? 25.352 8.541 -16.492 1.00 86.19 340 SER A C 1
ATOM 2609 O O . SER A 1 340 ? 24.806 9.642 -16.523 1.00 86.19 340 SER A O 1
ATOM 2611 N N . VAL A 1 341 ? 24.707 7.411 -16.800 1.00 89.00 341 VAL A N 1
ATOM 2612 C CA . VAL A 1 341 ? 23.288 7.345 -17.147 1.00 89.00 341 VAL A CA 1
ATOM 2613 C C . VAL A 1 341 ? 22.530 6.794 -15.933 1.00 89.00 341 VAL A C 1
ATOM 2615 O O . VAL A 1 341 ? 22.660 5.613 -15.620 1.00 89.00 341 VAL A O 1
ATOM 2618 N N . PRO A 1 342 ? 21.728 7.603 -15.218 1.00 87.75 342 PRO A N 1
ATOM 2619 C CA . PRO A 1 342 ? 21.091 7.191 -13.964 1.00 87.75 342 PRO A CA 1
ATOM 2620 C C . PRO A 1 342 ? 19.819 6.354 -14.203 1.00 87.75 342 PRO A C 1
ATOM 2622 O O . PRO A 1 342 ? 18.754 6.631 -13.647 1.00 87.75 342 PRO A O 1
ATOM 2625 N N . VAL A 1 343 ? 19.916 5.338 -15.059 1.00 92.19 343 VAL A N 1
ATOM 2626 C CA . VAL A 1 343 ? 18.856 4.358 -15.320 1.00 92.19 343 VAL A CA 1
ATOM 2627 C C . VAL A 1 343 ? 18.883 3.305 -14.222 1.00 92.19 343 VAL A C 1
ATOM 2629 O O . VAL A 1 343 ? 19.938 2.974 -13.703 1.00 92.19 343 VAL A O 1
ATOM 2632 N N . ARG A 1 344 ? 17.715 2.809 -13.811 1.00 89.94 344 ARG A N 1
ATOM 2633 C CA . ARG A 1 344 ? 17.602 1.788 -12.753 1.00 89.94 344 ARG A CA 1
ATOM 2634 C C . ARG A 1 344 ? 16.852 0.533 -13.186 1.00 89.94 344 ARG A C 1
ATOM 2636 O O . ARG A 1 344 ? 16.954 -0.501 -12.526 1.00 89.94 344 ARG A O 1
ATOM 2643 N N . GLY A 1 345 ? 16.155 0.599 -14.317 1.00 96.25 345 GLY A N 1
ATOM 2644 C CA . GLY A 1 345 ? 15.545 -0.562 -14.945 1.00 96.25 345 GLY A CA 1
ATOM 2645 C C . GLY A 1 345 ? 15.417 -0.410 -16.457 1.00 96.25 345 GLY A C 1
ATOM 2646 O O . GLY A 1 345 ? 15.262 0.702 -16.970 1.00 96.25 345 GLY A O 1
ATOM 2647 N N . THR A 1 346 ? 15.478 -1.537 -17.155 1.00 98.44 346 THR A N 1
ATOM 2648 C CA . THR A 1 346 ? 15.561 -1.592 -18.615 1.00 98.44 346 THR A CA 1
ATOM 2649 C C . THR A 1 346 ? 14.580 -2.622 -19.157 1.00 98.44 346 THR A C 1
ATOM 2651 O O . THR A 1 346 ? 14.700 -3.817 -18.890 1.00 98.44 346 THR A O 1
ATOM 2654 N N . PHE A 1 347 ? 13.615 -2.153 -19.941 1.00 98.81 347 PHE A N 1
ATOM 2655 C CA . PHE A 1 347 ? 12.732 -2.978 -20.749 1.00 98.81 347 PHE A CA 1
ATOM 2656 C C . PHE A 1 347 ? 13.370 -3.157 -22.128 1.00 98.81 347 PHE A C 1
ATOM 2658 O O . PHE A 1 347 ? 13.588 -2.180 -22.848 1.00 98.81 347 PHE A O 1
ATOM 2665 N N . VAL A 1 348 ? 13.641 -4.398 -22.523 1.00 98.69 348 VAL A N 1
ATOM 2666 C CA . VAL A 1 348 ? 14.193 -4.718 -23.841 1.00 98.69 348 VAL A CA 1
ATOM 2667 C C . VAL A 1 348 ? 13.280 -5.696 -24.559 1.00 98.69 348 VAL A C 1
ATOM 2669 O O . VAL A 1 348 ? 13.073 -6.815 -24.100 1.00 98.69 348 VAL A O 1
ATOM 2672 N N . ALA A 1 349 ? 12.750 -5.292 -25.710 1.00 98.38 349 ALA A N 1
ATOM 2673 C CA . ALA A 1 349 ? 11.928 -6.163 -26.537 1.00 98.38 349 ALA A CA 1
ATOM 2674 C C . ALA A 1 349 ? 12.700 -6.657 -27.765 1.00 98.38 349 ALA A C 1
ATOM 2676 O O . ALA A 1 349 ? 13.350 -5.851 -28.434 1.00 98.38 349 ALA A O 1
ATOM 2677 N N . MET A 1 350 ? 12.537 -7.933 -28.138 1.00 97.75 350 MET A N 1
ATOM 2678 C CA . MET A 1 350 ? 12.835 -8.456 -29.486 1.00 97.75 350 MET A CA 1
ATOM 2679 C C . MET A 1 350 ? 14.188 -7.954 -30.019 1.00 97.75 350 MET A C 1
ATOM 2681 O O . MET A 1 350 ? 14.271 -7.356 -31.089 1.00 97.75 350 MET A O 1
ATOM 2685 N N . SER A 1 351 ? 15.240 -8.092 -29.208 1.00 97.94 351 SER A N 1
ATOM 2686 C CA . SER A 1 351 ? 16.546 -7.464 -29.428 1.00 97.94 351 SER A CA 1
ATOM 2687 C C . SER A 1 351 ? 17.667 -8.487 -29.398 1.00 97.94 351 SER A C 1
ATOM 2689 O O . SER A 1 351 ? 17.579 -9.527 -28.751 1.00 97.94 351 SER A O 1
ATOM 2691 N N . VAL A 1 352 ? 18.767 -8.155 -30.068 1.00 97.06 352 VAL A N 1
ATOM 2692 C CA . VAL A 1 352 ? 20.028 -8.874 -29.889 1.00 97.06 352 VAL A CA 1
ATOM 2693 C C . VAL A 1 352 ? 20.639 -8.537 -28.526 1.00 97.06 352 VAL A C 1
ATOM 2695 O O . VAL A 1 352 ? 20.509 -7.410 -28.042 1.00 97.06 352 VAL A O 1
ATOM 2698 N N . PHE A 1 353 ? 21.358 -9.499 -27.957 1.00 97.88 353 PHE A N 1
ATOM 2699 C CA . PHE A 1 353 ? 22.228 -9.324 -26.800 1.00 97.88 353 PHE A CA 1
ATOM 2700 C C . PHE A 1 353 ? 23.648 -9.715 -27.212 1.00 97.88 353 PHE A C 1
ATOM 2702 O O . PHE A 1 353 ? 23.847 -10.732 -27.871 1.00 97.88 353 PHE A O 1
ATOM 2709 N N . LYS A 1 354 ? 24.624 -8.848 -26.937 1.00 95.81 354 LYS A N 1
ATOM 2710 C CA . LYS A 1 354 ? 26.014 -9.015 -27.386 1.00 95.81 354 LYS A CA 1
ATOM 2711 C C . LYS A 1 354 ? 26.954 -8.620 -26.248 1.00 95.81 354 LYS A C 1
ATOM 2713 O O . LYS A 1 354 ? 27.419 -7.481 -26.251 1.00 95.81 354 LYS A O 1
ATOM 2718 N N . PRO A 1 355 ? 27.206 -9.510 -25.275 1.00 94.94 355 PRO A N 1
ATOM 2719 C CA . PRO A 1 355 ? 27.933 -9.162 -24.053 1.00 94.94 355 PRO A CA 1
ATOM 2720 C C . PRO A 1 355 ? 29.341 -8.614 -24.332 1.00 94.94 355 PRO A C 1
ATOM 2722 O O . PRO A 1 355 ? 29.741 -7.641 -23.706 1.00 94.94 355 PRO A O 1
ATOM 2725 N N . ASP A 1 356 ? 30.030 -9.120 -25.361 1.00 94.31 356 ASP A N 1
ATOM 2726 C CA . ASP A 1 356 ? 31.355 -8.631 -25.788 1.00 94.31 356 ASP A CA 1
ATOM 2727 C C . ASP A 1 356 ? 31.368 -7.168 -26.277 1.00 94.31 356 ASP A C 1
ATOM 2729 O O . ASP A 1 356 ? 32.428 -6.582 -26.485 1.00 94.31 356 ASP A O 1
ATOM 2733 N N . GLN A 1 357 ? 30.191 -6.585 -26.517 1.00 94.12 357 GLN A N 1
ATOM 2734 C CA . GLN A 1 357 ? 30.009 -5.197 -26.947 1.00 94.12 357 GLN A CA 1
ATOM 2735 C C . GLN A 1 357 ? 29.394 -4.327 -25.848 1.00 94.12 357 GLN A C 1
ATOM 2737 O O . GLN A 1 357 ? 29.017 -3.190 -26.127 1.00 94.12 357 GLN A O 1
ATOM 2742 N N . LEU A 1 358 ? 29.253 -4.830 -24.623 1.00 95.94 358 LEU A N 1
ATOM 2743 C CA . LEU A 1 358 ? 28.697 -4.082 -23.500 1.00 95.94 358 LEU A CA 1
ATOM 2744 C C . LEU A 1 358 ? 29.805 -3.593 -22.558 1.00 95.94 358 LEU A C 1
ATOM 2746 O O . LEU A 1 358 ? 30.900 -4.159 -22.529 1.00 95.94 358 LEU A O 1
ATOM 2750 N N . PRO A 1 359 ? 29.537 -2.549 -21.755 1.00 95.25 359 PRO A N 1
ATOM 2751 C CA . PRO A 1 359 ? 30.343 -2.281 -20.573 1.00 95.25 359 PRO A CA 1
ATOM 2752 C C . PRO A 1 359 ? 30.357 -3.497 -19.617 1.00 95.25 359 PRO A C 1
ATOM 2754 O O . PRO A 1 359 ? 29.519 -4.391 -19.749 1.00 95.25 359 PRO A O 1
ATOM 2757 N N . PRO A 1 360 ? 31.268 -3.535 -18.626 1.00 94.06 360 PRO A N 1
ATOM 2758 C CA . PRO A 1 360 ? 31.401 -4.677 -17.715 1.00 94.06 360 PRO A CA 1
ATOM 2759 C C . PRO A 1 360 ? 30.087 -5.044 -16.998 1.00 94.06 360 PRO A C 1
ATOM 2761 O O . PRO A 1 360 ? 29.426 -4.174 -16.414 1.00 94.06 360 PRO A O 1
ATOM 2764 N N . LEU A 1 361 ? 29.713 -6.331 -17.041 1.00 94.50 361 LEU A N 1
ATOM 2765 C CA . LEU A 1 361 ? 28.426 -6.841 -16.548 1.00 94.50 361 LEU A CA 1
ATOM 2766 C C . LEU A 1 361 ? 28.296 -6.801 -15.020 1.00 94.50 361 LEU A C 1
ATOM 2768 O O . LEU A 1 361 ? 27.180 -6.818 -14.511 1.00 94.50 361 LEU A O 1
ATOM 2772 N N . GLU A 1 362 ? 29.387 -6.658 -14.265 1.00 89.75 362 GLU A N 1
ATOM 2773 C CA . GLU A 1 362 ? 29.375 -6.554 -12.796 1.00 89.75 362 GLU A CA 1
ATOM 2774 C C . GLU A 1 362 ? 28.518 -5.380 -12.295 1.00 89.75 362 GLU A C 1
ATOM 2776 O O . GLU A 1 362 ? 28.055 -5.368 -11.153 1.00 89.75 362 GLU A O 1
ATOM 2781 N N . ARG A 1 363 ? 28.270 -4.390 -13.159 1.00 89.12 363 ARG A N 1
ATOM 2782 C CA . ARG A 1 363 ? 27.402 -3.239 -12.879 1.00 89.12 363 ARG A CA 1
ATOM 2783 C C . ARG A 1 363 ? 25.907 -3.573 -12.942 1.00 89.12 363 ARG A C 1
ATOM 2785 O O . ARG A 1 363 ? 25.091 -2.791 -12.448 1.00 89.12 363 ARG A O 1
ATOM 2792 N N . ALA A 1 364 ? 25.536 -4.732 -13.486 1.00 92.38 364 ALA A N 1
ATOM 2793 C CA . ALA A 1 364 ? 24.151 -5.179 -13.597 1.00 92.38 364 ALA A CA 1
ATOM 2794 C C . ALA A 1 364 ? 23.494 -5.431 -12.229 1.00 92.38 364 ALA A C 1
ATOM 2796 O O . ALA A 1 364 ? 22.280 -5.293 -12.120 1.00 92.38 364 ALA A O 1
ATOM 2797 N N . ARG A 1 365 ? 24.276 -5.710 -11.174 1.00 87.38 365 ARG A N 1
ATOM 2798 C CA . ARG A 1 365 ? 23.777 -6.040 -9.825 1.00 87.38 365 ARG A CA 1
ATOM 2799 C C . ARG A 1 365 ? 22.737 -5.060 -9.278 1.00 87.38 365 ARG A C 1
ATOM 2801 O O . ARG A 1 365 ? 21.781 -5.452 -8.619 1.00 87.38 365 ARG A O 1
ATOM 2808 N N . THR A 1 366 ? 22.914 -3.768 -9.544 1.00 83.19 366 THR A N 1
ATOM 2809 C CA . THR A 1 366 ? 22.011 -2.719 -9.035 1.00 83.19 366 THR A CA 1
ATOM 2810 C C . THR A 1 366 ? 20.868 -2.370 -9.993 1.00 83.19 366 THR A C 1
ATOM 2812 O O . THR A 1 366 ? 20.140 -1.404 -9.757 1.00 83.19 366 THR A O 1
ATOM 2815 N N . HIS A 1 367 ? 20.695 -3.158 -11.057 1.00 92.06 367 HIS A N 1
ATOM 2816 C CA . HIS A 1 367 ? 19.733 -2.941 -12.131 1.00 92.06 367 HIS A CA 1
ATOM 2817 C C . HIS A 1 367 ? 18.688 -4.056 -12.206 1.00 92.06 367 HIS A C 1
ATOM 2819 O O . HIS A 1 367 ? 18.840 -5.149 -11.655 1.00 92.06 367 HIS A O 1
ATOM 2825 N N . THR A 1 368 ? 17.591 -3.743 -12.890 1.00 95.81 368 THR A N 1
ATOM 2826 C CA . THR A 1 368 ? 16.483 -4.665 -13.154 1.00 95.81 368 THR A CA 1
ATOM 2827 C C . THR A 1 368 ? 16.195 -4.701 -14.651 1.00 95.81 368 THR A C 1
ATOM 2829 O O . THR A 1 368 ? 16.174 -3.655 -15.298 1.00 95.81 368 THR A O 1
ATOM 2832 N N . TYR A 1 369 ? 15.946 -5.885 -15.201 1.00 98.38 369 TYR A N 1
ATOM 2833 C CA . TYR A 1 369 ? 15.713 -6.091 -16.625 1.00 98.38 369 TYR A CA 1
ATOM 2834 C C . TYR A 1 369 ? 14.405 -6.833 -16.865 1.00 98.38 369 TYR A C 1
ATOM 2836 O O . TYR A 1 369 ? 14.156 -7.877 -16.270 1.00 98.38 369 TYR A O 1
ATOM 2844 N N . PHE A 1 370 ? 13.595 -6.318 -17.781 1.00 98.75 370 PHE A N 1
ATOM 2845 C CA . PHE A 1 370 ? 12.466 -7.053 -18.331 1.00 98.75 370 PHE A CA 1
ATOM 2846 C C . PHE A 1 370 ? 12.723 -7.282 -19.814 1.00 98.75 370 PHE A C 1
ATOM 2848 O O . PHE A 1 370 ? 12.890 -6.330 -20.576 1.00 98.75 370 PHE A O 1
ATOM 2855 N N . ILE A 1 371 ? 12.789 -8.543 -20.218 1.00 98.81 371 ILE A N 1
ATOM 2856 C CA . ILE A 1 371 ? 13.116 -8.956 -21.576 1.00 98.81 371 ILE A CA 1
ATOM 2857 C C . ILE A 1 371 ? 11.861 -9.576 -22.181 1.00 98.81 371 ILE A C 1
ATOM 2859 O O . ILE A 1 371 ? 11.339 -10.556 -21.660 1.00 98.81 371 ILE A O 1
ATOM 2863 N N . LEU A 1 372 ? 11.365 -9.003 -23.275 1.00 98.44 372 LEU A N 1
ATOM 2864 C CA . LEU A 1 372 ? 10.178 -9.489 -23.976 1.00 98.44 372 LEU A CA 1
ATOM 2865 C C . LEU A 1 372 ? 10.570 -10.000 -25.362 1.00 98.44 372 LEU A C 1
ATOM 2867 O O . LEU A 1 372 ? 10.966 -9.210 -26.215 1.00 98.44 372 LEU A O 1
ATOM 2871 N N . HIS A 1 373 ? 10.440 -11.297 -25.634 1.00 98.38 373 HIS A N 1
ATOM 2872 C CA . HIS A 1 373 ? 10.945 -11.869 -26.889 1.00 98.38 373 HIS A CA 1
ATOM 2873 C C . HIS A 1 373 ? 10.006 -12.912 -27.490 1.00 98.38 373 HIS A C 1
ATOM 2875 O O . HIS A 1 373 ? 9.480 -13.758 -26.775 1.00 98.38 373 HIS A O 1
ATOM 2881 N N . SER A 1 374 ? 9.812 -12.894 -28.810 1.00 97.38 374 SER A N 1
ATOM 2882 C CA . SER A 1 374 ? 9.018 -13.932 -29.471 1.00 97.38 374 SER A CA 1
ATOM 2883 C C . SER A 1 374 ? 9.894 -15.134 -29.838 1.00 97.38 374 SER A C 1
ATOM 2885 O O . SER A 1 374 ? 10.927 -14.951 -30.485 1.00 97.38 374 SER A O 1
ATOM 2887 N N . PRO A 1 375 ? 9.498 -16.378 -29.508 1.00 96.94 375 PRO A N 1
ATOM 2888 C CA . PRO A 1 375 ? 10.214 -17.570 -29.963 1.00 96.94 375 PRO A CA 1
ATOM 2889 C C . PRO A 1 375 ? 10.254 -17.718 -31.491 1.00 96.94 375 PRO A C 1
ATOM 2891 O O . PRO A 1 375 ? 11.103 -18.439 -32.008 1.00 96.94 375 PRO A O 1
ATOM 2894 N N . GLN A 1 376 ? 9.348 -17.047 -32.215 1.00 97.38 376 GLN A N 1
ATOM 2895 C CA . GLN A 1 376 ? 9.277 -17.069 -33.679 1.00 97.38 376 GLN A CA 1
ATOM 2896 C C . GLN A 1 376 ? 9.969 -15.858 -34.338 1.00 97.38 376 GLN A C 1
ATOM 2898 O O . GLN A 1 376 ? 9.806 -15.632 -35.539 1.00 97.38 376 GLN A O 1
ATOM 2903 N N . ASP A 1 377 ? 10.695 -15.041 -33.568 1.00 97.56 377 ASP A N 1
ATOM 2904 C CA . ASP A 1 377 ? 11.472 -13.911 -34.084 1.00 97.56 377 ASP A CA 1
ATOM 2905 C C . ASP A 1 377 ? 12.662 -14.406 -34.934 1.00 97.56 377 ASP A C 1
ATOM 2907 O O . ASP A 1 377 ? 13.236 -15.469 -34.687 1.00 97.56 377 ASP A O 1
ATOM 2911 N N . PHE A 1 378 ? 13.053 -13.626 -35.947 1.00 96.38 378 PHE A N 1
ATOM 2912 C CA . PHE A 1 378 ? 14.283 -13.892 -36.693 1.00 96.38 378 PHE A CA 1
ATOM 2913 C C . PHE A 1 378 ? 15.533 -13.664 -35.831 1.00 96.38 378 PHE A C 1
ATOM 2915 O O . PHE A 1 378 ? 16.584 -14.239 -36.118 1.00 96.38 378 PHE A O 1
ATOM 2922 N N . ILE A 1 379 ? 15.443 -12.827 -34.790 1.00 96.31 379 ILE A N 1
ATOM 2923 C CA . ILE A 1 379 ? 16.431 -12.747 -33.719 1.00 96.31 379 ILE A CA 1
ATOM 2924 C C . ILE A 1 379 ? 16.227 -13.973 -32.827 1.00 96.31 379 ILE A C 1
ATOM 2926 O O . ILE A 1 379 ? 15.194 -14.073 -32.162 1.00 96.31 379 ILE A O 1
ATOM 2930 N N . PRO A 1 380 ? 17.200 -14.896 -32.763 1.00 96.88 380 PRO A N 1
ATOM 2931 C CA . PRO A 1 380 ? 17.019 -16.143 -32.035 1.00 96.88 380 PRO A CA 1
ATOM 2932 C C . PRO A 1 380 ? 16.726 -15.921 -30.547 1.00 96.88 380 PRO A C 1
ATOM 2934 O O . PRO A 1 380 ? 17.466 -15.190 -29.886 1.00 96.88 380 PRO A O 1
ATOM 2937 N N . LEU A 1 381 ? 15.721 -16.628 -30.010 1.00 97.56 381 LEU A N 1
ATOM 2938 C CA . LEU A 1 381 ? 15.338 -16.587 -28.588 1.00 97.56 381 LEU A CA 1
ATOM 2939 C C . LEU A 1 381 ? 16.526 -16.803 -27.640 1.00 97.56 381 LEU A C 1
ATOM 2941 O O . LEU A 1 381 ? 16.595 -16.154 -26.600 1.00 97.56 381 LEU A O 1
ATOM 2945 N N . ARG A 1 382 ? 17.509 -17.622 -28.046 1.00 98.00 382 ARG A N 1
ATOM 2946 C CA . ARG A 1 382 ? 18.742 -17.861 -27.280 1.00 98.00 382 ARG A CA 1
ATOM 2947 C C . ARG A 1 382 ? 19.474 -16.583 -26.863 1.00 98.00 382 ARG A C 1
ATOM 2949 O O . ARG A 1 382 ? 20.158 -16.600 -25.858 1.00 98.00 382 ARG A O 1
ATOM 2956 N N . MET A 1 383 ? 19.350 -15.488 -27.620 1.00 98.06 383 MET A N 1
ATOM 2957 C CA . MET A 1 383 ? 19.959 -14.200 -27.260 1.00 98.06 383 MET A CA 1
ATOM 2958 C C . MET A 1 383 ? 19.274 -13.579 -26.035 1.00 98.06 383 MET A C 1
ATOM 2960 O O . MET A 1 383 ? 19.934 -12.994 -25.185 1.00 98.06 383 MET A O 1
ATOM 2964 N N . ALA A 1 384 ? 17.950 -13.709 -25.938 1.00 98.31 384 ALA A N 1
ATOM 2965 C CA . ALA A 1 384 ? 17.176 -13.240 -24.794 1.00 98.31 384 ALA A CA 1
ATOM 2966 C C . ALA A 1 384 ? 17.376 -14.146 -23.567 1.00 98.31 384 ALA A C 1
ATOM 2968 O O . ALA A 1 384 ? 17.452 -13.650 -22.445 1.00 98.31 384 ALA A O 1
ATOM 2969 N N . GLU A 1 385 ? 17.506 -15.459 -23.779 1.00 98.44 385 GLU A N 1
ATOM 2970 C CA . GLU A 1 385 ? 17.875 -16.420 -22.728 1.00 98.44 385 GLU A CA 1
ATOM 2971 C C . GLU A 1 385 ? 19.286 -16.143 -22.196 1.00 98.44 385 GLU A C 1
ATOM 2973 O O . GLU A 1 385 ? 19.468 -16.024 -20.991 1.00 98.44 385 GLU A O 1
ATOM 2978 N N . GLU A 1 386 ? 20.259 -15.928 -23.085 1.00 98.38 386 GLU A N 1
ATOM 2979 C CA . GLU A 1 386 ? 21.631 -15.559 -22.724 1.00 98.38 386 GLU A CA 1
ATOM 2980 C C . GLU A 1 386 ? 21.683 -14.233 -21.952 1.00 98.38 386 GLU A C 1
ATOM 2982 O O . GLU A 1 386 ? 22.392 -14.128 -20.954 1.00 98.38 386 GLU A O 1
ATOM 2987 N N . ALA A 1 387 ? 20.890 -13.236 -22.360 1.00 98.44 387 ALA A N 1
ATOM 2988 C CA . ALA A 1 387 ? 20.749 -11.988 -21.616 1.00 98.44 387 ALA A CA 1
ATOM 2989 C C . ALA A 1 387 ? 20.185 -12.219 -20.210 1.00 98.44 387 ALA A C 1
ATOM 2991 O O . ALA A 1 387 ? 20.720 -11.672 -19.248 1.00 98.44 387 ALA A O 1
ATOM 2992 N N . ARG A 1 388 ? 19.122 -13.027 -20.081 1.00 98.38 388 ARG A N 1
ATOM 2993 C CA . ARG A 1 388 ? 18.539 -13.391 -18.782 1.00 98.38 388 ARG A CA 1
ATOM 2994 C C . ARG A 1 388 ? 19.590 -14.025 -17.883 1.00 98.38 388 ARG A C 1
ATOM 2996 O O . ARG A 1 388 ? 19.772 -13.554 -16.766 1.00 98.38 388 ARG A O 1
ATOM 3003 N N . ASP A 1 389 ? 20.262 -15.054 -18.382 1.00 97.56 389 ASP A N 1
ATOM 3004 C CA . ASP A 1 389 ? 21.176 -15.872 -17.591 1.00 97.56 389 ASP A CA 1
ATOM 3005 C C . ASP A 1 389 ? 22.407 -15.066 -17.175 1.00 97.56 389 ASP A C 1
ATOM 3007 O O . ASP A 1 389 ? 22.681 -14.938 -15.986 1.00 97.56 389 ASP A O 1
ATOM 3011 N N . LEU A 1 390 ? 23.082 -14.398 -18.116 1.00 97.56 390 LEU A N 1
ATOM 3012 C CA . LEU A 1 390 ? 24.295 -13.644 -17.797 1.00 97.56 390 LEU A CA 1
ATOM 3013 C C . LEU A 1 390 ? 24.025 -12.431 -16.901 1.00 97.56 390 LEU A C 1
ATOM 3015 O O . LEU A 1 390 ? 24.825 -12.148 -16.012 1.00 97.56 390 LEU A O 1
ATOM 3019 N N . LEU A 1 391 ? 22.924 -11.701 -17.097 1.00 97.06 391 LEU A N 1
ATOM 3020 C CA . LEU A 1 391 ? 22.601 -10.563 -16.229 1.00 97.06 391 LEU A CA 1
ATOM 3021 C C . LEU A 1 391 ? 22.183 -11.029 -14.825 1.00 97.06 391 LEU A C 1
ATOM 3023 O O . LEU A 1 391 ? 22.563 -10.386 -13.842 1.00 97.06 391 LEU A O 1
ATOM 3027 N N . ALA A 1 392 ? 21.452 -12.144 -14.718 1.00 94.00 392 ALA A N 1
ATOM 3028 C CA . ALA A 1 392 ? 21.086 -12.743 -13.436 1.00 94.00 392 ALA A CA 1
ATOM 3029 C C . ALA A 1 392 ? 22.314 -13.284 -12.686 1.00 94.00 392 ALA A C 1
ATOM 3031 O O . ALA A 1 392 ? 22.459 -13.010 -11.495 1.00 94.00 392 ALA A O 1
ATOM 3032 N N . ASP A 1 393 ? 23.247 -13.939 -13.383 1.00 93.81 393 ASP A N 1
ATOM 3033 C CA . ASP A 1 393 ? 24.517 -14.420 -12.818 1.00 93.81 393 ASP A CA 1
ATOM 3034 C C . ASP A 1 393 ? 25.379 -13.272 -12.262 1.00 93.81 393 ASP A C 1
ATOM 3036 O O . ASP A 1 393 ? 26.136 -13.453 -11.308 1.00 93.81 393 ASP A O 1
ATOM 3040 N N . HIS A 1 394 ? 25.226 -12.057 -12.803 1.00 93.81 394 HIS A N 1
ATOM 3041 C CA . HIS A 1 394 ? 25.866 -10.837 -12.292 1.00 93.81 394 HIS A CA 1
ATOM 3042 C C . HIS A 1 394 ? 25.012 -10.082 -11.251 1.00 93.81 394 HIS A C 1
ATOM 3044 O O . HIS A 1 394 ? 25.326 -8.947 -10.875 1.00 93.81 394 HIS A O 1
ATOM 3050 N N . GLY A 1 395 ? 23.959 -10.721 -10.738 1.00 89.88 395 GLY A N 1
ATOM 3051 C CA . GLY A 1 395 ? 23.161 -10.270 -9.601 1.00 89.88 395 GLY A CA 1
ATOM 3052 C C . GLY A 1 395 ? 22.030 -9.298 -9.936 1.00 89.88 395 GLY A C 1
ATOM 3053 O O . GLY A 1 395 ? 21.532 -8.639 -9.027 1.00 89.88 395 GLY A O 1
ATOM 3054 N N . ALA A 1 396 ? 21.639 -9.146 -11.204 1.00 93.44 396 ALA A N 1
ATOM 3055 C CA . ALA A 1 396 ? 20.475 -8.337 -11.574 1.00 93.44 396 ALA A CA 1
ATOM 3056 C C . ALA A 1 396 ? 19.154 -9.089 -11.323 1.00 93.44 396 ALA A C 1
ATOM 3058 O O . ALA A 1 396 ? 19.106 -10.313 -11.431 1.00 93.44 396 ALA A O 1
ATOM 3059 N N . ALA A 1 397 ? 18.043 -8.374 -11.091 1.00 93.62 397 ALA A N 1
ATOM 3060 C CA . ALA A 1 397 ? 16.727 -8.986 -11.336 1.00 93.62 397 ALA A CA 1
ATOM 3061 C C . ALA A 1 397 ? 16.494 -9.047 -12.834 1.00 93.62 397 ALA A C 1
ATOM 3063 O O . ALA A 1 397 ? 16.591 -8.016 -13.504 1.00 93.62 397 ALA A O 1
ATOM 3064 N N . VAL A 1 398 ? 16.096 -10.212 -13.335 1.00 97.19 398 VAL A N 1
ATOM 3065 C CA . VAL A 1 398 ? 15.732 -10.363 -14.739 1.00 97.19 398 VAL A CA 1
ATOM 3066 C C . VAL A 1 398 ? 14.464 -11.188 -14.872 1.00 97.19 398 VAL A C 1
ATOM 3068 O O . VAL A 1 398 ? 14.363 -12.274 -14.308 1.00 97.19 398 VAL A O 1
ATOM 3071 N N . GLU A 1 399 ? 13.509 -10.689 -15.649 1.00 98.19 399 GLU A N 1
ATOM 3072 C CA . GLU A 1 399 ? 12.363 -11.466 -16.112 1.00 98.19 399 GLU A CA 1
ATOM 3073 C C . GLU A 1 399 ? 12.414 -11.580 -17.635 1.00 98.19 399 GLU A C 1
ATOM 3075 O O . GLU A 1 399 ? 12.534 -10.577 -18.335 1.00 98.19 399 GLU A O 1
ATOM 3080 N N . LEU A 1 400 ? 12.319 -12.811 -18.141 1.00 98.38 400 LEU A N 1
ATOM 3081 C CA . LEU A 1 400 ? 12.138 -13.100 -19.561 1.00 98.38 400 LEU A CA 1
ATOM 3082 C C . LEU A 1 400 ? 10.692 -13.539 -19.791 1.00 98.38 400 LEU A C 1
ATOM 3084 O O . LEU A 1 400 ? 10.276 -14.594 -19.312 1.00 98.38 400 LEU A O 1
ATOM 3088 N N . ALA A 1 401 ? 9.945 -12.745 -20.549 1.00 97.69 401 ALA A N 1
ATOM 3089 C CA . ALA A 1 401 ? 8.600 -13.057 -21.003 1.00 97.69 401 ALA A CA 1
ATOM 3090 C C . ALA A 1 401 ? 8.593 -13.327 -22.512 1.00 97.69 401 ALA A C 1
ATOM 3092 O O . ALA A 1 401 ? 9.323 -12.698 -23.282 1.00 97.69 401 ALA A O 1
ATOM 3093 N N . THR A 1 402 ? 7.733 -14.248 -22.941 1.00 96.69 402 THR A N 1
ATOM 3094 C CA . THR A 1 402 ? 7.566 -14.600 -24.352 1.00 96.69 402 THR A CA 1
ATOM 3095 C C . THR A 1 402 ? 6.162 -14.295 -24.855 1.00 96.69 402 THR A C 1
ATOM 3097 O O . THR A 1 402 ? 5.211 -14.213 -24.077 1.00 96.69 402 THR A O 1
ATOM 3100 N N . TYR A 1 403 ? 6.046 -14.085 -26.165 1.00 94.56 403 TYR A N 1
ATOM 3101 C CA . TYR A 1 403 ? 4.777 -13.882 -26.861 1.00 94.56 403 TYR A CA 1
ATOM 3102 C C . TYR A 1 403 ? 4.830 -14.481 -28.270 1.00 94.56 403 TYR A C 1
ATOM 3104 O O . TYR A 1 403 ? 5.904 -14.633 -28.860 1.00 94.56 403 TYR A O 1
ATOM 3112 N N . ASP A 1 404 ? 3.663 -14.787 -28.828 1.00 92.19 404 ASP A N 1
ATOM 3113 C CA . ASP A 1 404 ? 3.559 -15.306 -30.188 1.00 92.19 404 ASP A CA 1
ATOM 3114 C C . ASP A 1 404 ? 3.509 -14.183 -31.232 1.00 92.19 404 ASP A C 1
ATOM 3116 O O . ASP A 1 404 ? 2.871 -13.147 -31.031 1.00 92.19 404 ASP A O 1
ATOM 3120 N N . GLY A 1 405 ? 4.126 -14.416 -32.395 1.00 88.38 405 GLY A N 1
ATOM 3121 C CA . GLY A 1 405 ? 3.912 -13.581 -33.586 1.00 88.38 405 GLY A CA 1
ATOM 3122 C C . GLY A 1 405 ? 5.160 -13.020 -34.273 1.00 88.38 405 GLY A C 1
ATOM 3123 O O . GLY A 1 405 ? 5.016 -12.197 -35.182 1.00 88.38 405 GLY A O 1
ATOM 3124 N N . GLY A 1 406 ? 6.356 -13.486 -33.905 1.00 92.25 406 GLY A N 1
ATOM 3125 C CA . GLY A 1 406 ? 7.615 -13.132 -34.562 1.00 92.25 406 GLY A CA 1
ATOM 3126 C C . GLY A 1 406 ? 8.120 -11.732 -34.212 1.00 92.25 406 GLY A C 1
ATOM 3127 O O . GLY A 1 406 ? 7.791 -11.194 -33.161 1.00 92.25 406 GLY A O 1
ATOM 3128 N N . HIS A 1 407 ? 8.941 -11.146 -35.089 1.00 94.62 407 HIS A N 1
ATOM 3129 C CA . HIS A 1 407 ? 9.536 -9.831 -34.844 1.00 94.62 407 HIS A CA 1
ATOM 3130 C C . HIS A 1 407 ? 8.503 -8.701 -34.942 1.00 94.62 407 HIS A C 1
ATOM 3132 O O . HIS A 1 407 ? 7.837 -8.539 -35.972 1.00 94.62 407 HIS A O 1
ATOM 3138 N N . GLY A 1 408 ? 8.419 -7.881 -33.897 1.00 89.88 408 GLY A N 1
ATOM 3139 C CA . GLY A 1 408 ? 7.524 -6.728 -33.811 1.00 89.88 408 GLY A CA 1
ATOM 3140 C C . GLY A 1 408 ? 6.468 -6.865 -32.715 1.00 89.88 408 GLY A C 1
ATOM 3141 O O . GLY A 1 408 ? 6.188 -7.943 -32.209 1.00 89.88 408 GLY A O 1
ATOM 3142 N N . TRP A 1 409 ? 5.825 -5.753 -32.374 1.00 92.12 409 TRP A N 1
ATOM 3143 C CA . TRP A 1 409 ? 4.779 -5.718 -31.353 1.00 92.12 409 TRP A CA 1
ATOM 3144 C C . TRP A 1 409 ? 3.518 -6.481 -31.799 1.00 92.12 409 TRP A C 1
ATOM 3146 O O . TRP A 1 409 ? 2.851 -6.080 -32.755 1.00 92.12 409 TRP A O 1
ATOM 3156 N N . ARG A 1 410 ? 3.184 -7.581 -31.110 1.00 89.94 410 ARG A N 1
ATOM 3157 C CA . ARG A 1 410 ? 2.018 -8.447 -31.377 1.00 89.94 410 ARG A CA 1
ATOM 3158 C C . ARG A 1 410 ? 1.248 -8.751 -30.089 1.00 89.94 410 ARG A C 1
ATOM 3160 O O . ARG A 1 410 ? 1.772 -8.574 -28.994 1.00 89.94 410 ARG A O 1
ATOM 3167 N N . GLY A 1 411 ? 0.010 -9.227 -30.235 1.00 89.75 411 GLY A N 1
ATOM 3168 C CA . GLY A 1 411 ? -0.846 -9.601 -29.106 1.00 89.75 411 GLY A CA 1
ATOM 3169 C C . GLY A 1 411 ? -1.253 -8.404 -28.241 1.00 89.75 411 GLY A C 1
ATOM 3170 O O . GLY A 1 411 ? -1.476 -7.306 -28.754 1.00 89.75 411 GLY A O 1
ATOM 3171 N N . ASP A 1 412 ? -1.346 -8.617 -26.925 1.00 92.06 412 ASP A N 1
ATOM 3172 C CA . ASP A 1 412 ? -1.608 -7.552 -25.950 1.00 92.06 412 ASP A CA 1
ATOM 3173 C C . ASP A 1 412 ? -0.335 -6.736 -25.670 1.00 92.06 412 ASP A C 1
ATOM 3175 O O . ASP A 1 412 ? 0.356 -6.904 -24.660 1.00 92.06 412 ASP A O 1
ATOM 3179 N N . VAL A 1 413 ? -0.004 -5.857 -26.616 1.00 94.12 413 VAL A N 1
ATOM 3180 C CA . VAL A 1 413 ? 1.203 -5.021 -26.590 1.00 94.12 413 VAL A CA 1
ATOM 3181 C C . VAL A 1 413 ? 1.253 -4.147 -25.337 1.00 94.12 413 VAL A C 1
ATOM 3183 O O . VAL A 1 413 ? 2.251 -4.149 -24.618 1.00 94.12 413 VAL A O 1
ATOM 3186 N N . PHE A 1 414 ? 0.180 -3.408 -25.050 1.00 96.62 414 PHE A N 1
ATOM 3187 C CA . PHE A 1 414 ? 0.168 -2.465 -23.930 1.00 96.62 414 PHE A CA 1
ATOM 3188 C C . PHE A 1 414 ? 0.082 -3.178 -22.581 1.00 96.62 414 PHE A C 1
ATOM 3190 O O . PHE A 1 414 ? 0.721 -2.727 -21.633 1.00 96.62 414 PHE A O 1
ATOM 3197 N N . GLY A 1 415 ? -0.627 -4.308 -22.484 1.00 95.56 415 GLY A N 1
ATOM 3198 C CA . GLY A 1 415 ? -0.592 -5.145 -21.287 1.00 95.56 415 GLY A CA 1
ATOM 3199 C C . GLY A 1 415 ? 0.784 -5.752 -21.027 1.00 95.56 415 GLY A C 1
ATOM 3200 O O . GLY A 1 415 ? 1.243 -5.745 -19.886 1.00 95.56 415 GLY A O 1
ATOM 3201 N N . SER A 1 416 ? 1.491 -6.178 -22.076 1.00 95.69 416 SER A N 1
ATOM 3202 C CA . SER A 1 416 ? 2.859 -6.701 -21.959 1.00 95.69 416 SER A CA 1
ATOM 3203 C C . SER A 1 416 ? 3.850 -5.627 -21.505 1.00 95.69 416 SER A C 1
ATOM 3205 O O . SER A 1 416 ? 4.662 -5.878 -20.614 1.00 95.69 416 SER A O 1
ATOM 3207 N N . ILE A 1 417 ? 3.754 -4.412 -22.060 1.00 97.94 417 ILE A N 1
ATOM 3208 C CA . ILE A 1 417 ? 4.570 -3.273 -21.614 1.00 97.94 417 ILE A CA 1
ATOM 3209 C C . ILE A 1 417 ? 4.242 -2.929 -20.158 1.00 97.94 417 ILE A C 1
ATOM 3211 O O . ILE A 1 417 ? 5.157 -2.827 -19.346 1.00 97.94 417 ILE A O 1
ATOM 3215 N N . ARG A 1 418 ? 2.955 -2.834 -19.796 1.00 97.94 418 ARG A N 1
ATOM 3216 C CA . ARG A 1 418 ? 2.516 -2.550 -18.419 1.00 97.94 418 ARG A CA 1
ATOM 3217 C C . ARG A 1 418 ? 3.067 -3.567 -17.422 1.00 97.94 418 ARG A C 1
ATOM 3219 O O . ARG A 1 418 ? 3.597 -3.175 -16.388 1.00 97.94 418 ARG A O 1
ATOM 3226 N N . ARG A 1 419 ? 2.993 -4.864 -17.745 1.00 97.31 419 ARG A N 1
ATOM 3227 C CA . ARG A 1 419 ? 3.570 -5.938 -16.921 1.00 97.31 419 ARG A CA 1
ATOM 3228 C C . ARG A 1 419 ? 5.067 -5.730 -16.715 1.00 97.31 419 ARG A C 1
ATOM 3230 O O . ARG A 1 419 ? 5.532 -5.821 -15.583 1.00 97.31 419 ARG A O 1
ATOM 3237 N N . GLY A 1 420 ? 5.809 -5.447 -17.784 1.00 97.62 420 GLY A N 1
ATOM 3238 C CA . GLY A 1 420 ? 7.248 -5.253 -17.657 1.00 97.62 420 GLY A CA 1
ATOM 3239 C C . GLY A 1 420 ? 7.608 -4.008 -16.861 1.00 97.62 420 GLY A C 1
ATOM 3240 O O . GLY A 1 420 ? 8.477 -4.084 -16.001 1.00 97.62 420 GLY A O 1
ATOM 3241 N N . MET A 1 421 ? 6.899 -2.894 -17.050 1.00 97.25 421 MET A N 1
ATOM 3242 C CA . MET A 1 421 ? 7.105 -1.698 -16.229 1.00 97.25 421 MET A CA 1
ATOM 3243 C C . MET A 1 421 ? 6.808 -1.969 -14.749 1.00 97.25 421 MET A C 1
ATOM 3245 O O . MET A 1 421 ? 7.636 -1.643 -13.902 1.00 97.25 421 MET A O 1
ATOM 3249 N N . ALA A 1 422 ? 5.711 -2.666 -14.433 1.00 95.19 422 ALA A N 1
ATOM 3250 C CA . ALA A 1 422 ? 5.395 -3.070 -13.063 1.00 95.19 422 ALA A CA 1
ATOM 3251 C C . ALA A 1 422 ? 6.483 -3.971 -12.448 1.00 95.19 422 ALA A C 1
ATOM 3253 O O . ALA A 1 422 ? 6.857 -3.792 -11.288 1.00 95.19 422 ALA A O 1
ATOM 3254 N N . PHE A 1 423 ? 7.047 -4.904 -13.225 1.00 96.56 423 PHE A N 1
ATOM 3255 C CA . PHE A 1 423 ? 8.183 -5.713 -12.779 1.00 96.56 423 PHE A CA 1
ATOM 3256 C C . PHE A 1 423 ? 9.417 -4.854 -12.481 1.00 96.56 423 PHE A C 1
ATOM 3258 O O . PHE A 1 423 ? 10.040 -5.027 -11.428 1.00 96.56 423 PHE A O 1
ATOM 3265 N N . LEU A 1 424 ? 9.763 -3.924 -13.380 1.00 95.75 424 LEU A N 1
ATOM 3266 C CA . LEU A 1 424 ? 10.897 -3.016 -13.197 1.00 95.75 424 LEU A CA 1
ATOM 3267 C C . LEU A 1 424 ? 10.742 -2.188 -11.916 1.00 95.75 424 LEU A C 1
ATOM 3269 O O . LEU A 1 424 ? 11.689 -2.064 -11.142 1.00 95.75 424 LEU A O 1
ATOM 3273 N N . GLU A 1 425 ? 9.549 -1.654 -11.670 1.00 92.31 425 GLU A N 1
ATOM 3274 C CA . GLU A 1 425 ? 9.251 -0.854 -10.484 1.00 92.31 425 GLU A CA 1
ATOM 3275 C C . GLU A 1 425 ? 9.332 -1.652 -9.184 1.00 92.31 425 GLU A C 1
ATOM 3277 O O . GLU A 1 425 ? 9.940 -1.189 -8.217 1.00 92.31 425 GLU A O 1
ATOM 3282 N N . ALA A 1 426 ? 8.752 -2.853 -9.158 1.00 90.56 426 ALA A N 1
ATOM 3283 C CA . ALA A 1 426 ? 8.720 -3.694 -7.967 1.00 90.56 426 ALA A CA 1
ATOM 3284 C C . ALA A 1 426 ? 10.121 -4.165 -7.542 1.00 90.56 426 ALA A C 1
ATOM 3286 O O . ALA A 1 426 ? 10.373 -4.378 -6.354 1.00 90.56 426 ALA A O 1
ATOM 3287 N N . ASN A 1 427 ? 11.035 -4.319 -8.504 1.00 91.81 427 ASN A N 1
ATOM 3288 C CA . ASN A 1 427 ? 12.357 -4.906 -8.286 1.00 91.81 427 ASN A CA 1
ATOM 3289 C C . ASN A 1 427 ? 13.502 -3.888 -8.268 1.00 91.81 427 ASN A C 1
ATOM 3291 O O . ASN A 1 427 ? 14.643 -4.278 -8.006 1.00 91.81 427 ASN A O 1
ATOM 3295 N N . VAL A 1 428 ? 13.225 -2.601 -8.500 1.00 88.88 428 VAL A N 1
ATOM 3296 C CA . VAL A 1 428 ? 14.241 -1.551 -8.399 1.00 88.88 428 VAL A CA 1
ATOM 3297 C C . VAL A 1 428 ? 14.757 -1.439 -6.964 1.00 88.88 428 VAL A C 1
ATOM 3299 O O . VAL A 1 428 ? 13.967 -1.397 -6.018 1.00 88.88 428 VAL A O 1
ATOM 3302 N N . LEU A 1 429 ? 16.081 -1.383 -6.797 1.00 87.38 429 LEU A N 1
ATOM 3303 C CA . LEU A 1 429 ? 16.692 -1.245 -5.478 1.00 87.38 429 LEU A CA 1
ATOM 3304 C C . LEU A 1 429 ? 16.608 0.193 -4.969 1.00 87.38 429 LEU A C 1
ATOM 3306 O O . LEU A 1 429 ? 16.809 1.158 -5.713 1.00 87.38 429 LEU A O 1
ATOM 3310 N N . ARG A 1 430 ? 16.355 0.319 -3.671 1.00 83.88 430 ARG A N 1
ATOM 3311 C CA . ARG A 1 430 ? 16.253 1.577 -2.940 1.00 83.88 430 ARG A CA 1
ATOM 3312 C C . ARG A 1 430 ? 16.886 1.435 -1.571 1.00 83.88 430 ARG A C 1
ATOM 3314 O O . ARG A 1 430 ? 16.963 0.346 -1.015 1.00 83.88 430 ARG A O 1
ATOM 3321 N N . THR A 1 431 ? 17.314 2.565 -1.031 1.00 86.62 431 THR A N 1
ATOM 3322 C CA . THR A 1 431 ? 17.791 2.645 0.344 1.00 86.62 431 THR A CA 1
ATOM 3323 C C . THR A 1 431 ? 16.654 3.102 1.240 1.00 86.62 431 THR A C 1
ATOM 3325 O O . THR A 1 431 ? 16.103 4.183 1.042 1.00 86.62 431 THR A O 1
ATOM 3328 N N . HIS A 1 432 ? 16.347 2.285 2.236 1.00 85.69 432 HIS A N 1
ATOM 3329 C CA . HIS A 1 432 ? 15.355 2.534 3.267 1.00 85.69 432 HIS A CA 1
ATOM 3330 C C . HIS A 1 432 ? 16.058 2.642 4.614 1.00 85.69 432 HIS A C 1
ATOM 3332 O O . HIS A 1 432 ? 17.050 1.956 4.864 1.00 85.69 432 HIS A O 1
ATOM 3338 N N . VAL A 1 433 ? 15.571 3.532 5.471 1.00 85.00 433 VAL A N 1
ATOM 3339 C CA . VAL A 1 433 ? 16.167 3.781 6.782 1.00 85.00 433 VAL A CA 1
ATOM 3340 C C . VAL A 1 433 ? 15.119 3.503 7.841 1.00 85.00 433 VAL A C 1
ATOM 3342 O O . VAL A 1 433 ? 14.055 4.115 7.836 1.00 85.00 433 VAL A O 1
ATOM 3345 N N . TYR A 1 434 ? 15.454 2.606 8.758 1.00 82.00 434 TYR A N 1
ATOM 3346 C CA . TYR A 1 434 ? 14.592 2.184 9.853 1.00 82.00 434 TYR A CA 1
ATOM 3347 C C . TYR A 1 434 ? 15.264 2.448 11.194 1.00 82.00 434 TYR A C 1
ATOM 3349 O O . TYR A 1 434 ? 16.488 2.338 11.320 1.00 82.00 434 TYR A O 1
ATOM 3357 N N . LEU A 1 435 ? 14.467 2.763 12.214 1.00 80.00 435 LEU A N 1
ATOM 3358 C CA . LEU A 1 435 ? 14.932 2.735 13.596 1.00 80.00 435 LEU A CA 1
ATOM 3359 C C . LEU A 1 435 ? 15.113 1.280 14.034 1.00 80.00 435 LEU A C 1
ATOM 3361 O O . LEU A 1 435 ? 14.223 0.451 13.869 1.00 80.00 435 LEU A O 1
ATOM 3365 N N . ILE A 1 436 ? 16.264 0.971 14.628 1.00 79.38 436 ILE A N 1
ATOM 3366 C CA . ILE A 1 436 ? 16.546 -0.366 15.163 1.00 79.38 436 ILE A CA 1
ATOM 3367 C C . ILE A 1 436 ? 15.566 -0.732 16.281 1.00 79.38 436 ILE A C 1
ATOM 3369 O O . ILE A 1 436 ? 15.159 -1.885 16.354 1.00 79.38 436 ILE A O 1
ATOM 3373 N N . SER A 1 437 ? 15.139 0.233 17.104 1.00 70.75 437 SER A N 1
ATOM 3374 C CA . SER A 1 437 ? 14.117 0.013 18.138 1.00 70.75 437 SER A CA 1
ATOM 3375 C C . SER A 1 437 ? 12.817 -0.539 17.560 1.00 70.75 437 SER A C 1
ATOM 3377 O O . SER A 1 437 ? 12.261 -1.483 18.106 1.00 70.75 437 SER A O 1
ATOM 3379 N N . ASP A 1 438 ? 12.382 0.012 16.429 1.00 74.75 438 ASP A N 1
ATOM 3380 C CA . ASP A 1 438 ? 11.118 -0.336 15.785 1.00 74.75 438 ASP A CA 1
ATOM 3381 C C . ASP A 1 438 ? 11.175 -1.745 15.186 1.00 74.75 438 ASP A C 1
ATOM 3383 O O . ASP A 1 438 ? 10.228 -2.519 15.304 1.00 74.75 438 ASP A O 1
ATOM 3387 N N . LEU A 1 439 ? 12.310 -2.089 14.568 1.00 77.44 439 LEU A N 1
ATOM 3388 C CA . LEU A 1 439 ? 12.552 -3.429 14.037 1.00 77.44 439 LEU A CA 1
ATOM 3389 C C . LEU A 1 439 ? 12.648 -4.459 15.173 1.00 77.44 439 LEU A C 1
ATOM 3391 O O . LEU A 1 439 ? 12.086 -5.544 15.065 1.00 77.44 439 LEU A O 1
ATOM 3395 N N . LEU A 1 440 ? 13.329 -4.129 16.274 1.00 73.62 440 LEU A N 1
ATOM 3396 C CA . LEU A 1 440 ? 13.451 -5.029 17.424 1.00 73.62 440 LEU A CA 1
ATOM 3397 C C . LEU A 1 440 ? 12.118 -5.266 18.125 1.00 73.62 440 LEU A C 1
ATOM 3399 O O . LEU A 1 440 ? 11.826 -6.405 18.469 1.00 73.62 440 LEU A O 1
ATOM 3403 N N . GLU A 1 441 ? 11.289 -4.235 18.292 1.00 68.12 441 GLU A N 1
ATOM 3404 C CA . GLU A 1 441 ? 9.946 -4.392 18.861 1.00 68.12 441 GLU A CA 1
ATOM 3405 C C . GLU A 1 441 ? 9.082 -5.359 18.035 1.00 68.12 441 GLU A C 1
ATOM 3407 O O . GLU A 1 441 ? 8.314 -6.141 18.598 1.00 68.12 441 GLU A O 1
ATOM 3412 N N . ALA A 1 442 ? 9.242 -5.350 16.709 1.00 70.25 442 ALA A N 1
ATOM 3413 C CA . ALA A 1 442 ? 8.507 -6.225 15.803 1.00 70.25 442 ALA A CA 1
ATOM 3414 C C . ALA A 1 442 ? 9.068 -7.659 15.720 1.00 70.25 442 ALA A C 1
ATOM 3416 O O . ALA A 1 442 ? 8.299 -8.608 15.546 1.00 70.25 442 ALA A O 1
ATOM 3417 N N . PHE A 1 443 ? 10.392 -7.836 15.812 1.00 71.75 443 PHE A N 1
ATOM 3418 C CA . PHE A 1 443 ? 11.056 -9.132 15.608 1.00 71.75 443 PHE A CA 1
ATOM 3419 C C . PHE A 1 443 ? 11.441 -9.870 16.905 1.00 71.75 443 PHE A C 1
ATOM 3421 O O . PHE A 1 443 ? 11.598 -11.089 16.866 1.00 71.75 443 PHE A O 1
ATOM 3428 N N . ASP A 1 444 ? 11.553 -9.184 18.048 1.00 60.97 444 ASP A N 1
ATOM 3429 C CA . ASP A 1 444 ? 11.806 -9.780 19.371 1.00 60.97 444 ASP A CA 1
ATOM 3430 C C . ASP A 1 444 ? 11.005 -9.065 20.486 1.00 60.97 444 ASP A C 1
ATOM 3432 O O . ASP A 1 444 ? 11.543 -8.284 21.282 1.00 60.97 444 ASP A O 1
ATOM 3436 N N . PRO A 1 445 ? 9.699 -9.362 20.610 1.00 51.56 445 PRO A N 1
ATOM 3437 C CA . PRO A 1 445 ? 8.828 -8.725 21.600 1.00 51.56 445 PRO A CA 1
ATOM 3438 C C . PRO A 1 445 ? 9.135 -9.128 23.057 1.00 51.56 445 PRO A C 1
ATOM 3440 O O . PRO A 1 445 ? 8.454 -8.676 23.983 1.00 51.56 445 PRO A O 1
ATOM 3443 N N . SER A 1 446 ? 10.124 -10.001 23.298 1.00 46.75 446 SER A N 1
ATOM 3444 C CA . SER A 1 446 ? 10.453 -10.508 24.631 1.00 46.75 446 SER A CA 1
ATOM 3445 C C . SER A 1 446 ? 11.437 -9.626 25.409 1.00 46.75 446 SER A C 1
ATOM 3447 O O . SER A 1 446 ? 11.500 -9.747 26.637 1.00 46.75 446 SER A O 1
ATOM 3449 N N . ASN A 1 447 ? 12.168 -8.717 24.743 1.00 45.97 447 ASN A N 1
ATOM 3450 C CA . ASN A 1 447 ? 13.208 -7.912 25.393 1.00 45.97 447 ASN A CA 1
ATOM 3451 C C . ASN A 1 447 ? 13.521 -6.573 24.669 1.00 45.97 447 ASN A C 1
ATOM 3453 O O . ASN A 1 447 ? 14.544 -6.455 23.994 1.00 45.97 447 ASN A O 1
ATOM 3457 N N . PRO A 1 448 ? 12.692 -5.523 24.835 1.00 44.12 448 PRO A N 1
ATOM 3458 C CA . PRO A 1 448 ? 12.817 -4.265 24.084 1.00 44.12 448 PRO A CA 1
ATOM 3459 C C . PRO A 1 448 ? 14.012 -3.368 24.475 1.00 44.12 448 PRO A C 1
ATOM 3461 O O . PRO A 1 448 ? 14.178 -2.292 23.905 1.00 44.12 448 PRO A O 1
ATOM 3464 N N . SER A 1 449 ? 14.846 -3.750 25.451 1.00 42.34 449 SER A N 1
ATOM 3465 C CA . SER A 1 449 ? 15.861 -2.864 26.050 1.00 42.34 449 SER A CA 1
ATOM 3466 C C . SER A 1 449 ? 17.325 -3.217 25.749 1.00 42.34 449 SER A C 1
ATOM 3468 O O . SER A 1 449 ? 18.221 -2.649 26.375 1.00 42.34 449 SER A O 1
ATOM 3470 N N . TYR A 1 450 ? 17.612 -4.086 24.773 1.00 40.16 450 TYR A N 1
ATOM 3471 C CA . TYR A 1 450 ? 18.988 -4.491 24.453 1.00 40.16 450 TYR A CA 1
ATOM 3472 C C . TYR A 1 450 ? 19.417 -4.141 23.019 1.00 40.16 450 TYR A C 1
ATOM 3474 O O . TYR A 1 450 ? 19.227 -4.913 22.086 1.00 40.16 450 TYR A O 1
ATOM 3482 N N . ALA A 1 451 ? 20.100 -3.004 22.855 1.00 42.25 451 ALA A N 1
ATOM 3483 C CA . ALA A 1 451 ? 20.926 -2.729 21.677 1.00 42.25 451 ALA A CA 1
ATOM 3484 C C . ALA A 1 451 ? 22.336 -3.312 21.904 1.00 42.25 451 ALA A C 1
ATOM 3486 O O . ALA A 1 451 ? 23.207 -2.679 22.498 1.00 42.25 451 ALA A O 1
ATOM 3487 N N . GLY A 1 452 ? 22.546 -4.562 21.487 1.00 48.50 452 GLY A N 1
ATOM 3488 C CA . GLY A 1 452 ? 23.852 -5.240 21.477 1.00 48.50 452 GLY A CA 1
ATOM 3489 C C . GLY A 1 452 ? 24.035 -6.077 20.206 1.00 48.50 452 GLY A C 1
ATOM 3490 O O . GLY A 1 452 ? 23.089 -6.240 19.446 1.00 48.50 452 GLY A O 1
ATOM 3491 N N . GLN A 1 453 ? 25.215 -6.656 19.951 1.00 50.19 453 GLN A N 1
ATOM 3492 C CA . GLN A 1 453 ? 25.475 -7.430 18.715 1.00 50.19 453 GLN A CA 1
ATOM 3493 C C . GLN A 1 453 ? 24.484 -8.588 18.457 1.00 50.19 453 GLN A C 1
ATOM 3495 O O . GLN A 1 453 ? 24.244 -8.927 17.301 1.00 50.19 453 GLN A O 1
ATOM 3500 N N . GLN A 1 454 ? 23.871 -9.159 19.503 1.00 52.00 454 GLN A N 1
ATOM 3501 C CA . GLN A 1 454 ? 22.817 -10.176 19.366 1.00 52.00 454 GLN A CA 1
ATOM 3502 C C . GLN A 1 454 ? 21.538 -9.624 18.704 1.00 52.00 454 GLN A C 1
ATOM 3504 O O . GLN A 1 454 ? 20.923 -10.329 17.912 1.00 52.00 454 GLN A O 1
ATOM 3509 N N . SER A 1 455 ? 21.217 -8.344 18.926 1.00 63.94 455 SER A N 1
ATOM 3510 C CA . SER A 1 455 ? 20.033 -7.672 18.370 1.00 63.94 455 SER A CA 1
ATOM 3511 C C . SER A 1 455 ? 20.114 -7.479 16.846 1.00 63.94 455 SER A C 1
ATOM 3513 O O . SER A 1 455 ? 19.116 -7.598 16.144 1.00 63.94 455 SER A O 1
ATOM 3515 N N . VAL A 1 456 ? 21.318 -7.281 16.293 1.00 68.31 456 VAL A N 1
ATOM 3516 C CA . VAL A 1 456 ? 21.514 -7.089 14.843 1.00 68.31 456 VAL A CA 1
ATOM 3517 C C . VAL A 1 456 ? 21.309 -8.388 14.065 1.00 68.31 456 VAL A C 1
ATOM 3519 O O . VAL A 1 456 ? 20.669 -8.378 13.017 1.00 68.31 456 VAL A O 1
ATOM 3522 N N . ALA A 1 457 ? 21.811 -9.515 14.579 1.00 75.38 457 ALA A N 1
ATOM 3523 C CA . ALA A 1 457 ? 21.623 -10.817 13.938 1.00 75.38 457 ALA A CA 1
ATOM 3524 C C . ALA A 1 457 ? 20.134 -11.201 13.854 1.00 75.38 457 ALA A C 1
ATOM 3526 O O . ALA A 1 457 ? 19.691 -11.698 12.823 1.00 75.38 457 ALA A O 1
ATOM 3527 N N . GLN A 1 458 ? 19.363 -10.894 14.901 1.00 75.19 458 GLN A N 1
ATOM 3528 C CA . GLN A 1 458 ? 17.917 -11.128 14.945 1.00 75.19 458 GLN A CA 1
ATOM 3529 C C . GLN A 1 458 ? 17.150 -10.233 13.965 1.00 75.19 458 GLN A C 1
ATOM 3531 O O . GLN A 1 458 ? 16.252 -10.716 13.285 1.00 75.19 458 GLN A O 1
ATOM 3536 N N . ILE A 1 459 ? 17.518 -8.952 13.839 1.00 78.62 459 ILE A N 1
ATOM 3537 C CA . ILE A 1 459 ? 16.929 -8.048 12.835 1.00 78.62 459 ILE A CA 1
ATOM 3538 C C . ILE A 1 459 ? 17.167 -8.588 11.425 1.00 78.62 459 ILE A C 1
ATOM 3540 O O . ILE A 1 459 ? 16.241 -8.642 10.621 1.00 78.62 459 ILE A O 1
ATOM 3544 N N . VAL A 1 460 ? 18.401 -9.006 11.132 1.00 83.50 460 VAL A N 1
ATOM 3545 C CA . VAL A 1 460 ? 18.766 -9.580 9.831 1.00 83.50 460 VAL A CA 1
ATOM 3546 C C . VAL A 1 460 ? 17.947 -10.842 9.552 1.00 83.50 460 VAL A C 1
ATOM 3548 O O . VAL A 1 460 ? 17.379 -10.976 8.472 1.00 83.50 460 VAL A O 1
ATOM 3551 N N . GLU A 1 461 ? 17.822 -11.741 10.528 1.00 83.81 461 GLU A N 1
ATOM 3552 C CA . GLU A 1 461 ? 17.014 -12.956 10.401 1.00 83.81 461 GLU A CA 1
ATOM 3553 C C . GLU A 1 461 ? 15.515 -12.656 10.224 1.00 83.81 461 GLU A C 1
ATOM 3555 O O . GLU A 1 461 ? 14.875 -13.229 9.342 1.00 83.81 461 GLU A O 1
ATOM 3560 N N . GLY A 1 462 ? 14.965 -11.711 10.992 1.00 83.88 462 GLY A N 1
ATOM 3561 C CA . GLY A 1 462 ? 13.582 -11.250 10.864 1.00 83.88 462 GLY A CA 1
ATOM 3562 C C . GLY A 1 462 ? 13.291 -10.674 9.479 1.00 83.88 462 GLY A C 1
ATOM 3563 O O . GLY A 1 462 ? 12.326 -11.076 8.828 1.00 83.88 462 GLY A O 1
ATOM 3564 N N . ILE A 1 463 ? 14.176 -9.811 8.973 1.00 86.88 463 ILE A N 1
ATOM 3565 C CA . ILE A 1 463 ? 14.078 -9.264 7.616 1.00 86.88 463 ILE A CA 1
ATOM 3566 C C . ILE A 1 463 ? 14.131 -10.387 6.582 1.00 86.88 463 ILE A C 1
ATOM 3568 O O . ILE A 1 463 ? 13.265 -10.428 5.708 1.00 86.88 463 ILE A O 1
ATOM 3572 N N . HIS A 1 464 ? 15.087 -11.318 6.678 1.00 88.50 464 HIS A N 1
ATOM 3573 C CA . HIS A 1 464 ? 15.170 -12.455 5.757 1.00 88.50 464 HIS A CA 1
ATOM 3574 C C . HIS A 1 464 ? 13.859 -13.250 5.730 1.00 88.50 464 HIS A C 1
ATOM 3576 O O . HIS A 1 464 ? 13.349 -13.545 4.651 1.00 88.50 464 HIS A O 1
ATOM 3582 N N . ASN A 1 465 ? 13.272 -13.540 6.893 1.00 84.50 465 ASN A N 1
ATOM 3583 C CA . ASN A 1 465 ? 12.026 -14.303 6.994 1.00 84.50 465 ASN A CA 1
ATOM 3584 C C . ASN A 1 465 ? 10.840 -13.595 6.323 1.00 84.50 465 ASN A C 1
ATOM 3586 O O . ASN A 1 465 ? 10.030 -14.242 5.662 1.00 84.50 465 ASN A O 1
ATOM 3590 N N . VAL A 1 466 ? 10.757 -12.268 6.436 1.00 86.56 466 VAL A N 1
ATOM 3591 C CA . VAL A 1 466 ? 9.674 -11.473 5.832 1.00 86.56 466 VAL A CA 1
ATOM 3592 C C . VAL A 1 466 ? 9.873 -11.260 4.323 1.00 86.56 466 VAL A C 1
ATOM 3594 O O . VAL A 1 466 ? 8.908 -11.081 3.579 1.00 86.56 466 VAL A O 1
ATOM 3597 N N . THR A 1 467 ? 11.115 -11.304 3.835 1.00 83.75 467 THR A N 1
ATOM 3598 C CA . THR A 1 467 ? 11.471 -10.854 2.476 1.00 83.75 467 THR A CA 1
ATOM 3599 C C . THR A 1 467 ? 11.864 -11.961 1.499 1.00 83.75 467 THR A C 1
ATOM 3601 O O . THR A 1 467 ? 12.505 -11.672 0.503 1.00 83.75 467 THR A O 1
ATOM 3604 N N . GLY A 1 468 ? 11.412 -13.202 1.702 1.00 71.75 468 GLY A N 1
ATOM 3605 C CA . GLY A 1 468 ? 11.641 -14.300 0.744 1.00 71.75 468 GLY A CA 1
ATOM 3606 C C . GLY A 1 468 ? 12.783 -15.251 1.111 1.00 71.75 468 GLY A C 1
ATOM 3607 O O . GLY A 1 468 ? 13.072 -16.174 0.356 1.00 71.75 468 GLY A O 1
ATOM 3608 N N . GLY A 1 469 ? 13.372 -15.087 2.296 1.00 79.19 469 GLY A N 1
ATOM 3609 C CA . GLY A 1 469 ? 14.389 -15.973 2.847 1.00 79.19 469 GLY A CA 1
ATOM 3610 C C . GLY A 1 469 ? 15.816 -15.484 2.617 1.00 79.19 469 GLY A C 1
ATOM 3611 O O . GLY A 1 469 ? 16.074 -14.481 1.960 1.00 79.19 469 GLY A O 1
ATOM 3612 N N . ARG A 1 470 ? 16.771 -16.212 3.195 1.00 80.81 470 ARG A N 1
ATOM 3613 C CA . ARG A 1 470 ? 18.191 -15.835 3.245 1.00 80.81 470 ARG A CA 1
ATOM 3614 C C . ARG A 1 470 ? 18.893 -15.865 1.879 1.00 80.81 470 ARG A C 1
ATOM 3616 O O . ARG A 1 470 ? 19.776 -15.047 1.640 1.00 80.81 470 ARG A O 1
ATOM 3623 N N . GLU A 1 471 ? 18.476 -16.758 0.984 1.00 79.25 471 GLU A N 1
ATOM 3624 C CA . GLU A 1 471 ? 19.084 -16.941 -0.344 1.00 79.25 471 GLU A CA 1
ATOM 3625 C C . GLU A 1 471 ? 19.031 -15.663 -1.200 1.00 79.25 471 GLU A C 1
ATOM 3627 O O . GLU A 1 471 ? 19.995 -15.332 -1.890 1.00 79.25 471 GLU A O 1
ATOM 3632 N N . GLU A 1 472 ? 17.944 -14.888 -1.100 1.00 76.62 472 GLU A N 1
ATOM 3633 C CA . GLU A 1 472 ? 17.778 -13.629 -1.842 1.00 76.62 472 GLU A CA 1
ATOM 3634 C C . GLU A 1 472 ? 18.829 -12.578 -1.435 1.00 76.62 472 GLU A C 1
ATOM 3636 O O . GLU A 1 472 ? 19.332 -11.825 -2.273 1.00 76.62 472 GLU A O 1
ATOM 3641 N N . TRP A 1 473 ? 19.238 -12.578 -0.165 1.00 83.12 473 TRP A N 1
ATOM 3642 C CA . TRP A 1 473 ? 20.205 -11.633 0.402 1.00 83.12 473 TRP A CA 1
ATOM 3643 C C . TRP A 1 473 ? 21.655 -12.093 0.225 1.00 83.12 473 TRP A C 1
ATOM 3645 O O . TRP A 1 473 ? 22.545 -11.265 0.027 1.00 83.12 473 TRP A O 1
ATOM 3655 N N . GLU A 1 474 ? 21.905 -13.405 0.214 1.00 80.81 474 GLU A N 1
ATOM 3656 C CA . GLU A 1 474 ? 23.239 -13.980 -0.021 1.00 80.81 474 GLU A CA 1
ATOM 3657 C C . GLU A 1 474 ? 23.771 -13.716 -1.438 1.00 80.81 474 GLU A C 1
ATOM 3659 O O . GLU A 1 474 ? 24.984 -13.714 -1.645 1.00 80.81 474 GLU A O 1
ATOM 3664 N N . SER A 1 475 ? 22.891 -13.375 -2.388 1.00 73.50 475 SER A N 1
ATOM 3665 C CA . SER A 1 475 ? 23.268 -12.873 -3.719 1.00 73.50 475 SER A CA 1
ATOM 3666 C C . SER A 1 475 ? 24.106 -11.581 -3.682 1.00 73.50 475 SER A C 1
ATOM 3668 O O . SER A 1 475 ? 24.741 -11.209 -4.671 1.00 73.50 475 SER A O 1
ATOM 3670 N N . GLY A 1 476 ? 24.102 -10.858 -2.553 1.00 78.00 476 GLY A N 1
ATOM 3671 C CA . GLY A 1 476 ? 24.802 -9.584 -2.382 1.00 78.00 476 GLY A CA 1
ATOM 3672 C C . GLY A 1 476 ? 24.154 -8.412 -3.124 1.00 78.00 476 GLY A C 1
ATOM 3673 O O . GLY A 1 476 ? 24.763 -7.344 -3.232 1.00 78.00 476 GLY A O 1
ATOM 3674 N N . ARG A 1 477 ? 22.945 -8.607 -3.663 1.00 83.00 477 ARG A N 1
ATOM 3675 C CA . ARG A 1 477 ? 22.130 -7.570 -4.304 1.00 83.00 477 ARG A CA 1
ATOM 3676 C C . ARG A 1 477 ? 21.425 -6.672 -3.286 1.00 83.00 477 ARG A C 1
ATOM 3678 O O . ARG A 1 477 ? 21.327 -5.466 -3.499 1.00 83.00 477 ARG A O 1
ATOM 3685 N N . HIS A 1 478 ? 20.952 -7.268 -2.198 1.00 89.06 478 HIS A N 1
ATOM 3686 C CA . HIS A 1 478 ? 20.304 -6.583 -1.087 1.00 89.06 478 HIS A CA 1
ATOM 3687 C C . HIS A 1 478 ? 21.299 -6.468 0.071 1.00 89.06 478 HIS A C 1
ATOM 3689 O O . HIS A 1 478 ? 22.050 -7.410 0.326 1.00 89.06 478 HIS A O 1
ATOM 3695 N N . THR A 1 479 ? 21.332 -5.331 0.766 1.00 89.12 479 THR A N 1
ATOM 3696 C CA . THR A 1 479 ? 22.259 -5.117 1.890 1.00 89.12 479 THR A CA 1
ATOM 3697 C C . THR A 1 479 ? 21.544 -4.553 3.107 1.00 89.12 479 THR A C 1
ATOM 3699 O O . THR A 1 479 ? 20.531 -3.863 2.992 1.00 89.12 479 THR A O 1
ATOM 3702 N N . ILE A 1 480 ? 22.075 -4.867 4.286 1.00 88.56 480 ILE A N 1
ATOM 3703 C CA . ILE A 1 480 ? 21.615 -4.340 5.569 1.00 88.56 480 ILE A CA 1
ATOM 3704 C C . ILE A 1 480 ? 22.854 -3.822 6.290 1.00 88.56 480 ILE A C 1
ATOM 3706 O O . ILE A 1 480 ? 23.739 -4.601 6.638 1.00 88.56 480 ILE A O 1
ATOM 3710 N N . ASP A 1 481 ? 22.902 -2.517 6.521 1.00 86.94 481 ASP A N 1
ATOM 3711 C CA . ASP A 1 481 ? 23.984 -1.850 7.232 1.00 86.94 481 ASP A CA 1
ATOM 3712 C C . ASP A 1 481 ? 23.450 -1.221 8.519 1.00 86.94 481 ASP A C 1
ATOM 3714 O O . ASP A 1 481 ? 22.408 -0.568 8.527 1.00 86.94 481 ASP A O 1
ATOM 3718 N N . VAL A 1 482 ? 24.172 -1.383 9.628 1.00 81.62 482 VAL A N 1
ATOM 3719 C CA . VAL A 1 482 ? 23.821 -0.743 10.903 1.00 81.62 482 VAL A CA 1
A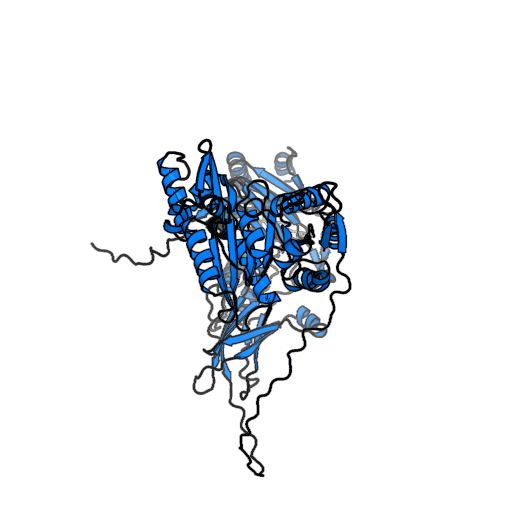TOM 3720 C C . VAL A 1 482 ? 24.665 0.504 11.099 1.00 81.62 482 VAL A C 1
ATOM 3722 O O . VAL A 1 482 ? 25.895 0.458 11.077 1.00 81.62 482 VAL A O 1
ATOM 3725 N N . TRP A 1 483 ? 24.001 1.633 11.334 1.00 79.12 483 TRP A N 1
ATOM 3726 C CA . TRP A 1 483 ? 24.654 2.908 11.575 1.00 79.12 483 TRP A CA 1
ATOM 3727 C C . TRP A 1 483 ? 24.396 3.415 12.996 1.00 79.12 483 TRP A C 1
ATOM 3729 O O . TRP A 1 483 ? 23.255 3.646 13.409 1.00 79.12 483 TRP A O 1
ATOM 3739 N N . ARG A 1 484 ? 25.498 3.627 13.733 1.00 75.81 484 ARG A N 1
ATOM 3740 C CA . ARG A 1 484 ? 25.527 4.164 15.109 1.00 75.81 484 ARG A CA 1
ATOM 3741 C C . ARG A 1 484 ? 24.620 3.414 16.095 1.00 75.81 484 ARG A C 1
ATOM 3743 O O . ARG A 1 484 ? 24.038 4.052 16.969 1.00 75.81 484 ARG A O 1
ATOM 3750 N N . ASP A 1 485 ? 24.452 2.106 15.904 1.00 71.38 485 ASP A N 1
ATOM 3751 C CA . ASP A 1 485 ? 23.603 1.232 16.732 1.00 71.38 485 ASP A CA 1
ATOM 3752 C C . ASP A 1 485 ? 22.152 1.727 16.897 1.00 71.38 485 ASP A C 1
ATOM 3754 O O . ASP A 1 485 ? 21.449 1.343 17.829 1.00 71.38 485 ASP A O 1
ATOM 3758 N N . ARG A 1 486 ? 21.694 2.608 15.996 1.00 74.44 486 ARG A N 1
ATOM 3759 C CA . ARG A 1 486 ? 20.367 3.237 16.051 1.00 74.44 486 ARG A CA 1
ATOM 3760 C C . ARG A 1 486 ? 19.569 3.022 14.776 1.00 74.44 486 ARG A C 1
ATOM 3762 O O . ARG A 1 486 ? 18.351 2.905 14.845 1.00 74.44 486 ARG A O 1
ATOM 3769 N N . TRP A 1 487 ? 20.238 3.001 13.630 1.00 80.12 487 TRP A N 1
ATOM 3770 C CA . TRP A 1 487 ? 19.580 2.963 12.331 1.00 80.12 487 TRP A CA 1
ATOM 3771 C C . TRP A 1 487 ? 19.989 1.717 11.562 1.00 80.12 487 TRP A C 1
ATOM 3773 O O . TRP A 1 487 ? 21.179 1.419 11.471 1.00 80.12 487 TRP A O 1
ATOM 3783 N N . ALA A 1 488 ? 19.012 1.031 10.979 1.00 83.56 488 ALA A N 1
ATOM 3784 C CA . ALA A 1 488 ? 19.236 0.026 9.955 1.00 83.56 488 ALA A CA 1
ATOM 3785 C C . ALA A 1 488 ? 19.028 0.685 8.588 1.00 83.56 488 ALA A C 1
ATOM 3787 O O . ALA A 1 488 ? 17.951 1.198 8.285 1.00 83.56 488 ALA A O 1
ATOM 3788 N N . ILE A 1 489 ? 20.082 0.705 7.782 1.00 88.50 489 ILE A N 1
ATOM 3789 C CA . ILE A 1 489 ? 20.082 1.170 6.401 1.00 88.50 489 ILE A CA 1
ATOM 3790 C C . ILE A 1 489 ? 19.937 -0.077 5.533 1.00 88.50 489 ILE A C 1
ATOM 3792 O O . ILE A 1 489 ? 20.867 -0.867 5.404 1.00 88.50 489 ILE A O 1
ATOM 3796 N N . ILE A 1 490 ? 18.749 -0.274 4.975 1.00 89.00 490 ILE A N 1
ATOM 3797 C CA . ILE A 1 490 ? 18.405 -1.452 4.184 1.00 89.00 490 ILE A CA 1
ATOM 3798 C C . ILE A 1 490 ? 18.369 -1.048 2.715 1.00 89.00 490 ILE A C 1
ATOM 3800 O O . ILE A 1 490 ? 17.526 -0.252 2.304 1.00 89.00 490 ILE A O 1
ATOM 3804 N N . HIS A 1 491 ? 19.269 -1.604 1.910 1.00 89.62 491 HIS A N 1
ATOM 3805 C CA . HIS A 1 491 ? 19.223 -1.476 0.460 1.00 89.62 491 HIS A CA 1
ATOM 3806 C C . HIS A 1 491 ? 18.469 -2.673 -0.123 1.00 89.62 491 HIS A C 1
ATOM 3808 O O . HIS A 1 491 ? 18.995 -3.784 -0.155 1.00 89.62 491 HIS A O 1
ATOM 3814 N N . THR A 1 492 ? 17.216 -2.482 -0.539 1.00 91.00 492 THR A N 1
ATOM 3815 C CA . THR A 1 492 ? 16.361 -3.585 -0.999 1.00 91.00 492 THR A CA 1
ATOM 3816 C C . THR A 1 492 ? 15.360 -3.161 -2.075 1.00 91.00 492 THR A C 1
ATOM 3818 O O . THR A 1 492 ? 15.273 -1.985 -2.424 1.00 91.00 492 THR A O 1
ATOM 3821 N N . SER A 1 493 ? 14.650 -4.125 -2.664 1.00 89.38 493 SER A N 1
ATOM 3822 C CA . SER A 1 493 ? 13.641 -3.863 -3.694 1.00 89.38 493 SER A CA 1
ATOM 3823 C C . SER A 1 493 ? 12.398 -3.198 -3.097 1.00 89.38 493 SER A C 1
ATOM 3825 O O . SER A 1 493 ? 12.074 -3.416 -1.929 1.00 89.38 493 SER A O 1
ATOM 3827 N N . ALA A 1 494 ? 11.652 -2.440 -3.906 1.00 85.56 494 ALA A N 1
ATOM 3828 C CA . ALA A 1 494 ? 10.379 -1.853 -3.475 1.00 85.56 494 ALA A CA 1
ATOM 3829 C C . ALA A 1 494 ? 9.391 -2.917 -2.954 1.00 85.56 494 ALA A C 1
ATOM 3831 O O . ALA A 1 494 ? 8.703 -2.695 -1.962 1.00 85.56 494 ALA A O 1
ATOM 3832 N N . ARG A 1 495 ? 9.380 -4.108 -3.566 1.00 87.00 495 ARG A N 1
ATOM 3833 C CA . ARG A 1 495 ? 8.596 -5.260 -3.102 1.00 87.00 495 ARG A CA 1
ATOM 3834 C C . ARG A 1 495 ? 8.984 -5.711 -1.691 1.00 87.00 495 ARG A C 1
ATOM 3836 O O . ARG A 1 495 ? 8.105 -5.976 -0.877 1.00 87.00 495 ARG A O 1
ATOM 3843 N N . ASN A 1 496 ? 10.278 -5.838 -1.407 1.00 89.69 496 ASN A N 1
ATOM 3844 C CA . ASN A 1 496 ? 10.740 -6.289 -0.093 1.00 89.69 496 ASN A CA 1
ATOM 3845 C C . ASN A 1 496 ? 10.560 -5.208 0.966 1.00 89.69 496 ASN A C 1
ATOM 3847 O O . ASN A 1 496 ? 10.173 -5.527 2.083 1.00 89.69 496 ASN A O 1
ATOM 3851 N N . HIS A 1 497 ? 10.763 -3.944 0.602 1.00 88.12 497 HIS A N 1
ATOM 3852 C CA . HIS A 1 497 ? 10.410 -2.815 1.451 1.00 88.12 497 HIS A CA 1
ATOM 3853 C C . HIS A 1 497 ? 8.934 -2.856 1.859 1.00 88.12 497 HIS A C 1
ATOM 3855 O O . HIS A 1 497 ? 8.650 -2.831 3.051 1.00 88.12 497 HIS A O 1
ATOM 3861 N N . GLN A 1 498 ? 8.015 -3.029 0.900 1.00 84.44 498 GLN A N 1
ATOM 3862 C CA . GLN A 1 498 ? 6.585 -3.130 1.197 1.00 84.44 498 GLN A CA 1
ATOM 3863 C C . GLN A 1 498 ? 6.285 -4.281 2.162 1.00 84.44 498 GLN A C 1
ATOM 3865 O O . GLN A 1 498 ? 5.548 -4.099 3.117 1.00 84.44 498 GLN A O 1
ATOM 3870 N N . ARG A 1 499 ? 6.901 -5.453 1.966 1.00 88.12 499 ARG A N 1
ATOM 3871 C CA . ARG A 1 499 ? 6.735 -6.595 2.881 1.00 88.12 499 ARG A CA 1
ATOM 3872 C C . ARG A 1 499 ? 7.217 -6.292 4.299 1.00 88.12 499 ARG A C 1
ATOM 3874 O O . ARG A 1 499 ? 6.568 -6.711 5.252 1.00 88.12 499 ARG A O 1
ATOM 3881 N N . ILE A 1 500 ? 8.349 -5.597 4.436 1.00 86.25 500 ILE A N 1
ATOM 3882 C CA . ILE A 1 500 ? 8.864 -5.161 5.739 1.00 86.25 500 ILE A CA 1
ATOM 3883 C C . ILE A 1 500 ? 7.858 -4.205 6.384 1.00 86.25 500 ILE A C 1
ATOM 3885 O O . ILE A 1 500 ? 7.472 -4.429 7.525 1.00 86.25 500 ILE A O 1
ATOM 3889 N N . ASP A 1 501 ? 7.394 -3.192 5.657 1.00 81.44 501 ASP A N 1
ATOM 3890 C CA . ASP A 1 501 ? 6.454 -2.197 6.177 1.00 81.44 501 ASP A CA 1
ATOM 3891 C C . ASP A 1 501 ? 5.096 -2.813 6.536 1.00 81.44 501 ASP A C 1
ATOM 3893 O O . ASP A 1 501 ? 4.568 -2.535 7.610 1.00 81.44 501 ASP A O 1
ATOM 3897 N N . ASP A 1 502 ? 4.564 -3.708 5.703 1.00 80.06 502 ASP A N 1
ATOM 3898 C CA . ASP A 1 502 ? 3.334 -4.453 5.978 1.00 80.06 502 ASP A CA 1
ATOM 3899 C C . ASP A 1 502 ? 3.474 -5.281 7.257 1.00 80.06 502 ASP A C 1
ATOM 3901 O O . ASP A 1 502 ? 2.580 -5.268 8.101 1.00 80.06 502 ASP A O 1
ATOM 3905 N N . TYR A 1 503 ? 4.607 -5.967 7.438 1.00 79.94 503 TYR A N 1
ATOM 3906 C CA . TYR A 1 503 ? 4.875 -6.733 8.652 1.00 79.94 503 TYR A CA 1
ATOM 3907 C C . TYR A 1 503 ? 5.000 -5.826 9.880 1.00 79.94 503 TYR A C 1
ATOM 3909 O O . TYR A 1 503 ? 4.420 -6.118 10.924 1.00 79.94 503 TYR A O 1
ATOM 3917 N N . LEU A 1 504 ? 5.713 -4.701 9.767 1.00 76.12 504 LEU A N 1
ATOM 3918 C CA . LEU A 1 504 ? 5.828 -3.728 10.852 1.00 76.12 504 LEU A CA 1
ATOM 3919 C C . LEU A 1 504 ? 4.460 -3.157 11.228 1.00 76.12 504 LEU A C 1
ATOM 3921 O O . LEU A 1 504 ? 4.138 -3.090 12.412 1.00 76.12 504 LEU A O 1
ATOM 3925 N N . ASN A 1 505 ? 3.626 -2.819 10.250 1.00 68.31 505 ASN A N 1
ATOM 3926 C CA . ASN A 1 505 ? 2.272 -2.331 10.485 1.00 68.31 505 ASN A CA 1
ATOM 3927 C C . ASN A 1 505 ? 1.390 -3.410 11.122 1.00 68.31 505 ASN A C 1
ATOM 3929 O O . ASN A 1 505 ? 0.748 -3.132 12.127 1.00 68.31 505 ASN A O 1
ATOM 3933 N N . GLN A 1 506 ? 1.441 -4.657 10.645 1.00 64.12 506 GLN A N 1
ATOM 3934 C CA . GLN A 1 506 ? 0.744 -5.789 11.272 1.00 64.12 506 GLN A CA 1
ATOM 3935 C C . GLN A 1 506 ? 1.215 -6.050 12.708 1.00 64.12 506 GLN A C 1
ATOM 3937 O O . GLN A 1 506 ? 0.405 -6.389 13.563 1.00 64.12 506 GLN A O 1
ATOM 3942 N N . SER A 1 507 ? 2.509 -5.874 12.993 1.00 58.66 507 SER A N 1
ATOM 3943 C CA . SER A 1 507 ? 3.058 -6.002 14.349 1.00 58.66 507 SER A CA 1
ATOM 3944 C C . SER A 1 507 ? 2.660 -4.842 15.273 1.00 58.66 507 SER A C 1
ATOM 3946 O O . SER A 1 507 ? 2.685 -4.988 16.495 1.00 58.66 507 SER A O 1
ATOM 3948 N N . ARG A 1 508 ? 2.287 -3.692 14.696 1.00 57.00 508 ARG A N 1
ATOM 3949 C CA . ARG A 1 508 ? 1.807 -2.491 15.398 1.00 57.00 508 ARG A CA 1
ATOM 3950 C C . ARG A 1 508 ? 0.286 -2.493 15.575 1.00 57.00 508 ARG A C 1
ATOM 3952 O O . ARG A 1 508 ? -0.201 -1.974 16.580 1.00 57.00 508 ARG A O 1
ATOM 3959 N N . GLU A 1 509 ? -0.457 -3.109 14.658 1.00 43.97 509 GLU A N 1
ATOM 3960 C CA . GLU A 1 509 ? -1.884 -3.398 14.804 1.00 43.97 509 GLU A CA 1
ATOM 3961 C C . GLU A 1 509 ? -2.119 -4.459 15.899 1.00 43.97 509 GLU A C 1
ATOM 3963 O O . GLU A 1 509 ? -1.323 -5.364 16.127 1.00 43.97 509 GLU A O 1
ATOM 3968 N N . PRO A 1 510 ? -3.152 -4.281 16.724 1.00 44.72 510 PRO A N 1
ATOM 3969 C CA . PRO A 1 510 ? -2.976 -3.920 18.119 1.00 44.72 510 PRO A CA 1
ATOM 3970 C C . PRO A 1 510 ? -2.515 -5.094 18.993 1.00 44.72 510 PRO A C 1
ATOM 3972 O O . PRO A 1 510 ? -3.264 -6.041 19.261 1.00 44.72 510 PRO A O 1
ATOM 3975 N N . TYR A 1 511 ? -1.351 -4.935 19.634 1.00 42.06 511 TYR A N 1
ATOM 3976 C CA . TYR A 1 511 ? -1.192 -5.416 21.009 1.00 42.06 511 TYR A CA 1
ATOM 3977 C C . TYR A 1 511 ? -2.430 -4.961 21.789 1.00 42.06 511 TYR A C 1
ATOM 3979 O O . TYR A 1 511 ? -2.715 -3.765 21.818 1.00 42.06 511 TYR A O 1
ATOM 3987 N N . ARG A 1 512 ? -3.194 -5.891 22.379 1.00 46.91 512 ARG A N 1
ATOM 3988 C CA . ARG A 1 512 ? -4.478 -5.607 23.043 1.00 46.91 512 ARG A CA 1
ATOM 3989 C C . ARG A 1 512 ? -4.282 -4.698 24.264 1.00 46.91 512 ARG A C 1
ATOM 3991 O O . ARG A 1 512 ? -4.342 -5.161 25.401 1.00 46.91 512 ARG A O 1
ATOM 3998 N N . ALA A 1 513 ? -4.072 -3.402 24.067 1.00 47.81 513 ALA A N 1
ATOM 3999 C CA . ALA A 1 513 ? -4.322 -2.410 25.093 1.00 47.81 513 ALA A CA 1
ATOM 4000 C C . ALA A 1 513 ? -5.842 -2.384 25.294 1.00 47.81 513 ALA A C 1
ATOM 4002 O O . ALA A 1 513 ? -6.611 -2.011 24.413 1.00 47.81 513 ALA A O 1
ATOM 4003 N N . SER A 1 514 ? -6.287 -2.903 26.429 1.00 53.44 514 SER A N 1
ATOM 4004 C CA . SER A 1 514 ? -7.642 -2.716 26.921 1.00 53.44 514 SER A CA 1
ATOM 4005 C C . SER A 1 514 ? -7.596 -1.600 27.952 1.00 53.44 514 SER A C 1
ATOM 4007 O O . SER A 1 514 ? -6.800 -1.659 28.885 1.00 53.44 514 SER A O 1
ATOM 4009 N N . VAL A 1 515 ? -8.438 -0.591 27.821 1.00 55.19 515 VAL A N 1
ATOM 4010 C CA . VAL A 1 515 ? -8.610 0.428 28.848 1.00 55.19 515 VAL A CA 1
ATOM 4011 C C . VAL A 1 515 ? -9.612 -0.105 29.867 1.00 55.19 515 VAL A C 1
ATOM 4013 O O . VAL A 1 515 ? -10.757 -0.413 29.545 1.00 55.19 515 VAL A O 1
ATOM 4016 N N . ALA A 1 516 ? -9.177 -0.262 31.113 1.00 60.09 516 ALA A N 1
ATOM 4017 C CA . ALA A 1 516 ? -10.078 -0.473 32.231 1.00 60.09 516 ALA A CA 1
ATOM 4018 C C . ALA A 1 516 ? -10.471 0.876 32.831 1.00 60.09 516 ALA A C 1
ATOM 4020 O O . ALA A 1 516 ? -9.604 1.612 33.283 1.00 60.09 516 ALA A O 1
ATOM 4021 N N . VAL A 1 517 ? -11.759 1.180 32.905 1.00 58.78 517 VAL A N 1
ATOM 4022 C CA . VAL A 1 517 ? -12.264 2.400 33.538 1.00 58.78 517 VAL A CA 1
ATOM 4023 C C . VAL A 1 517 ? -12.997 2.033 34.820 1.00 58.78 517 VAL A C 1
ATOM 4025 O O . VAL A 1 517 ? -13.904 1.200 34.819 1.00 58.78 517 VAL A O 1
ATOM 4028 N N . GLU A 1 518 ? -12.575 2.627 35.933 1.00 63.41 518 GLU A N 1
ATOM 4029 C CA . GLU A 1 518 ? -13.313 2.622 37.195 1.00 63.41 518 GLU A CA 1
ATOM 4030 C C . GLU A 1 518 ? -13.992 3.981 37.352 1.00 63.41 518 GLU A C 1
ATOM 4032 O O . GLU A 1 518 ? -13.336 5.014 37.244 1.00 63.41 518 GLU A O 1
ATOM 4037 N N . ALA A 1 519 ? -15.296 3.997 37.615 1.00 58.09 519 ALA A N 1
ATOM 4038 C CA . ALA A 1 519 ? -16.035 5.237 37.811 1.00 58.09 519 ALA A CA 1
ATOM 4039 C C . ALA A 1 519 ? -16.785 5.222 39.153 1.00 58.09 519 ALA A C 1
ATOM 4041 O O . ALA A 1 519 ? -17.355 4.211 39.568 1.00 58.09 519 ALA A O 1
ATOM 4042 N N . LYS A 1 520 ? -16.758 6.355 39.854 1.00 57.47 520 LYS A N 1
ATOM 4043 C CA . LYS A 1 520 ? -17.466 6.607 41.113 1.00 57.47 520 LYS A CA 1
ATOM 4044 C C . LYS A 1 520 ? -18.296 7.873 40.971 1.00 57.47 520 LYS A C 1
ATOM 4046 O O . LYS A 1 520 ? -17.853 8.858 40.386 1.00 57.47 520 LYS A O 1
ATOM 4051 N N . PHE A 1 521 ? -19.503 7.837 41.514 1.00 57.03 521 PHE A N 1
ATOM 4052 C CA . PHE A 1 521 ? -20.517 8.853 41.257 1.00 57.03 521 PHE A CA 1
ATOM 4053 C C . PHE A 1 521 ? -20.980 9.429 42.569 1.00 57.03 521 PHE A C 1
ATOM 4055 O O . PHE A 1 521 ? -21.240 8.668 43.504 1.00 57.03 521 PHE A O 1
ATOM 4062 N N . VAL A 1 522 ? -21.076 10.757 42.624 1.00 53.56 522 VAL A N 1
ATOM 4063 C CA . VAL A 1 522 ? -21.544 11.446 43.819 1.00 53.56 522 VAL A CA 1
ATOM 4064 C C . VAL A 1 522 ? -22.566 12.508 43.437 1.00 53.56 522 VAL A C 1
ATOM 4066 O O . VAL A 1 522 ? -22.247 13.533 42.834 1.00 53.56 522 VAL A O 1
ATOM 4069 N N . THR A 1 523 ? -23.817 12.259 43.811 1.00 50.62 523 THR A N 1
ATOM 4070 C CA . THR A 1 523 ? -24.883 13.261 43.798 1.00 50.62 523 THR A CA 1
ATOM 4071 C C . THR A 1 523 ? -24.831 14.046 45.101 1.00 50.62 523 THR A C 1
ATOM 4073 O O . THR A 1 523 ? -24.806 13.452 46.178 1.00 50.62 523 THR A O 1
ATOM 4076 N N . VAL A 1 524 ? -24.789 15.378 45.014 1.00 47.59 524 VAL A N 1
ATOM 4077 C CA . VAL A 1 524 ? -24.805 16.259 46.189 1.00 47.59 524 VAL A CA 1
ATOM 4078 C C . VAL A 1 524 ? -25.930 17.276 46.038 1.00 47.59 524 VAL A C 1
ATOM 4080 O O . VAL A 1 524 ? -25.969 18.012 45.053 1.00 47.59 524 VAL A O 1
ATOM 4083 N N . ASP A 1 525 ? -26.830 17.339 47.021 1.00 48.75 525 ASP A N 1
ATOM 4084 C CA . ASP A 1 525 ? -27.813 18.421 47.120 1.00 48.75 525 ASP A CA 1
ATOM 4085 C C . ASP A 1 525 ? -27.099 19.736 47.493 1.00 48.75 525 ASP A C 1
ATOM 4087 O O . ASP A 1 525 ? -26.477 19.864 48.551 1.00 48.75 525 ASP A O 1
ATOM 4091 N N . LEU A 1 526 ? -27.175 20.722 46.595 1.00 47.25 526 LEU A N 1
ATOM 4092 C CA . LEU A 1 526 ? -26.491 22.012 46.701 1.00 47.25 526 LEU A CA 1
ATOM 4093 C C . LEU A 1 526 ? -27.180 23.021 47.632 1.00 47.25 526 LEU A C 1
ATOM 4095 O O . LEU A 1 526 ? -26.746 24.174 47.693 1.00 47.25 526 LEU A O 1
ATOM 4099 N N . ASN A 1 527 ? -28.184 22.616 48.411 1.00 45.94 527 ASN A N 1
ATOM 4100 C CA . ASN A 1 527 ? -28.636 23.418 49.551 1.00 45.94 527 ASN A CA 1
ATOM 4101 C C . ASN A 1 527 ? -27.516 23.654 50.595 1.00 45.94 527 ASN A C 1
ATOM 4103 O O . ASN A 1 527 ? -27.605 24.594 51.378 1.00 45.94 527 ASN A O 1
ATOM 4107 N N . ASP A 1 528 ? -26.413 22.890 50.549 1.00 50.81 528 ASP A N 1
ATOM 4108 C CA . ASP A 1 528 ? -25.180 23.095 51.339 1.00 50.81 528 ASP A CA 1
ATOM 4109 C C . ASP A 1 528 ? -24.073 23.826 50.526 1.00 50.81 528 ASP A C 1
ATOM 4111 O O . ASP A 1 528 ? -22.876 23.523 50.589 1.00 50.81 528 ASP A O 1
ATOM 4115 N N . ARG A 1 529 ? -24.506 24.789 49.697 1.00 43.41 529 ARG A N 1
ATOM 4116 C CA . ARG A 1 529 ? -23.752 25.519 48.654 1.00 43.41 529 ARG A CA 1
ATOM 4117 C C . ARG A 1 529 ? -22.406 26.102 49.106 1.00 43.41 529 ARG A C 1
ATOM 4119 O O . ARG A 1 529 ? -21.475 26.172 48.303 1.00 43.41 529 ARG A O 1
ATOM 4126 N N . ASP A 1 530 ? -22.292 26.494 50.371 1.00 50.28 530 ASP A N 1
ATOM 4127 C CA . ASP A 1 530 ? -21.092 27.137 50.921 1.00 50.28 530 ASP A CA 1
ATOM 4128 C C . ASP A 1 530 ? -19.959 26.145 51.226 1.00 50.28 530 ASP A C 1
ATOM 4130 O O . ASP A 1 530 ? -18.784 26.501 51.103 1.00 50.28 530 ASP A O 1
ATOM 4134 N N . LYS A 1 531 ? -20.276 24.880 51.538 1.00 52.12 531 LYS A N 1
ATOM 4135 C CA . LYS A 1 531 ? -19.260 23.851 51.828 1.00 52.12 531 LYS A CA 1
ATOM 4136 C C . LYS A 1 531 ? -18.570 23.342 50.565 1.00 52.12 531 LYS A C 1
ATOM 4138 O O . LYS A 1 531 ? -17.378 23.061 50.600 1.00 52.12 531 LYS A O 1
ATOM 4143 N N . LEU A 1 532 ? -19.297 23.288 49.446 1.00 49.94 532 LEU A N 1
ATOM 4144 C CA . LEU A 1 532 ? -18.765 22.900 48.134 1.00 49.94 532 LEU A CA 1
ATOM 4145 C C . LEU A 1 532 ? -18.082 24.061 47.396 1.00 49.94 532 LEU A C 1
ATOM 4147 O O . LEU A 1 532 ? -17.077 23.837 46.726 1.00 49.94 532 LEU A O 1
ATOM 4151 N N . ARG A 1 533 ? -18.559 25.309 47.551 1.00 49.50 533 ARG A N 1
ATOM 4152 C CA . ARG A 1 533 ? -17.913 26.489 46.944 1.00 49.50 533 ARG A CA 1
ATOM 4153 C C . ARG A 1 533 ? -16.478 26.682 47.420 1.00 49.50 533 ARG A C 1
ATOM 4155 O O . ARG A 1 533 ? -15.636 27.006 46.596 1.00 49.50 533 ARG A O 1
ATOM 4162 N N . GLN A 1 534 ? -16.167 26.414 48.690 1.00 53.12 534 GLN A N 1
ATOM 4163 C CA . GLN A 1 534 ? -14.775 26.414 49.165 1.00 53.12 534 GLN A CA 1
ATOM 4164 C C . GLN A 1 534 ? -13.901 25.331 48.504 1.00 53.12 534 GLN A C 1
ATOM 4166 O O . GLN A 1 534 ? -12.685 25.481 48.482 1.00 53.12 534 GLN A O 1
ATOM 4171 N N . TRP A 1 535 ? -14.485 24.259 47.955 1.00 53.38 535 TRP A N 1
ATOM 4172 C CA . TRP A 1 535 ? -13.756 23.157 47.308 1.00 53.38 535 TRP A CA 1
ATOM 4173 C C . TRP A 1 535 ? -13.486 23.397 45.820 1.00 53.38 535 TRP A C 1
ATOM 4175 O O . TRP A 1 535 ? -12.521 22.859 45.284 1.00 53.38 535 TRP A O 1
ATOM 4185 N N . THR A 1 536 ? -14.307 24.224 45.167 1.00 51.94 536 THR A N 1
ATOM 4186 C CA . THR A 1 536 ? -14.103 24.680 43.782 1.00 51.94 536 THR A CA 1
ATOM 4187 C C . THR A 1 536 ? -13.425 26.052 43.684 1.00 51.94 536 THR A C 1
ATOM 4189 O O . THR A 1 536 ? -12.972 26.400 42.604 1.00 51.94 536 THR A O 1
ATOM 4192 N N . ALA A 1 537 ? -13.340 26.820 44.784 1.00 44.97 537 ALA A N 1
ATOM 4193 C CA . ALA A 1 537 ? -12.846 28.210 44.837 1.00 44.97 537 ALA A CA 1
ATOM 4194 C C . ALA A 1 537 ? -11.338 28.409 44.569 1.00 44.97 537 ALA A C 1
ATOM 4196 O O . ALA A 1 537 ? -10.854 29.536 44.636 1.00 44.97 537 ALA A O 1
ATOM 4197 N N . GLU A 1 538 ? -10.593 27.360 44.223 1.00 48.19 538 GLU A N 1
ATOM 4198 C CA . GLU A 1 538 ? -9.319 27.509 43.514 1.00 48.19 538 GLU A CA 1
ATOM 4199 C C . GLU A 1 538 ? -9.557 27.132 42.042 1.00 48.19 538 GLU A C 1
ATOM 4201 O O . GLU A 1 538 ? -9.394 25.976 41.647 1.00 48.19 538 GLU A O 1
ATOM 4206 N N . ASP A 1 539 ? -10.015 28.121 41.265 1.00 49.28 539 ASP A N 1
ATOM 4207 C CA . ASP A 1 539 ? -10.483 28.093 39.867 1.00 49.28 539 ASP A CA 1
ATOM 4208 C C . ASP A 1 539 ? -9.492 27.483 38.849 1.00 49.28 539 ASP A C 1
ATOM 4210 O O . ASP A 1 539 ? -8.956 28.155 37.969 1.00 49.28 539 ASP A O 1
ATOM 4214 N N . LYS A 1 540 ? -9.246 26.176 38.932 1.00 58.19 540 LYS A N 1
ATOM 4215 C CA . LYS A 1 540 ? -8.519 25.410 37.904 1.00 58.19 540 LYS A CA 1
ATOM 4216 C C . LYS A 1 540 ? -9.395 24.379 37.194 1.00 58.19 540 LYS A C 1
ATOM 4218 O O . LYS A 1 540 ? -8.863 23.498 36.521 1.00 58.19 540 LYS A O 1
ATOM 4223 N N . MET A 1 541 ? -10.721 24.448 37.348 1.00 65.38 541 MET A N 1
ATOM 4224 C CA . MET A 1 541 ? -11.600 23.633 36.510 1.00 65.38 541 MET A CA 1
ATOM 4225 C C . MET A 1 541 ? -11.672 24.236 35.106 1.00 65.38 541 MET A C 1
ATOM 4227 O O . MET A 1 541 ? -11.930 25.429 34.961 1.00 65.38 541 MET A O 1
ATOM 4231 N N . HIS A 1 542 ? -11.444 23.421 34.081 1.00 67.19 542 HIS A N 1
ATOM 4232 C CA . HIS A 1 542 ? -11.596 23.842 32.691 1.00 67.19 542 HIS A CA 1
ATOM 4233 C C . HIS A 1 542 ? -13.089 23.819 32.355 1.00 67.19 542 HIS A C 1
ATOM 4235 O O . HIS A 1 542 ? -13.740 22.789 32.534 1.00 67.19 542 HIS A O 1
ATOM 4241 N N . GLN A 1 543 ? -13.647 24.966 31.962 1.00 67.25 543 GLN A N 1
ATOM 4242 C CA . GLN A 1 543 ? -15.065 25.101 31.622 1.00 67.25 543 GLN A CA 1
ATOM 4243 C C . GLN A 1 543 ? -15.269 24.830 30.131 1.00 67.25 543 GLN A C 1
ATOM 4245 O O . GLN A 1 543 ? -14.537 25.363 29.302 1.00 67.25 543 GLN A O 1
ATOM 4250 N N . SER A 1 544 ? -16.258 24.000 29.816 1.00 63.66 544 SER A N 1
ATOM 4251 C CA . SER A 1 544 ? -16.769 23.800 28.457 1.00 63.66 544 SER A CA 1
ATOM 4252 C C . SER A 1 544 ? -17.866 24.818 28.135 1.00 63.66 544 SER A C 1
ATOM 4254 O O . SER A 1 544 ? -18.488 25.369 29.051 1.00 63.66 544 SER A O 1
ATOM 4256 N N . ASP A 1 545 ? -18.133 25.024 26.844 1.00 53.09 545 ASP A N 1
ATOM 4257 C CA . ASP A 1 545 ? -19.173 25.941 26.354 1.00 53.09 545 ASP A CA 1
ATOM 4258 C C . ASP A 1 545 ? -20.584 25.561 26.854 1.00 53.09 545 ASP A C 1
ATOM 4260 O O . ASP A 1 545 ? -21.422 26.436 27.072 1.00 53.09 545 ASP A O 1
ATOM 4264 N N . ASP A 1 546 ? -20.812 24.277 27.158 1.00 55.00 546 ASP A N 1
ATOM 4265 C CA . ASP A 1 546 ? -22.085 23.735 27.660 1.00 55.00 546 ASP A CA 1
ATOM 4266 C C . ASP A 1 546 ? -22.251 23.858 29.194 1.00 55.00 546 ASP A C 1
ATOM 4268 O O . ASP A 1 546 ? -23.214 23.363 29.785 1.00 55.00 546 ASP A O 1
ATOM 4272 N N . GLY A 1 547 ? -21.306 24.503 29.891 1.00 61.41 547 GLY A N 1
ATOM 4273 C CA . GLY A 1 547 ? -21.370 24.751 31.338 1.00 61.41 547 GLY A CA 1
ATOM 4274 C C . GLY A 1 547 ? -20.939 23.576 32.230 1.00 61.41 547 GLY A C 1
ATOM 4275 O O . GLY A 1 547 ? -20.966 23.699 33.467 1.00 61.41 547 GLY A O 1
ATOM 4276 N N . ALA A 1 548 ? -20.505 22.459 31.634 1.00 66.19 548 ALA A N 1
ATOM 4277 C CA . ALA A 1 548 ? -19.785 21.398 32.332 1.00 66.19 548 ALA A CA 1
ATOM 4278 C C . ALA A 1 548 ? -18.329 21.813 32.602 1.00 66.19 548 ALA A C 1
ATOM 4280 O O . ALA A 1 548 ? -17.731 22.567 31.831 1.00 66.19 548 ALA A O 1
ATOM 4281 N N . ALA A 1 549 ? -17.751 21.327 33.699 1.00 72.62 549 ALA A N 1
ATOM 4282 C CA . ALA A 1 549 ? -16.391 21.676 34.104 1.00 72.62 549 ALA A CA 1
ATOM 4283 C C . ALA A 1 549 ? -15.576 20.437 34.502 1.00 72.62 549 ALA A C 1
ATOM 4285 O O . ALA A 1 549 ? -16.118 19.535 35.145 1.00 72.62 549 ALA A O 1
ATOM 4286 N N . THR A 1 550 ? -14.274 20.408 34.196 1.00 76.81 550 THR A N 1
ATOM 4287 C CA . THR A 1 550 ? -13.380 19.272 34.503 1.00 76.81 550 THR A CA 1
ATOM 4288 C C . THR A 1 550 ? -12.114 19.631 35.267 1.00 76.81 550 THR A C 1
ATOM 4290 O O . THR A 1 550 ? -11.623 20.755 35.190 1.00 76.81 550 THR A O 1
ATOM 4293 N N . ARG A 1 551 ? -11.547 18.656 35.992 1.00 83.00 551 ARG A N 1
ATOM 4294 C CA . ARG A 1 551 ? -10.209 18.738 36.604 1.00 83.00 551 ARG A CA 1
ATOM 4295 C C . ARG A 1 551 ? -9.601 17.350 36.818 1.00 83.00 551 ARG A C 1
ATOM 4297 O O . ARG A 1 551 ? -10.286 16.447 37.283 1.00 83.00 551 ARG A O 1
ATOM 4304 N N . ILE A 1 552 ? -8.303 17.202 36.560 1.00 82.31 552 ILE A N 1
ATOM 4305 C CA . ILE A 1 552 ? -7.543 15.991 36.905 1.00 82.31 552 ILE A CA 1
ATOM 4306 C C . ILE A 1 552 ? -7.044 16.109 38.352 1.00 82.31 552 ILE A C 1
ATOM 4308 O O . ILE A 1 552 ? -6.501 17.141 38.747 1.00 82.31 552 ILE A O 1
ATOM 4312 N N . LEU A 1 553 ? -7.268 15.061 39.138 1.00 78.44 553 LEU A N 1
ATOM 4313 C CA . LEU A 1 553 ? -6.875 14.929 40.536 1.00 78.44 553 LEU A CA 1
ATOM 4314 C C . LEU A 1 553 ? -5.720 13.933 40.670 1.00 78.44 553 LEU A C 1
ATOM 4316 O O . LEU A 1 553 ? -5.726 12.853 40.064 1.00 78.44 553 LEU A O 1
ATOM 4320 N N . THR A 1 554 ? -4.776 14.264 41.544 1.00 81.56 554 THR A N 1
ATOM 4321 C CA . THR A 1 554 ? -3.779 13.318 42.055 1.00 81.56 554 THR A CA 1
ATOM 4322 C C . THR A 1 554 ? -4.445 12.230 42.918 1.00 81.56 554 THR A C 1
ATOM 4324 O O . THR A 1 554 ? -5.569 12.420 43.396 1.00 81.56 554 THR A O 1
ATOM 4327 N N . PRO A 1 555 ? -3.785 11.076 43.148 1.00 78.00 555 PRO A N 1
ATOM 4328 C CA . PRO A 1 555 ? -4.329 10.017 44.002 1.00 78.00 555 PRO A CA 1
ATOM 4329 C C . PRO A 1 555 ? -4.725 10.497 45.408 1.00 78.00 555 PRO A C 1
ATOM 4331 O O . PRO A 1 555 ? -5.825 10.179 45.860 1.00 78.00 555 PRO A O 1
ATOM 4334 N N . ASP A 1 556 ? -3.884 11.319 46.042 1.00 78.69 556 ASP A N 1
ATOM 4335 C CA . ASP A 1 556 ? -4.117 11.854 47.390 1.00 78.69 556 ASP A CA 1
ATOM 4336 C C . ASP A 1 556 ? -5.308 12.825 47.422 1.00 78.69 556 ASP A C 1
ATOM 4338 O O . ASP A 1 556 ? -6.144 12.772 48.326 1.00 78.69 556 ASP A O 1
ATOM 4342 N N . GLU A 1 557 ? -5.433 13.690 46.407 1.00 79.12 557 GLU A N 1
ATOM 4343 C CA . GLU A 1 557 ? -6.589 14.583 46.256 1.00 79.12 557 GLU A CA 1
ATOM 4344 C C . GLU A 1 557 ? -7.886 13.788 46.067 1.00 79.12 557 GLU A C 1
ATOM 4346 O O . GLU A 1 557 ? -8.909 14.119 46.669 1.00 79.12 557 GLU A O 1
ATOM 4351 N N . ALA A 1 558 ? -7.848 12.724 45.259 1.00 75.50 558 ALA A N 1
ATOM 4352 C CA . ALA A 1 558 ? -9.001 11.866 45.015 1.00 75.50 558 ALA A CA 1
ATOM 4353 C C . ALA A 1 558 ? -9.431 11.106 46.283 1.00 75.50 558 ALA A C 1
ATOM 4355 O O . ALA A 1 558 ? -10.625 11.029 46.576 1.00 75.50 558 ALA A O 1
ATOM 4356 N N . GLU A 1 559 ? -8.487 10.567 47.059 1.00 76.31 559 GLU A N 1
ATOM 4357 C CA . GLU A 1 559 ? -8.779 9.864 48.315 1.00 76.31 559 GLU A CA 1
ATOM 4358 C C . GLU A 1 559 ? -9.331 10.813 49.387 1.00 76.31 559 GLU A C 1
ATOM 4360 O O . GLU A 1 559 ? -10.363 10.527 50.003 1.00 76.31 559 GLU A O 1
ATOM 4365 N N . ALA A 1 560 ? -8.714 11.987 49.552 1.00 72.75 560 ALA A N 1
ATOM 4366 C CA . ALA A 1 560 ? -9.186 13.010 50.479 1.00 72.75 560 ALA A CA 1
ATOM 4367 C C . ALA A 1 560 ? -10.596 13.509 50.122 1.00 72.75 560 ALA A C 1
ATOM 4369 O O . ALA A 1 560 ? -11.430 13.699 51.014 1.00 72.75 560 ALA A O 1
ATOM 4370 N N . LEU A 1 561 ? -10.882 13.700 48.830 1.00 72.62 561 LEU A N 1
ATOM 4371 C CA . LEU A 1 561 ? -12.209 14.076 48.349 1.00 72.62 561 LEU A CA 1
ATOM 4372 C C . LEU A 1 561 ? -13.239 12.983 48.661 1.00 72.62 561 LEU A C 1
ATOM 4374 O O . LEU A 1 561 ? -14.292 13.290 49.214 1.00 72.62 561 LEU A O 1
ATOM 4378 N N . MET A 1 562 ? -12.925 11.712 48.393 1.00 70.06 562 MET A N 1
ATOM 4379 C CA . MET A 1 562 ? -13.824 10.588 48.683 1.00 70.06 562 MET A CA 1
ATOM 4380 C C . MET A 1 562 ? -14.155 10.461 50.174 1.00 70.06 562 MET A C 1
ATOM 4382 O O . MET A 1 562 ? -15.329 10.325 50.521 1.00 70.06 562 MET A O 1
ATOM 4386 N N . GLY A 1 563 ? -13.156 10.552 51.057 1.00 68.25 563 GLY A N 1
ATOM 4387 C CA . GLY A 1 563 ? -13.378 10.487 52.506 1.00 68.25 563 GLY A CA 1
ATOM 4388 C C . GLY A 1 563 ? -14.248 11.637 53.028 1.00 68.25 563 GLY A C 1
ATOM 4389 O O . GLY A 1 563 ? -15.057 11.453 53.935 1.00 68.25 563 GLY A O 1
ATOM 4390 N N . ARG A 1 564 ? -14.139 12.827 52.421 1.00 66.75 564 ARG A N 1
ATOM 4391 C CA . ARG A 1 564 ? -14.989 13.978 52.759 1.00 66.75 564 ARG A CA 1
ATOM 4392 C C . ARG A 1 564 ? -16.400 13.844 52.206 1.00 66.75 564 ARG A C 1
ATOM 4394 O O . ARG A 1 564 ? -17.334 14.147 52.940 1.00 66.75 564 ARG A O 1
ATOM 4401 N N . LEU A 1 565 ? -16.576 13.378 50.969 1.00 62.84 565 LEU A N 1
ATOM 4402 C CA . LEU A 1 565 ? -17.908 13.159 50.394 1.00 62.84 565 LEU A CA 1
ATOM 4403 C C . LEU A 1 565 ? -18.699 12.167 51.255 1.00 62.84 565 LEU A C 1
ATOM 4405 O O . LEU A 1 565 ? -19.805 12.487 51.663 1.00 62.84 565 LEU A O 1
ATOM 4409 N N . GLN A 1 566 ? -18.075 11.073 51.700 1.00 63.28 566 GLN A N 1
ATOM 4410 C CA . GLN A 1 566 ? -18.677 10.127 52.654 1.00 63.28 566 GLN A CA 1
ATOM 4411 C C . GLN A 1 566 ? -19.147 10.762 53.978 1.00 63.28 566 GLN A C 1
ATOM 4413 O O . GLN A 1 566 ? -20.016 10.207 54.647 1.00 63.28 566 GLN A O 1
ATOM 4418 N N . SER A 1 567 ? -18.595 11.913 54.376 1.00 60.00 567 SER A N 1
ATOM 4419 C CA . SER A 1 567 ? -18.999 12.620 55.600 1.00 60.00 567 SER A CA 1
ATOM 4420 C C . SER A 1 567 ? -20.242 13.509 55.430 1.00 60.00 567 SER A C 1
ATOM 4422 O O . SER A 1 567 ? -20.812 13.964 56.425 1.00 60.00 567 SER A O 1
ATOM 4424 N N . ILE A 1 568 ? -20.687 13.759 54.192 1.00 56.44 568 ILE A N 1
ATOM 4425 C CA . ILE A 1 568 ? -21.857 14.591 53.887 1.00 56.44 568 ILE A CA 1
ATOM 4426 C C . ILE A 1 568 ? -23.118 13.722 53.931 1.00 56.44 568 ILE A C 1
ATOM 4428 O O . ILE A 1 568 ? -23.310 12.850 53.084 1.00 56.44 568 ILE A O 1
ATOM 4432 N N . ARG A 1 569 ? -24.009 14.011 54.890 1.00 47.16 569 ARG A N 1
ATOM 4433 C CA . ARG A 1 569 ? -25.240 13.237 55.161 1.00 47.16 569 ARG A CA 1
ATOM 4434 C C . ARG A 1 569 ? -26.211 13.096 53.978 1.00 47.16 569 ARG A C 1
ATOM 4436 O O . ARG A 1 569 ? -27.036 12.196 54.017 1.00 47.16 569 ARG A O 1
ATOM 4443 N N . SER A 1 570 ? -26.144 13.978 52.980 1.00 49.06 570 SER A N 1
ATOM 4444 C CA . SER A 1 570 ? -27.025 14.005 51.800 1.00 49.06 570 SER A CA 1
ATOM 4445 C C . SER A 1 570 ? -26.342 13.550 50.505 1.00 49.06 570 SER A C 1
ATOM 4447 O O . SER A 1 570 ? -26.897 13.742 49.425 1.00 49.06 570 SER A O 1
ATOM 4449 N N . SER A 1 571 ? -25.126 13.000 50.586 1.00 48.75 571 SER A N 1
ATOM 4450 C CA . SER A 1 571 ? -24.425 12.487 49.411 1.00 48.75 571 SER A CA 1
ATOM 4451 C C . SER A 1 571 ? -24.665 10.991 49.234 1.00 48.75 571 SER A C 1
A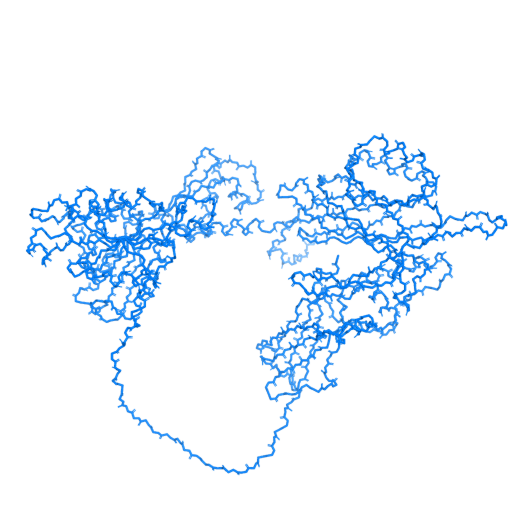TOM 4453 O O . SER A 1 571 ? -24.555 10.216 50.184 1.00 48.75 571 SER A O 1
ATOM 4455 N N . SER A 1 572 ? -24.957 10.579 48.004 1.00 48.25 572 SER A N 1
ATOM 4456 C CA . SER A 1 572 ? -25.007 9.168 47.627 1.00 48.25 572 SER A CA 1
ATOM 4457 C C . SER A 1 572 ? -23.797 8.812 46.787 1.00 48.25 572 SER A C 1
ATOM 4459 O O . SER A 1 572 ? -23.551 9.416 45.745 1.00 48.25 572 SER A O 1
ATOM 4461 N N . VAL A 1 573 ? -23.036 7.818 47.249 1.00 47.91 573 VAL A N 1
ATOM 4462 C CA . VAL A 1 573 ? -21.892 7.273 46.515 1.00 47.91 573 VAL A CA 1
ATOM 4463 C C . VAL A 1 573 ? -22.331 5.991 45.833 1.00 47.91 573 VAL A C 1
ATOM 4465 O O . VAL A 1 573 ? -22.485 4.957 46.481 1.00 47.91 573 VAL A O 1
ATOM 4468 N N . CYS A 1 574 ? -22.495 6.048 44.518 1.00 48.16 574 CYS A N 1
ATOM 4469 C CA . CYS A 1 574 ? -22.797 4.859 43.734 1.00 48.16 574 CYS A CA 1
ATOM 4470 C C . CYS A 1 574 ? -21.498 4.308 43.145 1.00 48.16 574 CYS A C 1
ATOM 4472 O O . CYS A 1 574 ? -20.737 5.022 42.482 1.00 48.16 574 CYS A O 1
ATOM 4474 N N . GLN A 1 575 ? -21.211 3.036 43.436 1.00 47.12 575 GLN A N 1
ATOM 4475 C CA . GLN A 1 575 ? -20.135 2.316 42.764 1.00 47.12 575 GLN A CA 1
ATOM 4476 C C . GLN A 1 575 ? -20.630 1.903 41.379 1.00 47.12 575 GLN A C 1
ATOM 4478 O O . GLN A 1 575 ? -21.614 1.173 41.276 1.00 47.12 575 GLN A O 1
ATOM 4483 N N . ALA A 1 576 ? -19.951 2.348 40.324 1.00 49.69 576 ALA A N 1
ATOM 4484 C CA . ALA A 1 576 ? -20.159 1.793 38.994 1.00 49.69 576 ALA A CA 1
ATOM 4485 C C . ALA A 1 576 ? -19.220 0.598 38.763 1.00 49.69 576 ALA A C 1
ATOM 4487 O O . ALA A 1 576 ? -18.176 0.490 39.418 1.00 49.69 576 ALA A O 1
ATOM 4488 N N . PRO A 1 577 ? -19.566 -0.320 37.844 1.00 47.97 577 PRO A N 1
ATOM 4489 C CA . PRO A 1 577 ? -18.700 -1.440 37.513 1.00 47.97 577 PRO A CA 1
ATOM 4490 C C . PRO A 1 577 ? -17.360 -0.956 36.947 1.00 47.97 577 PRO A C 1
ATOM 4492 O O . PRO A 1 577 ? -17.287 0.026 36.211 1.00 47.97 577 PRO A O 1
ATOM 4495 N N . ARG A 1 578 ? -16.291 -1.701 37.243 1.00 52.47 578 ARG A N 1
ATOM 4496 C CA . ARG A 1 578 ? -15.042 -1.602 36.487 1.00 52.47 578 ARG A CA 1
ATOM 4497 C C . ARG A 1 578 ? -15.298 -2.161 35.091 1.00 52.47 578 ARG A C 1
ATOM 4499 O O . ARG A 1 578 ? -15.562 -3.355 34.956 1.00 52.47 578 ARG A O 1
ATOM 4506 N N . ILE A 1 579 ? -15.212 -1.320 34.070 1.00 54.81 579 ILE A N 1
ATOM 4507 C CA . ILE A 1 579 ? -15.459 -1.722 32.683 1.00 54.81 579 ILE A CA 1
ATOM 4508 C C . ILE A 1 579 ? -14.120 -1.903 31.985 1.00 54.81 579 ILE A C 1
ATOM 4510 O O . ILE A 1 579 ? -13.210 -1.108 32.182 1.00 54.81 579 ILE A O 1
ATOM 4514 N N . LEU A 1 580 ? -13.989 -2.966 31.196 1.00 50.38 580 LEU A N 1
ATOM 4515 C CA . LEU A 1 580 ? -12.826 -3.226 30.357 1.00 50.38 580 LEU A CA 1
ATOM 4516 C C . LEU A 1 580 ? -13.238 -3.046 28.893 1.00 50.38 580 LEU A C 1
ATOM 4518 O O . LEU A 1 580 ? -14.009 -3.861 28.393 1.00 50.38 580 LEU A O 1
ATOM 4522 N N . ALA A 1 581 ? -12.719 -2.022 28.220 1.00 51.41 581 ALA A N 1
ATOM 4523 C CA . ALA A 1 581 ? -12.941 -1.792 26.794 1.00 51.41 581 ALA A CA 1
ATOM 4524 C C . ALA A 1 581 ? -11.638 -1.996 26.003 1.00 51.41 581 ALA A C 1
ATOM 4526 O O . ALA A 1 581 ? -10.584 -1.533 26.439 1.00 51.41 581 ALA A O 1
ATOM 4527 N N . PRO A 1 582 ? -11.657 -2.696 24.859 1.00 50.38 582 PRO A N 1
ATOM 4528 C CA . PRO A 1 582 ? -10.558 -2.654 23.895 1.00 50.38 582 PRO A CA 1
ATOM 4529 C C . PRO A 1 582 ? -10.320 -1.225 23.375 1.00 50.38 582 PRO A C 1
ATOM 4531 O O . PRO A 1 582 ? -11.248 -0.423 23.344 1.00 50.38 582 PRO A O 1
ATOM 4534 N N . HIS A 1 583 ? -9.094 -0.909 22.956 1.00 50.84 583 HIS A N 1
ATOM 4535 C CA . HIS A 1 583 ? -8.783 0.356 22.276 1.00 50.84 583 HIS A CA 1
ATOM 4536 C C . HIS A 1 583 ? -9.734 0.620 21.090 1.00 50.84 583 HIS A C 1
ATOM 4538 O O . HIS A 1 583 ? -10.074 -0.321 20.370 1.00 50.84 583 HIS A O 1
ATOM 4544 N N . GLY A 1 584 ? -10.185 1.867 20.906 1.00 45.16 584 GLY A N 1
ATOM 4545 C CA . GLY A 1 584 ? -11.149 2.253 19.871 1.00 45.16 584 GLY A CA 1
ATOM 4546 C C . GLY A 1 584 ? -12.610 1.893 20.169 1.00 45.16 584 GLY A C 1
ATOM 4547 O O . GLY A 1 584 ? -13.500 2.291 19.417 1.00 45.16 584 GLY A O 1
ATOM 4548 N N . MET A 1 585 ? -12.896 1.152 21.249 1.00 45.12 585 MET A N 1
ATOM 4549 C CA . MET A 1 585 ? -14.266 0.768 21.603 1.00 45.12 585 MET A CA 1
ATOM 4550 C C . MET A 1 585 ? -14.907 1.798 22.541 1.00 45.12 585 MET A C 1
ATOM 4552 O O . MET A 1 585 ? -14.288 2.210 23.526 1.00 45.12 585 MET A O 1
ATOM 4556 N N . PRO A 1 586 ? -16.172 2.187 22.303 1.00 45.88 586 PRO A N 1
ATOM 4557 C CA . PRO A 1 586 ? -16.876 3.071 23.215 1.00 45.88 586 PRO A CA 1
ATOM 4558 C C . PRO A 1 586 ? -17.173 2.376 24.547 1.00 45.88 586 PRO A C 1
ATOM 4560 O O . PRO A 1 586 ? -17.457 1.179 24.619 1.00 45.88 586 PRO A O 1
ATOM 4563 N N . LEU A 1 587 ? -17.155 3.167 25.611 1.00 50.19 587 LEU A N 1
ATOM 4564 C CA . LEU A 1 587 ? -17.566 2.810 26.958 1.00 50.19 587 LEU A CA 1
ATOM 4565 C C . LEU A 1 587 ? -18.966 3.359 27.231 1.00 50.19 587 LEU A C 1
ATOM 4567 O O . LEU A 1 587 ? -19.298 4.489 26.874 1.00 50.19 587 LEU A O 1
ATOM 4571 N N . GLU A 1 588 ? -19.787 2.560 27.903 1.00 49.06 588 GLU A N 1
ATOM 4572 C CA . GLU A 1 588 ? -21.099 2.976 28.392 1.00 49.06 588 GLU A CA 1
ATOM 4573 C C . GLU A 1 588 ? -21.201 2.645 29.876 1.00 49.06 588 GLU A C 1
ATOM 4575 O O . GLU A 1 588 ? -21.032 1.491 30.277 1.00 49.06 588 GLU A O 1
ATOM 4580 N N . ILE A 1 589 ? -21.429 3.671 30.695 1.00 49.59 589 ILE A N 1
ATOM 4581 C CA . ILE A 1 589 ? -21.538 3.552 32.148 1.00 49.59 589 ILE A CA 1
ATOM 4582 C C . ILE A 1 589 ? -22.899 4.104 32.570 1.00 49.59 589 ILE A C 1
ATOM 4584 O O . ILE A 1 589 ? -23.113 5.313 32.575 1.00 49.59 589 ILE A O 1
ATOM 4588 N N . THR A 1 590 ? -23.824 3.219 32.938 1.00 45.41 590 THR A N 1
ATOM 4589 C CA . THR A 1 590 ? -25.151 3.591 33.456 1.00 45.41 590 THR A CA 1
ATOM 4590 C C . THR A 1 590 ? -25.129 3.593 34.978 1.00 45.41 590 THR A C 1
ATOM 4592 O O . THR A 1 590 ? -24.693 2.606 35.580 1.00 45.41 590 THR A O 1
ATOM 4595 N N . VAL A 1 591 ? -25.608 4.669 35.616 1.00 45.69 591 VAL A N 1
ATOM 4596 C CA . VAL A 1 591 ? -25.545 4.799 37.080 1.00 45.69 591 VAL A CA 1
ATOM 4597 C C . VAL A 1 591 ? -26.865 5.240 37.704 1.00 45.69 591 VAL A C 1
ATOM 4599 O O . VAL A 1 591 ? -27.378 6.298 37.344 1.00 45.69 591 VAL A O 1
ATOM 4602 N N . PRO A 1 592 ? -27.399 4.493 38.685 1.00 39.09 592 PRO A N 1
ATOM 4603 C CA . PRO A 1 592 ? -28.473 4.974 39.552 1.00 39.09 592 PRO A CA 1
ATOM 4604 C C . PRO A 1 592 ? -27.910 5.850 40.685 1.00 39.09 592 PRO A C 1
ATOM 4606 O O . PRO A 1 592 ? -26.828 5.555 41.177 1.00 39.09 592 PRO A O 1
ATOM 4609 N N . SER A 1 593 ? -28.630 6.878 41.152 1.00 39.72 593 SER A N 1
ATOM 4610 C CA . SER A 1 593 ? -28.331 7.557 42.432 1.00 39.72 593 SER A CA 1
ATOM 4611 C C . SER A 1 593 ? -29.157 6.951 43.580 1.00 39.72 593 SER A C 1
ATOM 4613 O O . SER A 1 593 ? -30.321 6.618 43.369 1.00 39.72 593 SER A O 1
ATOM 4615 N N . SER A 1 594 ? -28.616 6.832 44.799 1.00 33.09 594 SER A N 1
ATOM 4616 C CA . SER A 1 594 ? -29.325 6.240 45.954 1.00 33.09 594 SER A CA 1
ATOM 4617 C C . SER A 1 594 ? -29.817 7.254 47.011 1.00 33.09 594 SER A C 1
ATOM 4619 O O . SER A 1 594 ? -29.201 8.292 47.215 1.00 33.09 594 SER A O 1
ATOM 4621 N N . ASP A 1 595 ? -30.897 6.862 47.695 1.00 33.38 595 ASP A N 1
ATOM 4622 C CA . ASP A 1 595 ? -31.565 7.369 48.915 1.00 33.38 595 ASP A CA 1
ATOM 4623 C C . ASP A 1 595 ? -32.494 8.611 48.847 1.00 33.38 595 ASP A C 1
ATOM 4625 O O . ASP A 1 595 ? -32.040 9.724 48.576 1.00 33.38 595 ASP A O 1
ATOM 4629 N N . PRO A 1 596 ? -33.798 8.455 49.186 1.00 31.45 596 PRO A N 1
ATOM 4630 C CA . PRO A 1 596 ? -34.656 9.552 49.621 1.00 31.45 596 PRO A CA 1
ATOM 4631 C C . PRO A 1 596 ? -34.346 9.926 51.080 1.00 31.45 596 PRO A C 1
ATOM 4633 O O . PRO A 1 596 ? -34.183 9.072 51.950 1.00 31.45 596 PRO A O 1
ATOM 4636 N N . LEU A 1 597 ? -34.284 11.226 51.363 1.00 27.72 597 LEU A N 1
ATOM 4637 C CA . LEU A 1 597 ? -34.165 11.743 52.723 1.00 27.72 597 LEU A CA 1
ATOM 4638 C C . LEU A 1 597 ? -35.518 11.572 53.444 1.00 27.72 597 LEU A C 1
ATOM 4640 O O . LEU A 1 597 ? -36.458 12.314 53.159 1.00 27.72 597 LEU A O 1
ATOM 4644 N N . GLU A 1 598 ? -35.634 10.643 54.397 1.00 26.19 598 GLU A N 1
ATOM 4645 C CA . GLU A 1 598 ? -36.732 10.688 55.372 1.00 26.19 598 GLU A CA 1
ATOM 4646 C C . GLU A 1 598 ? -36.526 11.908 56.283 1.00 26.19 598 GLU A C 1
ATOM 4648 O O . GLU A 1 598 ? -35.679 11.914 57.180 1.00 26.19 598 GLU A O 1
ATOM 4653 N N . LEU A 1 599 ? -37.293 12.976 56.056 1.00 25.03 599 LEU A N 1
ATOM 4654 C CA . LEU A 1 599 ? -37.487 14.014 57.066 1.00 25.03 599 LEU A CA 1
ATOM 4655 C C . LEU A 1 599 ? -38.672 13.606 57.951 1.00 25.03 599 LEU A C 1
ATOM 4657 O O . LEU A 1 599 ? -39.707 13.217 57.405 1.00 25.03 599 LEU A O 1
ATOM 4661 N N . PRO A 1 600 ? -38.584 13.733 59.289 1.00 22.61 600 PRO A N 1
ATOM 4662 C CA . PRO A 1 600 ? -39.755 13.563 60.136 1.00 22.61 600 PRO A CA 1
ATOM 4663 C C . PRO A 1 600 ? -40.843 14.555 59.703 1.00 22.61 600 PRO A C 1
ATOM 4665 O O . PRO A 1 600 ? -40.604 15.762 59.608 1.00 22.61 600 PRO A O 1
ATOM 4668 N N . LEU A 1 601 ? -42.024 14.005 59.412 1.00 25.67 601 LEU A N 1
ATOM 4669 C CA . LEU A 1 601 ? -43.264 14.723 59.137 1.00 25.67 601 LEU A CA 1
ATOM 4670 C C . LEU A 1 601 ? -43.550 15.743 60.248 1.00 25.67 601 LEU A C 1
ATOM 4672 O O . LEU A 1 601 ? -43.752 15.365 61.402 1.00 25.67 601 LEU A O 1
ATOM 4676 N N . ILE A 1 602 ? -43.603 17.023 59.878 1.00 26.59 602 ILE A N 1
ATOM 4677 C CA . ILE A 1 602 ? -44.391 18.047 60.570 1.00 26.59 602 ILE A CA 1
ATOM 4678 C C . ILE A 1 602 ? -45.175 18.800 59.486 1.00 26.59 602 ILE A C 1
ATOM 4680 O O . ILE A 1 602 ? -44.608 19.162 58.454 1.00 26.59 602 ILE A O 1
ATOM 4684 N N . ASP A 1 603 ? -46.476 18.928 59.743 1.00 31.80 603 ASP A N 1
ATOM 4685 C CA . ASP A 1 603 ? -47.589 19.284 58.858 1.00 31.80 603 ASP A CA 1
ATOM 4686 C C . ASP A 1 603 ? -47.459 20.580 58.024 1.00 31.80 603 ASP A C 1
ATOM 4688 O O . ASP A 1 603 ? -46.928 21.590 58.486 1.00 31.80 603 ASP A O 1
ATOM 4692 N N . ASP A 1 604 ? -48.115 20.529 56.852 1.00 33.91 604 ASP A N 1
ATOM 4693 C CA . ASP A 1 604 ? -48.545 21.602 55.922 1.00 33.91 604 ASP A CA 1
ATOM 4694 C C . ASP A 1 604 ? -47.573 22.002 54.757 1.00 33.91 604 ASP A C 1
ATOM 4696 O O . ASP A 1 604 ? -46.358 22.088 54.939 1.00 33.91 604 ASP A O 1
ATOM 4700 N N . PRO A 1 605 ? -48.077 22.288 53.525 1.00 34.44 605 PRO A N 1
ATOM 4701 C CA . PRO A 1 605 ? -48.308 21.324 52.438 1.00 34.44 605 PRO A CA 1
ATOM 4702 C C . PRO A 1 605 ? -48.058 21.926 51.022 1.00 34.44 605 PRO A C 1
ATOM 4704 O O . PRO A 1 605 ? -48.542 21.405 50.021 1.00 34.44 605 PRO A O 1
ATOM 4707 N N . THR A 1 606 ? -47.328 23.037 50.892 1.00 29.42 606 THR A N 1
ATOM 4708 C CA . THR A 1 606 ? -47.149 23.765 49.618 1.00 29.42 606 THR A CA 1
ATOM 4709 C C . THR A 1 606 ? -45.716 24.301 49.561 1.00 29.42 606 THR A C 1
ATOM 4711 O O . THR A 1 606 ? -45.404 25.302 50.190 1.00 29.42 606 THR A O 1
ATOM 4714 N N . THR A 1 607 ? -44.721 23.702 48.929 1.00 34.91 607 THR A N 1
ATOM 4715 C CA . THR A 1 607 ? -44.687 22.761 47.817 1.00 34.91 607 THR A CA 1
ATOM 4716 C C . THR A 1 607 ? -43.318 22.103 47.958 1.00 34.91 607 THR A C 1
ATOM 4718 O O . THR A 1 607 ? -42.291 22.739 47.734 1.00 34.91 607 THR A O 1
ATOM 4721 N N . ARG A 1 608 ? -43.289 20.859 48.432 1.00 33.34 608 ARG A N 1
ATOM 4722 C CA . ARG A 1 608 ? -42.091 20.019 48.448 1.00 33.34 608 ARG A CA 1
ATOM 4723 C C . ARG A 1 608 ? -42.290 18.972 47.370 1.00 33.34 608 ARG A C 1
ATOM 4725 O O . ARG A 1 608 ? -43.017 18.013 47.596 1.00 33.34 608 ARG A O 1
ATOM 4732 N N . VAL A 1 609 ? -41.660 19.153 46.217 1.00 30.12 609 VAL A N 1
ATOM 4733 C CA . VAL A 1 609 ? -41.488 18.048 45.274 1.00 30.12 609 VAL A CA 1
ATOM 4734 C C . VAL A 1 609 ? -40.057 17.568 45.453 1.00 30.12 609 VAL A C 1
ATOM 4736 O O . VAL A 1 609 ? -39.122 18.067 44.830 1.00 30.12 609 VAL A O 1
ATOM 4739 N N . ALA A 1 610 ? -39.872 16.628 46.380 1.00 35.06 610 ALA A N 1
ATOM 4740 C CA . ALA A 1 610 ? -38.724 15.746 46.281 1.00 35.06 610 ALA A CA 1
ATOM 4741 C C . ALA A 1 610 ? -38.864 15.050 44.923 1.00 35.06 610 ALA A C 1
ATOM 4743 O O . ALA A 1 610 ? -39.881 14.413 44.679 1.00 35.06 610 ALA A O 1
ATOM 4744 N N . VAL A 1 611 ? -37.907 15.256 44.021 1.00 35.25 611 VAL A N 1
ATOM 4745 C CA . VAL A 1 611 ? -37.785 14.459 42.795 1.00 35.25 611 VAL A CA 1
ATOM 4746 C C . VAL A 1 611 ? -36.666 13.464 43.079 1.00 35.25 611 VAL A C 1
ATOM 4748 O O . VAL A 1 611 ? -35.499 13.874 43.035 1.00 35.25 611 VAL A O 1
ATOM 4751 N N . PRO A 1 612 ? -36.968 12.214 43.468 1.00 40.38 612 PRO A N 1
ATOM 4752 C CA . PRO A 1 612 ? -35.947 11.249 43.810 1.00 40.38 612 PRO A CA 1
ATOM 4753 C C . PRO A 1 612 ? -35.509 10.492 42.558 1.00 40.38 612 PRO A C 1
ATOM 4755 O O . PRO A 1 612 ? -36.304 10.029 41.745 1.00 40.38 612 PRO A O 1
ATOM 4758 N N . ILE A 1 613 ? -34.192 10.334 42.498 1.00 46.16 613 ILE A N 1
ATOM 4759 C CA . ILE A 1 613 ? -33.412 9.479 41.611 1.00 46.16 613 ILE A CA 1
ATOM 4760 C C . ILE A 1 613 ? -33.317 9.954 40.161 1.00 46.16 613 ILE A C 1
ATOM 4762 O O . ILE A 1 613 ? -34.247 9.866 39.374 1.00 46.16 613 ILE A O 1
ATOM 4766 N N . ALA A 1 614 ? -32.107 10.392 39.828 1.00 45.94 614 ALA A N 1
ATOM 4767 C CA . ALA A 1 614 ? -31.657 10.786 38.509 1.00 45.94 614 ALA A CA 1
ATOM 4768 C C . ALA A 1 614 ? -30.654 9.734 38.005 1.00 45.94 614 ALA A C 1
ATOM 4770 O O . ALA A 1 614 ? -29.570 9.609 38.577 1.00 45.94 614 ALA A O 1
ATOM 4771 N N . CYS A 1 615 ? -30.987 8.957 36.969 1.00 43.41 615 CYS A N 1
ATOM 4772 C CA . CYS A 1 615 ? -30.015 8.042 36.356 1.00 43.41 615 CYS A CA 1
ATOM 4773 C C . CYS A 1 615 ? -29.151 8.776 35.325 1.00 43.41 615 CYS A C 1
ATOM 4775 O O . CYS A 1 615 ? -29.624 9.040 34.238 1.00 43.41 615 CYS A O 1
ATOM 4777 N N . ALA A 1 616 ? -27.894 9.106 35.608 1.00 47.88 616 ALA A N 1
ATOM 4778 C CA . ALA A 1 616 ? -27.029 9.675 34.572 1.00 47.88 616 ALA A CA 1
ATOM 4779 C C . ALA A 1 616 ? -26.359 8.556 33.767 1.00 47.88 616 ALA A C 1
ATOM 4781 O O . ALA A 1 616 ? -25.673 7.700 34.337 1.00 47.88 616 ALA A O 1
ATOM 4782 N N . MET A 1 617 ? -26.539 8.569 32.449 1.00 50.25 617 MET A N 1
ATOM 4783 C CA . MET A 1 617 ? -25.797 7.704 31.541 1.00 50.25 617 MET A CA 1
ATOM 4784 C C . MET A 1 617 ? -24.548 8.437 31.070 1.00 50.25 617 MET A C 1
ATOM 4786 O O . MET A 1 617 ? -24.653 9.533 30.542 1.00 50.25 617 MET A O 1
ATOM 4790 N N . LEU A 1 618 ? -23.372 7.845 31.264 1.00 52.50 618 LEU A N 1
ATOM 4791 C CA . LEU A 1 618 ? -22.134 8.294 30.636 1.00 52.50 618 LEU A CA 1
ATOM 4792 C C . LEU A 1 618 ? -21.894 7.466 29.381 1.00 52.50 618 LEU A C 1
ATOM 4794 O O . LEU A 1 618 ? -21.528 6.290 29.476 1.00 52.50 618 LEU A O 1
ATOM 4798 N N . THR A 1 619 ? -22.071 8.073 28.215 1.00 51.50 619 THR A N 1
ATOM 4799 C CA . THR A 1 619 ? -21.614 7.504 26.944 1.00 51.50 619 THR A CA 1
ATOM 4800 C C . THR A 1 619 ? -20.293 8.152 26.551 1.00 51.50 619 THR A C 1
ATOM 4802 O O . THR A 1 619 ? -20.097 9.355 26.717 1.00 51.50 619 THR A O 1
ATOM 4805 N N . GLY A 1 620 ? -19.330 7.344 26.109 1.00 56.00 620 GLY A N 1
ATOM 4806 C CA . GLY A 1 620 ? -17.975 7.835 25.925 1.00 56.00 620 GLY A CA 1
ATOM 4807 C C . GLY A 1 620 ? -17.065 6.955 25.091 1.00 56.00 620 GLY A C 1
ATOM 4808 O O . GLY A 1 620 ? -17.373 5.795 24.841 1.00 56.00 620 GLY A O 1
ATOM 4809 N N . GLN A 1 621 ? -15.926 7.494 24.676 1.00 58.25 621 GLN A N 1
ATOM 4810 C CA . GLN A 1 621 ? -14.809 6.731 24.113 1.00 58.25 621 GLN A CA 1
ATOM 4811 C C . GLN A 1 621 ? -13.614 6.864 25.052 1.00 58.25 621 GLN A C 1
ATOM 4813 O O . GLN A 1 621 ? -13.436 7.913 25.672 1.00 58.25 621 GLN A O 1
ATOM 4818 N N . ALA A 1 622 ? -12.851 5.781 25.203 1.00 62.22 622 ALA A N 1
ATOM 4819 C CA . ALA A 1 622 ? -11.564 5.816 25.881 1.00 62.22 622 ALA A CA 1
ATOM 4820 C C . ALA A 1 622 ? -10.492 5.256 24.964 1.00 62.22 622 ALA A C 1
ATOM 4822 O O . ALA A 1 622 ? -10.412 4.042 24.758 1.00 62.22 622 ALA A O 1
ATOM 4823 N N . ASP A 1 623 ? -9.627 6.138 24.491 1.00 60.19 623 ASP A N 1
ATOM 4824 C CA . ASP A 1 623 ? -8.521 5.758 23.635 1.00 60.19 623 ASP A CA 1
ATOM 4825 C C . ASP A 1 623 ? -7.214 5.917 24.386 1.00 60.19 623 ASP A C 1
ATOM 4827 O O . ASP A 1 623 ? -6.854 7.007 24.826 1.00 60.19 623 ASP A O 1
ATOM 4831 N N . ALA A 1 624 ? -6.509 4.799 24.570 1.00 62.53 624 ALA A N 1
ATOM 4832 C CA . ALA A 1 624 ? -5.121 4.848 24.990 1.00 62.53 624 ALA A CA 1
ATOM 4833 C C . ALA A 1 624 ? -4.320 5.635 23.946 1.00 62.53 624 ALA A C 1
ATOM 4835 O O . ALA A 1 624 ? -4.435 5.377 22.746 1.00 62.53 624 ALA A O 1
ATOM 4836 N N . SER A 1 625 ? -3.504 6.573 24.410 1.00 62.69 625 SER A N 1
ATOM 4837 C CA . SER A 1 625 ? -2.588 7.314 23.557 1.00 62.69 625 SER A CA 1
ATOM 4838 C C . SER A 1 625 ? -1.607 6.366 22.848 1.00 62.69 625 SER A C 1
ATOM 4840 O O . SER A 1 625 ? -1.302 5.288 23.375 1.00 62.69 625 SER A O 1
ATOM 4842 N N . PRO A 1 626 ? -1.055 6.751 21.680 1.00 56.41 626 PRO A N 1
ATOM 4843 C CA . PRO A 1 626 ? -0.071 5.931 20.967 1.00 56.41 626 PRO A CA 1
ATOM 4844 C C . PRO A 1 626 ? 1.147 5.548 21.825 1.00 56.41 626 PRO A C 1
ATOM 4846 O O . PRO A 1 626 ? 1.674 4.445 21.696 1.00 56.41 626 PRO A O 1
ATOM 4849 N N . ASP A 1 627 ? 1.558 6.431 22.741 1.00 59.78 627 ASP A N 1
ATOM 4850 C CA . ASP A 1 627 ? 2.653 6.211 23.697 1.00 59.78 627 ASP A CA 1
ATOM 4851 C C . ASP A 1 627 ? 2.234 5.440 24.968 1.00 59.78 627 ASP A C 1
ATOM 4853 O O . ASP A 1 627 ? 3.077 5.103 25.797 1.00 59.78 627 ASP A O 1
ATOM 4857 N N . ARG A 1 628 ? 0.941 5.118 25.115 1.00 64.50 628 ARG A N 1
ATOM 4858 C CA . ARG A 1 628 ? 0.339 4.382 26.240 1.00 64.50 628 ARG A CA 1
ATOM 4859 C C . ARG A 1 628 ? 0.546 5.037 27.611 1.00 64.50 628 ARG A C 1
ATOM 4861 O O . ARG A 1 628 ? 0.577 4.336 28.624 1.00 64.50 628 ARG A O 1
ATOM 4868 N N . HIS A 1 629 ? 0.664 6.363 27.663 1.00 70.25 629 HIS A N 1
ATOM 4869 C CA . HIS A 1 629 ? 0.809 7.123 28.910 1.00 70.25 629 HIS A CA 1
ATOM 4870 C C . HIS A 1 629 ? -0.455 7.876 29.343 1.00 70.25 629 HIS A C 1
ATOM 4872 O O . HIS A 1 629 ? -0.568 8.260 30.513 1.00 70.25 629 HIS A O 1
ATOM 4878 N N . SER A 1 630 ? -1.424 8.056 28.450 1.00 68.75 630 SER A N 1
ATOM 4879 C CA . SER A 1 630 ? -2.695 8.713 28.743 1.00 68.75 630 SER A CA 1
ATOM 4880 C C . SER A 1 630 ? -3.872 8.019 28.062 1.00 68.75 630 SER A C 1
ATOM 4882 O O . SER A 1 630 ? -3.719 7.138 27.215 1.00 68.75 630 SER A O 1
ATOM 4884 N N . VAL A 1 631 ? -5.071 8.389 28.495 1.00 67.88 631 VAL A N 1
ATOM 4885 C CA . VAL A 1 631 ? -6.346 7.946 27.946 1.00 67.88 631 VAL A CA 1
ATOM 4886 C C . VAL A 1 631 ? -7.166 9.182 27.603 1.00 67.88 631 VAL A C 1
ATOM 4888 O O . VAL A 1 631 ? -7.484 9.968 28.497 1.00 67.88 631 VAL A O 1
ATOM 4891 N N . THR A 1 632 ? -7.532 9.349 26.338 1.00 70.94 632 THR A N 1
ATOM 4892 C CA . THR A 1 632 ? -8.496 10.367 25.911 1.00 70.94 632 THR A CA 1
ATOM 4893 C C . THR A 1 632 ? -9.892 9.880 26.267 1.00 70.94 632 THR A C 1
ATOM 4895 O O . THR A 1 632 ? -10.322 8.844 25.770 1.00 70.94 632 THR A O 1
ATOM 4898 N N . LEU A 1 633 ? -10.583 10.592 27.158 1.00 67.94 633 LEU A N 1
ATOM 4899 C CA . LEU A 1 633 ? -11.943 10.279 27.587 1.00 67.94 633 LEU A CA 1
ATOM 4900 C C . LEU A 1 633 ? -12.924 11.290 27.012 1.00 67.94 633 LEU A C 1
ATOM 4902 O O . LEU A 1 633 ? -12.847 12.464 27.362 1.00 67.94 633 LEU A O 1
ATOM 4906 N N . THR A 1 634 ? -13.890 10.820 26.229 1.00 64.94 634 THR A N 1
ATOM 4907 C CA . THR A 1 634 ? -15.118 11.569 25.933 1.00 64.94 634 THR A CA 1
ATOM 4908 C C . THR A 1 634 ? -16.226 11.066 26.849 1.00 64.94 634 THR A C 1
ATOM 4910 O O . THR A 1 634 ? -16.374 9.863 27.012 1.00 64.94 634 THR A O 1
ATOM 4913 N N . ALA A 1 635 ? -16.984 11.956 27.475 1.00 61.56 635 ALA A N 1
ATOM 4914 C CA . ALA A 1 635 ? -18.030 11.649 28.440 1.00 61.56 635 ALA A CA 1
ATOM 4915 C C . ALA A 1 635 ? -19.252 12.527 28.160 1.00 61.56 635 ALA A C 1
ATOM 4917 O O . ALA A 1 635 ? -19.158 13.747 28.264 1.00 61.56 635 ALA A O 1
ATOM 4918 N N . VAL A 1 636 ? -20.386 11.917 27.830 1.00 57.91 636 VAL A N 1
ATOM 4919 C CA . VAL A 1 636 ? -21.668 12.597 27.610 1.00 57.91 636 VAL A CA 1
ATOM 4920 C C . VAL A 1 636 ? -22.648 12.138 28.678 1.00 57.91 636 VAL A C 1
ATOM 4922 O O . VAL A 1 636 ? -22.834 10.938 28.842 1.00 57.91 636 VAL A O 1
ATOM 4925 N N . ALA A 1 637 ? -23.245 13.072 29.419 1.00 54.50 637 ALA A N 1
ATOM 4926 C CA . ALA A 1 637 ? -24.290 12.763 30.395 1.00 54.50 637 ALA A CA 1
ATOM 4927 C C . ALA A 1 637 ? -25.674 12.740 29.716 1.00 54.50 637 ALA A C 1
ATOM 4929 O O . ALA A 1 637 ? -26.234 13.796 29.463 1.00 54.50 637 ALA A O 1
ATOM 4930 N N . GLU A 1 638 ? -26.232 11.568 29.426 1.00 51.09 638 GLU A N 1
ATOM 4931 C CA . GLU A 1 638 ? -27.524 11.397 28.739 1.00 51.09 638 GLU A CA 1
ATOM 4932 C C . GLU A 1 638 ? -28.616 10.836 29.680 1.00 51.09 638 GLU A C 1
ATOM 4934 O O . GLU A 1 638 ? -28.319 10.169 30.674 1.00 51.09 638 GLU A O 1
ATOM 4939 N N . HIS A 1 639 ? -29.888 11.101 29.347 1.00 50.22 639 HIS A N 1
ATOM 4940 C CA . HIS A 1 639 ? -31.101 10.448 29.880 1.00 50.22 639 HIS A CA 1
ATOM 4941 C C . HIS A 1 639 ? -31.208 10.301 31.402 1.00 50.22 639 HIS A C 1
ATOM 4943 O O . HIS A 1 639 ? -31.273 9.195 31.935 1.00 50.22 639 HIS A O 1
ATOM 4949 N N . ILE A 1 640 ? -31.347 11.419 32.108 1.00 49.28 640 ILE A N 1
ATOM 4950 C CA . ILE A 1 640 ? -31.654 11.381 33.536 1.00 49.28 640 ILE A CA 1
ATOM 4951 C C . ILE A 1 640 ? -33.140 11.077 33.783 1.00 49.28 640 ILE A C 1
ATOM 4953 O O . ILE A 1 640 ? -33.993 11.957 33.773 1.00 49.28 640 ILE A O 1
ATOM 4957 N N . ILE A 1 641 ? -33.418 9.791 34.010 1.00 50.25 641 ILE A N 1
ATOM 4958 C CA . ILE A 1 641 ? -34.754 9.240 34.271 1.00 50.25 641 ILE A CA 1
ATOM 4959 C C . ILE A 1 641 ? -35.094 9.324 35.762 1.00 50.25 641 ILE A C 1
ATOM 4961 O O . ILE A 1 641 ? -34.315 8.851 36.594 1.00 50.25 641 ILE A O 1
ATOM 4965 N N . GLY A 1 642 ? -36.288 9.842 36.071 1.00 51.62 642 GLY A N 1
ATOM 4966 C CA . GLY A 1 642 ? -36.941 9.702 37.374 1.00 51.62 642 GLY A CA 1
ATOM 4967 C C . GLY A 1 642 ? -37.455 8.277 37.575 1.00 51.62 642 GLY A C 1
ATOM 4968 O O . GLY A 1 642 ? -38.501 7.919 37.036 1.00 51.62 642 GLY A O 1
ATOM 4969 N N . LEU A 1 643 ? -36.735 7.449 38.338 1.00 49.62 643 LEU A N 1
ATOM 4970 C CA . LEU A 1 643 ? -37.064 6.018 38.490 1.00 49.62 643 LEU A CA 1
ATOM 4971 C C . LEU A 1 643 ? -38.444 5.754 39.125 1.00 49.62 643 LEU A C 1
ATOM 4973 O O . LEU A 1 643 ? -38.983 4.665 38.956 1.00 49.62 643 LEU A O 1
ATOM 4977 N N . GLU A 1 644 ? -39.023 6.728 39.832 1.00 48.53 644 GLU A N 1
ATOM 4978 C CA . GLU A 1 644 ? -40.337 6.596 40.482 1.00 48.53 644 GLU A CA 1
ATOM 4979 C C . GLU A 1 644 ? -41.520 6.682 39.506 1.00 48.53 644 GLU A C 1
ATOM 4981 O O . GLU A 1 644 ? -42.591 6.158 39.801 1.00 48.53 644 GLU A O 1
ATOM 4986 N N . GLN A 1 645 ? -41.332 7.325 38.348 1.00 50.34 645 GLN A N 1
ATOM 4987 C CA . GLN A 1 645 ? -42.368 7.495 37.317 1.00 50.34 645 GLN A CA 1
ATOM 4988 C C . GLN A 1 645 ? -42.230 6.482 36.175 1.00 50.34 645 GLN A C 1
ATOM 4990 O O . GLN A 1 645 ? -43.139 6.352 35.360 1.00 50.34 645 GLN A O 1
ATOM 4995 N N . PHE A 1 646 ? -41.111 5.751 36.111 1.00 53.41 646 PHE A N 1
ATOM 4996 C CA . PHE A 1 646 ? -40.882 4.772 35.056 1.00 53.41 646 PHE A CA 1
ATOM 4997 C C . PHE A 1 646 ? -41.726 3.517 35.283 1.00 53.41 646 PHE A C 1
ATOM 4999 O O . PHE A 1 646 ? -41.416 2.674 36.131 1.00 53.41 646 PHE A O 1
ATOM 5006 N N . ASN A 1 647 ? -42.776 3.383 34.479 1.00 60.28 647 ASN A N 1
ATOM 5007 C CA . ASN A 1 647 ? -43.557 2.167 34.363 1.00 60.28 647 ASN A CA 1
ATOM 5008 C C . ASN A 1 647 ? -43.032 1.355 33.165 1.00 60.28 647 ASN A C 1
ATOM 5010 O O . ASN A 1 647 ? -43.257 1.753 32.029 1.00 60.28 647 ASN A O 1
ATOM 5014 N N . PRO A 1 648 ? -42.366 0.202 33.350 1.00 59.28 648 PRO A N 1
ATOM 5015 C CA . PRO A 1 648 ? -41.911 -0.622 32.225 1.00 59.28 648 PRO A CA 1
ATOM 5016 C C . PRO A 1 648 ? -43.054 -1.229 31.392 1.00 59.28 648 PRO A C 1
ATOM 5018 O O . PRO A 1 648 ? -42.795 -1.789 30.325 1.00 59.28 648 PRO A O 1
ATOM 5021 N N . ALA A 1 649 ? -44.309 -1.121 31.846 1.00 58.28 649 ALA A N 1
ATOM 5022 C CA . ALA A 1 649 ? -45.479 -1.398 31.015 1.00 58.28 649 ALA A CA 1
ATOM 5023 C C . ALA A 1 649 ? -45.795 -0.256 30.022 1.00 58.28 649 ALA A C 1
ATOM 5025 O O . ALA A 1 649 ? -46.426 -0.512 29.002 1.00 58.28 649 ALA A O 1
ATOM 5026 N N . GLU A 1 650 ? -45.333 0.970 30.293 1.00 60.06 650 GLU A N 1
ATOM 5027 C CA . GLU A 1 650 ? -45.549 2.199 29.510 1.00 60.06 650 GLU A CA 1
ATOM 5028 C C . GLU A 1 650 ? -44.227 3.004 29.423 1.00 60.06 650 GLU A C 1
ATOM 5030 O O . GLU A 1 650 ? -44.066 4.034 30.077 1.00 60.06 650 GLU A O 1
ATOM 5035 N N . PRO A 1 651 ? -43.220 2.513 28.674 1.00 55.19 651 PRO A N 1
ATOM 5036 C CA . PRO A 1 651 ? -41.850 3.044 28.704 1.00 55.19 651 PRO A CA 1
ATOM 5037 C C . PRO A 1 651 ? -41.653 4.407 28.006 1.00 55.19 651 PRO A C 1
ATOM 5039 O O . PRO A 1 651 ? -40.550 4.948 28.075 1.00 55.19 651 PRO A O 1
ATOM 5042 N N . ASP A 1 652 ? -42.687 4.958 27.362 1.00 53.97 652 ASP A N 1
ATOM 5043 C CA . ASP A 1 652 ? -42.576 6.079 26.413 1.00 53.97 652 ASP A CA 1
ATOM 5044 C C . ASP A 1 652 ? -42.747 7.481 27.063 1.00 53.97 652 ASP A C 1
ATOM 5046 O O . ASP A 1 652 ? -42.383 8.491 26.463 1.00 53.97 652 ASP A O 1
ATOM 5050 N N . ASP A 1 653 ? -43.200 7.570 28.324 1.00 49.09 653 ASP A N 1
ATOM 5051 C CA . ASP A 1 653 ? -43.509 8.832 29.038 1.00 49.09 653 ASP A CA 1
ATOM 5052 C C . ASP A 1 653 ? -42.349 9.381 29.910 1.00 49.09 653 ASP A C 1
ATOM 5054 O O . ASP A 1 653 ? -42.531 9.854 31.036 1.00 49.09 653 ASP A O 1
ATOM 5058 N N . LEU A 1 654 ? -41.110 9.324 29.413 1.00 49.25 654 LEU A N 1
ATOM 5059 C CA . LEU A 1 654 ? -39.917 9.668 30.199 1.00 49.25 654 LEU A CA 1
ATOM 5060 C C . LEU A 1 654 ? -39.527 11.165 30.147 1.00 49.25 654 LEU A C 1
ATOM 5062 O O . LEU A 1 654 ? -39.235 11.687 29.066 1.00 49.25 654 LEU A O 1
ATOM 5066 N N . PRO A 1 655 ? -39.377 11.860 31.299 1.00 44.06 655 PRO A N 1
ATOM 5067 C CA . PRO A 1 655 ? -38.652 13.129 31.357 1.00 44.06 655 PRO A CA 1
ATOM 5068 C C . PRO A 1 655 ? -37.172 12.879 31.035 1.00 44.06 655 PRO A C 1
ATOM 5070 O O . PRO A 1 655 ? -36.538 12.025 31.657 1.00 44.06 655 PRO A O 1
ATOM 5073 N N . GLN A 1 656 ? -36.609 13.609 30.072 1.00 48.72 656 GLN A N 1
ATOM 5074 C CA . GLN A 1 656 ? -35.177 13.554 29.743 1.00 48.72 656 GLN A CA 1
ATOM 5075 C C . GLN A 1 656 ? -34.475 14.775 30.360 1.00 48.72 656 GLN A C 1
ATOM 5077 O O . GLN A 1 656 ? -35.141 15.757 30.661 1.00 48.72 656 GLN A O 1
ATOM 5082 N N . LEU A 1 657 ? -33.157 14.743 30.592 1.00 51.09 657 LEU A N 1
ATOM 5083 C CA . LEU A 1 657 ? -32.369 15.937 30.958 1.00 51.09 657 LEU A CA 1
ATOM 5084 C C . LEU A 1 657 ? -31.301 16.188 29.886 1.00 51.09 657 LEU A C 1
ATOM 5086 O O . LEU A 1 657 ? -30.844 15.243 29.248 1.00 51.09 657 LEU A O 1
ATOM 5090 N N . ALA A 1 658 ? -30.933 17.457 29.684 1.00 49.22 658 ALA A N 1
ATOM 5091 C CA . ALA A 1 658 ? -30.019 17.893 28.626 1.00 49.22 658 ALA A CA 1
ATOM 5092 C C . ALA A 1 658 ? -28.592 17.330 28.782 1.00 49.22 658 ALA A C 1
ATOM 5094 O O . ALA A 1 658 ? -28.072 17.250 29.897 1.00 49.22 658 ALA A O 1
ATOM 5095 N N . ALA A 1 659 ? -27.972 16.984 27.650 1.00 52.81 659 ALA A N 1
ATOM 5096 C CA . ALA A 1 659 ? -26.644 16.390 27.581 1.00 52.81 659 ALA A CA 1
ATOM 5097 C C . ALA A 1 659 ? -25.519 17.433 27.596 1.00 52.81 659 ALA A C 1
ATOM 5099 O O . ALA A 1 659 ? -25.622 18.468 26.946 1.00 52.81 659 ALA A O 1
ATOM 5100 N N . ALA A 1 660 ? -24.428 17.134 28.305 1.00 57.03 660 ALA A N 1
ATOM 5101 C CA . ALA A 1 660 ? -23.170 17.875 28.212 1.00 57.03 660 ALA A CA 1
ATOM 5102 C C . ALA A 1 660 ? -22.041 16.897 27.875 1.00 57.03 660 ALA A C 1
ATOM 5104 O O . ALA A 1 660 ? -21.903 15.871 28.552 1.00 57.03 660 ALA A O 1
ATOM 5105 N N . ALA A 1 661 ? -21.258 17.211 26.841 1.00 63.09 661 ALA A N 1
ATOM 5106 C CA . ALA A 1 661 ? -20.127 16.408 26.396 1.00 63.09 661 ALA A CA 1
ATOM 5107 C C . ALA A 1 661 ? -18.808 16.992 26.913 1.00 63.09 661 ALA A C 1
ATOM 5109 O O . ALA A 1 661 ? -18.557 18.192 26.857 1.00 63.09 661 ALA A O 1
ATOM 5110 N N . VAL A 1 662 ? -17.936 16.124 27.405 1.00 67.81 662 VAL A N 1
ATOM 5111 C CA . VAL A 1 662 ? -16.638 16.488 27.963 1.00 67.81 662 VAL A CA 1
ATOM 5112 C C . VAL A 1 662 ? -15.580 15.597 27.337 1.00 67.81 662 VAL A C 1
ATOM 5114 O O . VAL A 1 662 ? -15.681 14.384 27.465 1.00 67.81 662 VAL A O 1
ATOM 5117 N N . THR A 1 663 ? -14.556 16.180 26.710 1.00 74.69 663 THR A N 1
ATOM 5118 C CA . THR A 1 663 ? -13.402 15.431 26.185 1.00 74.69 663 THR A CA 1
ATOM 5119 C C . THR A 1 663 ? -12.121 15.870 26.886 1.00 74.69 663 THR A C 1
ATOM 5121 O O . THR A 1 663 ? -11.837 17.064 26.947 1.00 74.69 663 THR A O 1
ATOM 5124 N N . GLN A 1 664 ? -11.365 14.923 27.445 1.00 78.38 664 GLN A N 1
ATOM 5125 C CA . GLN A 1 664 ? -10.162 15.207 28.228 1.00 78.38 664 GLN A CA 1
ATOM 5126 C C . GLN A 1 664 ? -9.127 14.081 28.133 1.00 78.38 664 GLN A C 1
ATOM 5128 O O . GLN A 1 664 ? -9.452 12.918 28.360 1.00 78.38 664 GLN A O 1
ATOM 5133 N N . ASP A 1 665 ? -7.859 14.443 27.924 1.00 80.50 665 ASP A N 1
ATOM 5134 C CA . ASP A 1 665 ? -6.730 13.522 28.082 1.00 80.50 665 ASP A CA 1
ATOM 5135 C C . ASP A 1 665 ? -6.399 13.338 29.563 1.00 80.50 665 ASP A C 1
ATOM 5137 O O . ASP A 1 665 ? -6.120 14.308 30.276 1.00 80.50 665 ASP A O 1
ATOM 5141 N N . VAL A 1 666 ? -6.428 12.091 30.030 1.00 77.19 666 VAL A N 1
ATOM 5142 C CA . VAL A 1 666 ? -6.202 11.715 31.428 1.00 77.19 666 VAL A CA 1
ATOM 5143 C C . VAL A 1 666 ? -4.986 10.793 31.518 1.00 77.19 666 VAL A C 1
ATOM 5145 O O . VAL A 1 666 ? -5.005 9.717 30.924 1.00 77.19 666 VAL A O 1
ATOM 5148 N N . PRO A 1 667 ? -3.925 11.158 32.258 1.00 82.38 667 PRO A N 1
ATOM 5149 C CA . PRO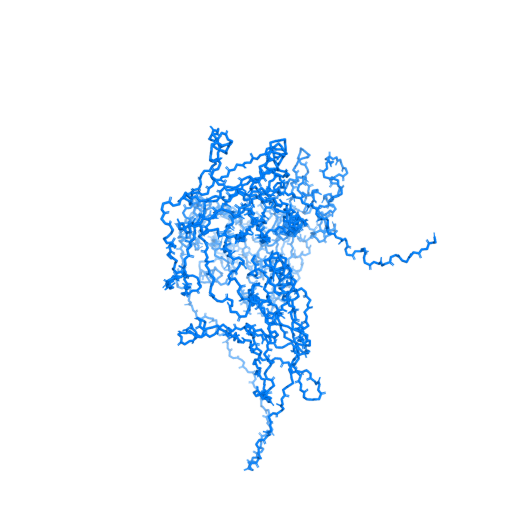 A 1 667 ? -2.782 10.273 32.472 1.00 82.38 667 PRO A CA 1
ATOM 5150 C C . PRO A 1 667 ? -3.189 8.934 33.105 1.00 82.38 667 PRO A C 1
ATOM 5152 O O . PRO A 1 667 ? -4.097 8.895 33.942 1.00 82.38 667 PRO A O 1
ATOM 5155 N N . ASP A 1 668 ? -2.494 7.851 32.747 1.00 78.62 668 ASP A N 1
ATOM 5156 C CA . ASP A 1 668 ? -2.787 6.503 33.252 1.00 78.62 668 ASP A CA 1
ATOM 5157 C C . ASP A 1 668 ? -2.864 6.463 34.792 1.00 78.62 668 ASP A C 1
ATOM 5159 O O . ASP A 1 668 ? -1.963 6.919 35.501 1.00 78.62 668 ASP A O 1
ATOM 5163 N N . GLY A 1 669 ? -3.972 5.935 35.322 1.00 73.44 669 GLY A N 1
ATOM 5164 C CA . GLY A 1 669 ? -4.211 5.784 36.758 1.00 73.44 669 GLY A CA 1
ATOM 5165 C C . GLY A 1 669 ? -4.621 7.054 37.517 1.00 73.44 669 GLY A C 1
ATOM 5166 O O . GLY A 1 669 ? -4.950 6.948 38.704 1.00 73.44 669 GLY A O 1
ATOM 5167 N N . GLN A 1 670 ? -4.647 8.235 36.887 1.00 80.69 670 GLN A N 1
ATOM 5168 C CA . GLN A 1 670 ? -5.139 9.467 37.521 1.00 80.69 670 GLN A CA 1
ATOM 5169 C C . GLN A 1 670 ? -6.670 9.563 37.502 1.00 80.69 670 GLN A C 1
ATOM 5171 O O . GLN A 1 670 ? -7.346 8.809 36.809 1.00 80.69 670 GLN A O 1
ATOM 5176 N N . THR A 1 671 ? -7.242 10.448 38.328 1.00 81.31 671 THR A N 1
ATOM 5177 C CA . THR A 1 671 ? -8.704 10.558 38.488 1.00 81.31 671 THR A CA 1
ATOM 5178 C C . THR A 1 671 ? -9.214 11.862 37.878 1.00 81.31 671 THR A C 1
ATOM 5180 O O . THR A 1 671 ? -8.827 12.938 38.315 1.00 81.31 671 THR A O 1
ATOM 5183 N N . LEU A 1 672 ? -10.104 11.782 36.895 1.00 78.69 672 LEU A N 1
ATOM 5184 C CA . LEU A 1 672 ? -10.818 12.915 36.314 1.00 78.69 672 LEU A CA 1
ATOM 5185 C C . LEU A 1 672 ? -12.084 13.219 37.125 1.00 78.69 672 LEU A C 1
ATOM 5187 O O . LEU A 1 672 ? -12.925 12.343 37.313 1.00 78.69 672 LEU A O 1
ATOM 5191 N N . LEU A 1 673 ? -12.230 14.464 37.577 1.00 76.62 673 LEU A N 1
ATOM 5192 C CA . LEU A 1 673 ? -13.447 15.013 38.169 1.00 76.62 673 LEU A CA 1
ATOM 5193 C C . LEU A 1 673 ? -14.222 15.805 37.110 1.00 76.62 673 LEU A C 1
ATOM 5195 O O . LEU A 1 673 ? -13.671 16.740 36.529 1.00 76.62 673 LEU A O 1
ATOM 5199 N N . ILE A 1 674 ? -15.498 15.480 36.910 1.00 73.25 674 ILE A N 1
ATOM 5200 C CA . ILE A 1 674 ? -16.417 16.192 36.010 1.00 73.25 674 ILE A CA 1
ATOM 5201 C C . ILE A 1 674 ? -17.580 16.757 36.829 1.00 73.25 674 ILE A C 1
ATOM 5203 O O . ILE A 1 674 ? -18.130 16.064 37.682 1.00 73.25 674 ILE A O 1
ATOM 5207 N N . SER A 1 675 ? -17.964 18.005 36.568 1.00 72.31 675 SER A N 1
ATOM 5208 C CA . SER A 1 675 ? -19.147 18.659 37.128 1.00 72.31 675 SER A CA 1
ATOM 5209 C C . SER A 1 675 ? -20.120 19.014 36.011 1.00 72.31 675 SER A C 1
ATOM 5211 O O . SER A 1 675 ? -19.778 19.810 35.140 1.00 72.31 675 SER A O 1
ATOM 5213 N N . VAL A 1 676 ? -21.329 18.456 36.052 1.00 67.06 676 VAL A N 1
ATOM 5214 C CA . VAL A 1 676 ? -22.356 18.632 35.015 1.00 67.06 676 VAL A CA 1
ATOM 5215 C C . VAL A 1 676 ? -23.582 19.331 35.612 1.00 67.06 676 VAL A C 1
ATOM 5217 O O . VAL A 1 676 ? -24.142 18.815 36.583 1.00 67.06 676 VAL A O 1
ATOM 5220 N N . PRO A 1 677 ? -24.005 20.505 35.107 1.00 62.34 677 PRO A N 1
ATOM 5221 C CA . PRO A 1 677 ? -25.276 21.110 35.502 1.00 62.34 677 PRO A CA 1
ATOM 5222 C C . PRO A 1 677 ? -26.463 20.323 34.922 1.00 62.34 677 PRO A C 1
ATOM 5224 O O . PRO A 1 677 ? -26.379 19.836 33.802 1.00 62.34 677 PRO A O 1
ATOM 5227 N N . PHE A 1 678 ? -27.578 20.213 35.652 1.00 60.38 678 PHE A N 1
ATOM 5228 C CA . PHE A 1 678 ? -28.795 19.562 35.147 1.00 60.38 678 PHE A CA 1
ATOM 5229 C C . PHE A 1 678 ? -30.086 20.282 35.572 1.00 60.38 678 PHE A C 1
ATOM 5231 O O . PHE A 1 678 ? -30.129 20.947 36.612 1.00 60.38 678 PHE A O 1
ATOM 5238 N N . GLN A 1 679 ? -31.140 20.135 34.759 1.00 56.09 679 GLN A N 1
ATOM 5239 C CA . GLN A 1 679 ? -32.489 20.676 34.988 1.00 56.09 679 GLN A CA 1
ATOM 5240 C C . GLN A 1 679 ? -33.560 19.750 34.391 1.00 56.09 679 GLN A C 1
ATOM 5242 O O . GLN A 1 679 ? -33.315 19.171 33.335 1.00 56.09 679 GLN A O 1
ATOM 5247 N N . THR A 1 680 ? -34.731 19.646 35.031 1.00 55.22 680 THR A N 1
ATOM 5248 C CA . THR A 1 680 ? -35.888 18.853 34.563 1.00 55.22 680 THR A CA 1
ATOM 5249 C C . THR A 1 680 ? -36.470 19.407 33.269 1.00 55.22 680 THR A C 1
ATOM 5251 O O . THR A 1 680 ? -36.918 20.554 33.249 1.00 55.22 680 THR A O 1
ATOM 5254 N N . VAL A 1 681 ? -36.493 18.603 32.198 1.00 49.62 681 VAL A N 1
ATOM 5255 C CA . VAL A 1 681 ? -37.148 18.955 30.929 1.00 49.62 681 VAL A CA 1
ATOM 5256 C C . VAL A 1 681 ? -38.163 17.879 30.520 1.00 49.62 681 VAL A C 1
ATOM 5258 O O . VAL A 1 681 ? -38.049 16.715 30.902 1.00 49.62 681 VAL A O 1
ATOM 5261 N N . ARG A 1 682 ? -39.199 18.275 29.779 1.00 49.56 682 ARG A N 1
ATOM 5262 C CA . ARG A 1 682 ? -40.222 17.379 29.219 1.00 49.56 682 ARG A CA 1
ATOM 5263 C C . ARG A 1 682 ? -40.216 17.466 27.690 1.00 49.56 682 ARG A C 1
ATOM 5265 O O . ARG A 1 682 ? -39.993 18.563 27.170 1.00 49.56 682 ARG A O 1
ATOM 5272 N N . PRO A 1 683 ? -40.448 16.362 26.964 1.00 48.59 683 PRO A N 1
ATOM 5273 C CA . PRO A 1 683 ? -40.592 16.412 25.513 1.00 48.59 683 PRO A CA 1
ATOM 5274 C C . PRO A 1 683 ? -41.859 17.196 25.146 1.00 48.59 683 PRO A C 1
ATOM 5276 O O . PRO A 1 683 ? -42.914 16.994 25.746 1.00 48.59 683 PRO A O 1
ATOM 5279 N N . VAL A 1 684 ? -41.753 18.114 24.185 1.00 46.50 684 VAL A N 1
ATOM 5280 C CA . VAL A 1 684 ? -42.885 18.935 23.708 1.00 46.50 684 VAL A CA 1
ATOM 5281 C C . VAL A 1 684 ? -43.086 18.884 22.195 1.00 46.50 684 VAL A C 1
ATOM 5283 O O . VAL A 1 684 ? -44.189 19.153 21.725 1.00 46.50 684 VAL A O 1
ATOM 5286 N N . ALA A 1 685 ? -42.051 18.540 21.425 1.00 45.50 685 ALA A N 1
ATOM 5287 C CA . ALA A 1 685 ? -42.125 18.364 19.974 1.00 45.50 685 ALA A CA 1
ATOM 5288 C C . ALA A 1 685 ? -40.955 17.498 19.471 1.00 45.50 685 ALA A C 1
ATOM 5290 O O . ALA A 1 685 ? -40.129 17.051 20.260 1.00 45.50 685 ALA A O 1
ATOM 5291 N N . ALA A 1 686 ? -40.848 17.295 18.157 1.00 42.56 686 ALA A N 1
ATOM 5292 C CA . ALA A 1 686 ? -39.658 16.759 17.498 1.00 42.56 686 ALA A CA 1
ATOM 5293 C C . ALA A 1 686 ? -39.284 17.658 16.311 1.00 42.56 686 ALA A C 1
ATOM 5295 O O . ALA A 1 686 ? -40.156 18.148 15.590 1.00 42.56 686 ALA A O 1
ATOM 5296 N N . LYS A 1 687 ? -37.990 17.910 16.117 1.00 41.34 687 LYS A N 1
ATOM 5297 C CA . LYS A 1 687 ? -37.446 18.755 15.055 1.00 41.34 687 LYS A CA 1
ATOM 5298 C C . LYS A 1 687 ? -36.669 17.901 14.064 1.00 41.34 687 LYS A C 1
ATOM 5300 O O . LYS A 1 687 ? -35.728 17.216 14.436 1.00 41.34 687 LYS A O 1
ATOM 5305 N N . ALA A 1 688 ? -37.012 18.015 12.786 1.00 40.19 688 ALA A N 1
ATOM 5306 C CA . ALA A 1 688 ? -36.216 17.457 11.701 1.00 40.19 688 ALA A CA 1
ATOM 5307 C C . ALA A 1 688 ? -34.841 18.147 11.626 1.00 40.19 688 ALA A C 1
ATOM 5309 O O . ALA A 1 688 ? -34.750 19.348 11.354 1.00 40.19 688 ALA A O 1
ATOM 5310 N N . VAL A 1 689 ? -33.775 17.384 11.827 1.00 44.88 689 VAL A N 1
ATOM 5311 C CA . VAL A 1 689 ? -32.380 17.771 11.620 1.00 44.88 689 VAL A CA 1
ATOM 5312 C C . VAL A 1 689 ? -31.868 17.019 10.403 1.00 44.88 689 VAL A C 1
ATOM 5314 O O . VAL A 1 689 ? -31.889 15.797 10.339 1.00 44.88 689 VAL A O 1
ATOM 5317 N N . LYS A 1 690 ? -31.450 17.759 9.381 1.00 38.34 690 LYS A N 1
ATOM 5318 C CA . LYS A 1 690 ? -30.968 17.170 8.134 1.00 38.34 690 LYS A CA 1
ATOM 5319 C C . LYS A 1 690 ? -29.462 16.961 8.247 1.00 38.34 690 LYS A C 1
ATOM 5321 O O . LYS A 1 690 ? -28.727 17.947 8.251 1.00 38.34 690 LYS A O 1
ATOM 5326 N N . ASN A 1 691 ? -29.022 15.710 8.338 1.00 41.22 691 ASN A N 1
ATOM 5327 C CA . ASN A 1 691 ? -27.605 15.373 8.382 1.00 41.22 691 ASN A CA 1
ATOM 5328 C C . ASN A 1 691 ? -27.057 15.122 6.963 1.00 41.22 691 ASN A C 1
ATOM 5330 O O . ASN A 1 691 ? -27.757 14.531 6.137 1.00 41.22 691 ASN A O 1
ATOM 5334 N N . PRO A 1 692 ? -25.824 15.563 6.643 1.00 34.78 692 PRO A N 1
ATOM 5335 C CA . PRO A 1 692 ? -25.271 15.455 5.289 1.00 34.78 692 PRO A CA 1
ATOM 5336 C C . PRO A 1 692 ? -25.009 14.018 4.813 1.00 34.78 692 PRO A C 1
ATOM 5338 O O . PRO A 1 692 ? -24.977 13.793 3.606 1.00 34.78 692 PRO A O 1
ATOM 5341 N N . SER A 1 693 ? -24.814 13.068 5.733 1.00 34.44 693 SER A N 1
ATOM 5342 C CA . SER A 1 693 ? -24.444 11.675 5.439 1.00 34.44 693 SER A CA 1
ATOM 5343 C C . SER A 1 693 ? -25.594 10.670 5.556 1.00 34.44 693 SER A C 1
ATOM 5345 O O . SER A 1 693 ? -25.591 9.687 4.824 1.00 34.44 693 SER A O 1
ATOM 5347 N N . ASP A 1 694 ? -26.589 10.927 6.417 1.00 35.44 694 ASP A N 1
ATOM 5348 C CA . ASP A 1 694 ? -27.510 9.881 6.910 1.00 35.44 694 ASP A CA 1
ATOM 5349 C C . ASP A 1 694 ? -29.011 10.220 6.770 1.00 35.44 694 ASP A C 1
ATOM 5351 O O . ASP A 1 694 ? -29.870 9.518 7.298 1.00 35.44 694 ASP A O 1
ATOM 5355 N N . GLY A 1 695 ? -29.365 11.295 6.057 1.00 45.22 695 GLY A N 1
ATOM 5356 C CA . GLY A 1 695 ? -30.763 11.704 5.859 1.00 45.22 695 GLY A CA 1
ATOM 5357 C C . GLY A 1 695 ? -31.306 12.642 6.948 1.00 45.22 695 GLY A C 1
ATOM 5358 O O . GLY A 1 695 ? -30.572 13.451 7.515 1.00 45.22 695 GLY A O 1
ATOM 5359 N N . VAL A 1 696 ? -32.626 12.625 7.176 1.00 34.47 696 VAL A N 1
ATOM 5360 C CA . VAL A 1 696 ? -33.304 13.491 8.162 1.00 34.47 696 VAL A CA 1
ATOM 5361 C C . VAL A 1 696 ? -33.454 12.737 9.484 1.00 34.47 696 VAL A C 1
ATOM 5363 O O . VAL A 1 696 ? -34.258 11.816 9.583 1.00 34.47 696 VAL A O 1
ATOM 5366 N N . THR A 1 697 ? -32.711 13.147 10.508 1.00 37.53 697 THR A N 1
ATOM 5367 C CA . THR A 1 697 ? -32.835 12.668 11.891 1.00 37.53 697 THR A CA 1
ATOM 5368 C C . THR A 1 697 ? -33.761 13.593 12.674 1.00 37.53 697 THR A C 1
ATOM 5370 O O . THR A 1 697 ? -33.579 14.804 12.636 1.00 37.53 697 THR A O 1
ATOM 5373 N N . PHE A 1 698 ? -34.757 13.068 13.385 1.00 40.94 698 PHE A N 1
ATOM 5374 C CA . PHE A 1 698 ? -35.640 13.895 14.211 1.00 40.94 698 PHE A CA 1
ATOM 5375 C C . PHE A 1 698 ? -35.117 13.953 15.645 1.00 40.94 698 PHE A C 1
ATOM 5377 O O . PHE A 1 698 ? -35.026 12.932 16.318 1.00 40.94 698 PHE A O 1
ATOM 5384 N N . GLU A 1 699 ? -34.776 15.150 16.111 1.00 43.06 699 GLU A N 1
ATOM 5385 C CA . GLU A 1 699 ? -34.367 15.388 17.492 1.00 43.06 699 GLU A CA 1
ATOM 5386 C C . GLU A 1 699 ? -35.584 15.813 18.324 1.00 43.06 699 GLU A C 1
ATOM 5388 O O . GLU A 1 699 ? -36.269 16.773 17.949 1.00 43.06 699 GLU A O 1
ATOM 5393 N N . PRO A 1 700 ? -35.892 15.143 19.445 1.00 43.56 700 PRO A N 1
ATOM 5394 C CA . PRO A 1 700 ? -36.939 15.598 20.347 1.00 43.56 700 PRO A CA 1
ATOM 5395 C C . PRO A 1 700 ? -36.610 16.996 20.895 1.00 43.56 700 PRO A C 1
ATOM 5397 O O . PRO A 1 700 ? -35.502 17.284 21.342 1.00 43.56 700 PRO A O 1
ATOM 5400 N N . VAL A 1 701 ? -37.591 17.892 20.833 1.00 45.38 701 VAL A N 1
ATOM 5401 C CA . VAL A 1 701 ? -37.543 19.240 21.400 1.00 45.38 701 VAL A CA 1
ATOM 5402 C C . VAL A 1 701 ? -38.069 19.156 22.822 1.00 45.38 701 VAL A C 1
ATOM 5404 O O . VAL A 1 701 ? -39.211 18.746 23.046 1.00 45.38 701 VAL A O 1
ATOM 5407 N N . PHE A 1 702 ? -37.241 19.575 23.773 1.00 51.59 702 PHE A N 1
ATOM 5408 C CA . PHE A 1 702 ? -37.572 19.560 25.190 1.00 51.59 702 PHE A CA 1
ATOM 5409 C C . PHE A 1 702 ? -37.774 20.974 25.730 1.00 51.59 702 PHE A C 1
ATOM 5411 O O . PHE A 1 702 ? -37.011 21.885 25.408 1.00 51.59 702 PHE A O 1
ATOM 5418 N N . GLU A 1 703 ? -38.760 21.143 26.606 1.00 50.62 703 GLU A N 1
ATOM 5419 C CA . GLU A 1 703 ? -38.968 22.375 27.368 1.00 50.62 703 GLU A CA 1
ATOM 5420 C C . GLU A 1 703 ? -38.700 22.147 28.861 1.00 50.62 703 GLU A C 1
ATOM 5422 O O . GLU A 1 703 ? -39.043 21.083 29.387 1.00 50.62 703 GLU A O 1
ATOM 5427 N N . PRO A 1 704 ? -38.125 23.133 29.575 1.00 52.94 704 PRO A N 1
ATOM 5428 C CA . PRO A 1 704 ? -37.996 23.079 31.025 1.00 52.94 704 PRO A CA 1
ATOM 5429 C C . PRO A 1 704 ? -39.353 22.889 31.701 1.00 52.94 704 PRO A C 1
ATOM 5431 O O . PRO A 1 704 ? -40.332 23.556 31.367 1.00 52.94 704 PRO A O 1
ATOM 5434 N N . VAL A 1 705 ? -39.407 22.011 32.698 1.00 54.09 705 VAL A N 1
ATOM 5435 C CA . VAL A 1 705 ? -40.547 21.965 33.615 1.00 54.09 705 VAL A CA 1
ATOM 5436 C C . VAL A 1 705 ? -40.387 23.152 34.568 1.00 54.09 705 VAL A C 1
ATOM 5438 O O . VAL A 1 705 ? -39.438 23.178 35.350 1.00 54.09 705 VAL A O 1
ATOM 5441 N N . GLU A 1 706 ? -41.263 24.160 34.483 1.00 46.62 706 GLU A N 1
ATOM 5442 C CA . GLU A 1 706 ? -41.237 25.331 35.373 1.00 46.62 706 GLU A CA 1
ATOM 5443 C C . GLU A 1 706 ? -41.495 24.926 36.840 1.00 46.62 706 GLU A C 1
ATOM 5445 O O . GLU A 1 706 ? -42.615 24.982 37.341 1.00 46.62 706 GLU A O 1
ATOM 5450 N N . CYS A 1 707 ? -40.440 24.547 37.561 1.00 40.94 707 CYS A N 1
ATOM 5451 C CA . CYS A 1 707 ? -40.380 24.639 39.018 1.00 40.94 707 CYS A CA 1
ATOM 5452 C C . CYS A 1 707 ? -39.708 25.977 39.349 1.00 40.94 707 CYS A C 1
ATOM 5454 O O . CYS A 1 707 ? -38.517 26.155 39.097 1.00 40.94 707 CYS A O 1
ATOM 5456 N N . GLY A 1 708 ? -40.480 26.955 39.834 1.00 46.78 708 GLY A N 1
ATOM 5457 C CA . GLY A 1 708 ? -40.015 28.333 40.037 1.00 46.78 708 GLY A CA 1
ATOM 5458 C C . GLY A 1 708 ? -38.685 28.450 40.797 1.00 46.78 708 GLY A C 1
ATOM 5459 O O . GLY A 1 708 ? -38.426 27.667 41.695 1.00 46.78 708 GLY A O 1
ATOM 5460 N N . SER A 1 709 ? -37.852 29.435 40.432 1.00 44.44 709 SER A N 1
ATOM 5461 C CA . SER A 1 709 ? -36.587 29.859 41.079 1.00 44.44 709 SER A CA 1
ATOM 5462 C C . SER A 1 709 ? -35.703 28.782 41.746 1.00 44.44 709 SER A C 1
ATOM 5464 O O . SER A 1 709 ? -34.991 29.100 42.702 1.00 44.44 709 SER A O 1
ATOM 5466 N N . GLU A 1 710 ? -35.723 27.525 41.295 1.00 47.31 710 GLU A N 1
ATOM 5467 C CA . GLU A 1 710 ? -34.874 26.492 41.884 1.00 47.31 710 GLU A CA 1
ATOM 5468 C C . GLU A 1 710 ? -33.400 26.719 41.501 1.00 47.31 710 GLU A C 1
ATOM 5470 O O . GLU A 1 710 ? -33.088 27.100 40.368 1.00 47.31 710 GLU A O 1
ATOM 5475 N N . PRO A 1 711 ? -32.453 26.505 42.431 1.00 48.22 711 PRO A N 1
ATOM 5476 C CA . PRO A 1 711 ? -31.034 26.561 42.114 1.00 48.22 711 PRO A CA 1
ATOM 5477 C C . PRO A 1 711 ? -30.654 25.445 41.128 1.00 48.22 711 PRO A C 1
ATOM 5479 O O . PRO A 1 711 ? -30.990 24.281 41.330 1.00 48.22 711 PRO A O 1
ATOM 5482 N N . GLN A 1 712 ? -29.891 25.802 40.090 1.00 52.75 712 GLN A N 1
ATOM 5483 C CA . GLN A 1 712 ? -29.333 24.871 39.103 1.00 52.75 712 GLN A CA 1
ATOM 5484 C C . GLN A 1 712 ? -28.558 23.742 39.814 1.00 52.75 712 GLN A C 1
ATOM 5486 O O . GLN A 1 712 ? -27.556 24.000 40.494 1.00 52.75 712 GLN A O 1
ATOM 5491 N N . ARG A 1 713 ? -29.048 22.501 39.704 1.00 58.84 713 ARG A N 1
ATOM 5492 C CA . ARG A 1 713 ? -28.462 21.321 40.360 1.00 58.84 713 ARG A CA 1
ATOM 5493 C C . ARG A 1 713 ? -27.225 20.851 39.580 1.00 58.84 713 ARG A C 1
ATOM 5495 O O . ARG A 1 713 ? -27.118 21.109 38.381 1.00 58.84 713 ARG A O 1
ATOM 5502 N N . ARG A 1 714 ? -26.265 20.195 40.248 1.00 60.41 714 ARG A N 1
ATOM 5503 C CA . ARG A 1 714 ? -25.054 19.644 39.606 1.00 60.41 714 ARG A CA 1
ATOM 5504 C C . ARG A 1 714 ? -24.805 18.191 39.991 1.00 60.41 714 ARG A C 1
ATOM 5506 O O . ARG A 1 714 ? -25.016 17.800 41.135 1.00 60.41 714 ARG A O 1
ATOM 5513 N N . LEU A 1 715 ? -24.296 17.428 39.034 1.00 64.12 715 LEU A N 1
ATOM 5514 C CA . LEU A 1 715 ? -23.804 16.065 39.186 1.00 64.12 715 LEU A CA 1
ATOM 5515 C C . LEU A 1 715 ? -22.269 16.070 39.173 1.00 64.12 715 LEU A C 1
ATOM 5517 O O . LEU A 1 715 ? -21.676 16.731 38.319 1.00 64.12 715 LEU A O 1
ATOM 5521 N N . TYR A 1 716 ? -21.631 15.338 40.094 1.00 67.62 716 TYR A N 1
ATOM 5522 C CA . TYR A 1 716 ? -20.175 15.163 40.121 1.00 67.62 716 TYR A CA 1
ATOM 5523 C C . TYR A 1 716 ? -19.778 13.718 39.799 1.00 67.62 716 TYR A C 1
ATOM 5525 O O . TYR A 1 716 ? -20.298 12.762 40.382 1.00 67.62 716 TYR A O 1
ATOM 5533 N N . LEU A 1 717 ? -18.824 13.567 38.883 1.00 66.81 717 LEU A N 1
ATOM 5534 C CA . LEU A 1 717 ? -18.359 12.285 38.356 1.00 66.81 717 LEU A CA 1
ATOM 5535 C C . LEU A 1 717 ? -16.858 12.144 38.608 1.00 66.81 717 LEU A C 1
ATOM 5537 O O . LEU A 1 717 ? -16.098 13.046 38.267 1.00 66.81 717 LEU A O 1
ATOM 5541 N N . LEU A 1 718 ? -16.431 11.020 39.181 1.00 70.50 718 LEU A N 1
ATOM 5542 C CA . LEU A 1 718 ? -15.026 10.678 39.411 1.00 70.50 718 LEU A CA 1
ATOM 5543 C C . LEU A 1 718 ? -14.665 9.471 38.546 1.00 70.50 718 LEU A C 1
ATOM 5545 O O . LEU A 1 718 ? -15.141 8.366 38.797 1.00 70.50 718 LEU A O 1
ATOM 5549 N N . ILE A 1 719 ? -13.820 9.662 37.538 1.00 70.00 719 ILE A N 1
ATOM 5550 C CA . ILE A 1 719 ? -13.455 8.620 36.572 1.00 70.00 719 ILE A CA 1
ATOM 5551 C C . ILE A 1 719 ? -11.955 8.354 36.652 1.00 70.00 719 ILE A C 1
ATOM 5553 O O . ILE A 1 719 ? -11.148 9.266 36.507 1.00 70.00 719 ILE A O 1
ATOM 5557 N N . ARG A 1 720 ? -11.569 7.098 36.863 1.00 75.00 720 ARG A N 1
ATOM 5558 C CA . ARG A 1 720 ? -10.180 6.640 36.900 1.00 75.00 720 ARG A CA 1
ATOM 5559 C C . ARG A 1 720 ? -9.934 5.621 35.783 1.00 75.00 720 ARG A C 1
ATOM 5561 O O . ARG A 1 720 ? -10.258 4.441 35.956 1.00 75.00 720 ARG A O 1
ATOM 5568 N N . PRO A 1 721 ? -9.376 6.043 34.638 1.00 71.50 721 PRO A N 1
ATOM 5569 C CA . PRO A 1 721 ? -8.933 5.118 33.608 1.00 71.50 721 PRO A CA 1
ATOM 5570 C C . PRO A 1 721 ? -7.617 4.431 34.004 1.00 71.50 721 PRO A C 1
ATOM 5572 O O . PRO A 1 721 ? -6.782 4.986 34.720 1.00 71.50 721 PRO A O 1
ATOM 5575 N N . LYS A 1 722 ? -7.436 3.203 33.523 1.00 71.81 722 LYS A N 1
ATOM 5576 C CA . LYS A 1 722 ? -6.217 2.412 33.649 1.00 71.81 722 LYS A CA 1
ATOM 5577 C C . LYS A 1 722 ? -5.953 1.631 32.368 1.00 71.81 722 LYS A C 1
ATOM 5579 O O . LYS A 1 722 ? -6.792 0.837 31.945 1.00 71.81 722 LYS A O 1
ATOM 5584 N N . ILE A 1 723 ? -4.766 1.763 31.801 1.00 65.38 723 ILE A N 1
ATOM 5585 C CA . ILE A 1 723 ? -4.348 1.008 30.622 1.00 65.38 723 ILE A CA 1
ATOM 5586 C C . ILE A 1 723 ? -3.944 -0.411 31.049 1.00 65.38 723 ILE A C 1
ATOM 5588 O O . ILE A 1 723 ? -3.155 -0.623 31.971 1.00 65.38 723 ILE A O 1
ATOM 5592 N N . ILE A 1 724 ? -4.510 -1.421 30.389 1.00 59.91 724 ILE A N 1
ATOM 5593 C CA . ILE A 1 724 ? -4.175 -2.834 30.577 1.00 59.91 724 ILE A CA 1
ATOM 5594 C C . ILE A 1 724 ? -3.639 -3.381 29.266 1.00 59.91 724 ILE A C 1
ATOM 5596 O O . ILE A 1 724 ? -4.386 -3.615 28.323 1.00 59.91 724 ILE A O 1
ATOM 5600 N N . ILE A 1 725 ? -2.347 -3.673 29.229 1.00 57.03 725 ILE A N 1
ATOM 5601 C CA . ILE A 1 725 ? -1.722 -4.310 28.074 1.00 57.03 725 ILE A CA 1
ATOM 5602 C C . ILE A 1 725 ? -1.921 -5.824 28.206 1.00 57.03 725 ILE A C 1
ATOM 5604 O O . ILE A 1 725 ? -1.303 -6.471 29.053 1.00 57.03 725 ILE A O 1
ATOM 5608 N N . ARG A 1 726 ? -2.816 -6.400 27.399 1.00 46.66 726 ARG A N 1
ATOM 5609 C CA . ARG A 1 726 ? -2.996 -7.851 27.285 1.00 46.66 726 ARG A CA 1
ATOM 5610 C C . ARG A 1 726 ? -2.189 -8.367 26.095 1.00 46.66 726 ARG A C 1
ATOM 5612 O O . ARG A 1 726 ? -2.326 -7.882 24.977 1.00 46.66 726 ARG A O 1
ATOM 5619 N N . ARG A 1 727 ? -1.350 -9.375 26.333 1.00 43.28 727 ARG A N 1
ATOM 5620 C CA . ARG A 1 727 ? -0.692 -10.127 25.255 1.00 43.28 727 ARG A CA 1
ATOM 5621 C C . ARG A 1 727 ? -1.750 -10.936 24.489 1.00 43.28 727 ARG A C 1
ATOM 5623 O O . ARG A 1 727 ? -2.728 -11.363 25.113 1.00 43.28 727 ARG A O 1
ATOM 5630 N N . PRO A 1 728 ? -1.590 -11.190 23.182 1.00 36.09 728 PRO A N 1
ATOM 5631 C CA . PRO A 1 728 ? -2.293 -12.301 22.559 1.00 36.09 728 PRO A CA 1
ATOM 5632 C C . PRO A 1 728 ? -1.926 -13.583 23.317 1.00 36.09 728 PRO A C 1
ATOM 5634 O O . PRO A 1 728 ? -0.751 -13.814 23.605 1.00 36.09 728 PRO A O 1
ATOM 5637 N N . LEU A 1 729 ? -2.919 -14.408 23.655 1.00 33.19 729 LEU A N 1
ATOM 5638 C CA . LEU A 1 729 ? -2.644 -15.825 23.878 1.00 33.19 729 LEU A CA 1
ATOM 5639 C C . LEU A 1 729 ? -2.061 -16.341 22.567 1.00 33.19 729 LEU A C 1
ATOM 5641 O O . LEU A 1 729 ? -2.676 -16.160 21.513 1.00 33.19 729 LEU A O 1
ATOM 5645 N N . SER A 1 730 ? -0.868 -16.923 22.630 1.00 33.31 730 SER A N 1
ATOM 5646 C CA . SER A 1 730 ? -0.316 -17.627 21.485 1.00 33.31 730 SER A CA 1
ATOM 5647 C C . SER A 1 730 ? -1.338 -18.669 21.034 1.00 33.31 730 SER A C 1
ATOM 5649 O O . SER A 1 730 ? -1.851 -19.432 21.854 1.00 33.31 730 SER A O 1
ATOM 5651 N N . LEU A 1 731 ? -1.616 -18.740 19.731 1.00 32.78 731 LEU A N 1
ATOM 5652 C CA . LEU A 1 731 ? -2.420 -19.819 19.146 1.00 32.78 731 LEU A CA 1
ATOM 5653 C C . LEU A 1 731 ? -1.825 -21.217 19.439 1.00 32.78 731 LEU A C 1
ATOM 5655 O O . LEU A 1 731 ? -2.514 -22.218 19.257 1.00 32.78 731 LEU A O 1
ATOM 5659 N N . THR A 1 732 ? -0.596 -21.303 19.969 1.00 33.34 732 THR A N 1
ATOM 5660 C CA . THR A 1 732 ? 0.028 -22.551 20.438 1.00 33.34 732 THR A CA 1
ATOM 5661 C C . THR A 1 732 ? -0.389 -23.010 21.840 1.00 33.34 732 THR A C 1
ATOM 5663 O O . THR A 1 732 ? -0.111 -24.155 22.176 1.00 33.34 732 THR A O 1
ATOM 5666 N N . ASP A 1 733 ? -1.083 -22.196 22.645 1.00 31.25 733 ASP A N 1
ATOM 5667 C CA . ASP A 1 733 ? -1.482 -22.572 24.020 1.00 31.25 733 ASP A CA 1
ATOM 5668 C C . ASP A 1 733 ? -2.867 -23.248 24.102 1.00 31.25 733 ASP A C 1
ATOM 5670 O O . ASP A 1 733 ? -3.410 -23.471 25.182 1.00 31.25 733 ASP A O 1
ATOM 5674 N N . SER A 1 734 ? -3.444 -23.637 22.961 1.00 28.62 734 SER A N 1
ATOM 5675 C CA . SER A 1 734 ? -4.696 -24.409 22.886 1.00 28.62 734 SER A CA 1
ATOM 5676 C C . SER A 1 734 ? -4.470 -25.929 22.888 1.00 28.62 734 SER A C 1
ATOM 5678 O O . SER A 1 734 ? -5.110 -26.683 22.159 1.00 28.62 734 SER A O 1
ATOM 5680 N N . GLN A 1 735 ? -3.577 -26.410 23.750 1.00 25.86 735 GLN A N 1
ATOM 5681 C CA . GLN A 1 735 ? -3.605 -27.797 24.212 1.00 25.86 735 GLN A CA 1
ATOM 5682 C C . GLN A 1 735 ? -3.987 -27.757 25.693 1.00 25.86 735 GLN A C 1
ATOM 5684 O O . GLN A 1 735 ? -3.231 -27.188 26.482 1.00 25.86 735 GLN A O 1
ATOM 5689 N N . PRO A 1 736 ? -5.133 -28.329 26.110 1.00 30.59 736 PRO A N 1
ATOM 5690 C CA . PRO A 1 736 ? -5.363 -28.563 27.522 1.00 30.59 736 PRO A CA 1
ATOM 5691 C C . PRO A 1 736 ? -4.282 -29.546 27.964 1.00 30.59 736 PRO A C 1
ATOM 5693 O O . PRO A 1 736 ? -4.335 -30.732 27.638 1.00 30.59 736 PRO A O 1
ATOM 5696 N N . THR A 1 737 ? -3.262 -29.051 28.660 1.00 29.12 737 THR A N 1
ATOM 5697 C CA . THR A 1 737 ? -2.327 -29.916 29.361 1.00 29.12 737 THR A CA 1
ATOM 5698 C C . THR A 1 737 ? -3.143 -30.672 30.392 1.00 29.12 737 THR A C 1
ATOM 5700 O O . THR A 1 737 ? -3.571 -30.142 31.418 1.00 29.12 737 THR A O 1
ATOM 5703 N N . ALA A 1 738 ? -3.423 -31.928 30.050 1.00 29.56 738 ALA A N 1
ATOM 5704 C CA . ALA A 1 738 ? -3.867 -32.933 30.984 1.00 29.56 738 ALA A CA 1
ATOM 5705 C C . ALA A 1 738 ? -2.995 -32.811 32.232 1.00 29.56 738 ALA A C 1
ATOM 5707 O O . ALA A 1 738 ? -1.767 -32.778 32.146 1.00 29.56 738 ALA A O 1
ATOM 5708 N N . THR A 1 739 ? -3.642 -32.692 33.381 1.00 33.69 739 THR A N 1
ATOM 5709 C CA . THR A 1 739 ? -2.987 -32.779 34.679 1.00 33.69 739 THR A CA 1
ATOM 5710 C C . THR A 1 739 ? -2.437 -34.195 34.840 1.00 33.69 739 THR A C 1
ATOM 5712 O O . THR A 1 739 ? -3.170 -35.155 34.580 1.00 33.69 739 THR A O 1
ATOM 5715 N N . PRO A 1 740 ? -1.173 -34.351 35.260 1.00 29.20 740 PRO A N 1
ATOM 5716 C CA . PRO A 1 740 ? -0.921 -35.391 36.259 1.00 29.20 740 PRO A CA 1
ATOM 5717 C C . PRO A 1 740 ? 0.227 -35.045 37.230 1.00 29.20 740 PRO A C 1
ATOM 5719 O O . PRO A 1 740 ? 1.087 -34.223 36.910 1.00 29.20 740 PRO A O 1
ATOM 5722 N N . PRO A 1 741 ? 0.408 -35.883 38.260 1.00 36.88 741 PRO A N 1
ATOM 5723 C CA . PRO A 1 741 ? -0.357 -35.989 39.501 1.00 36.88 741 PRO A CA 1
ATOM 5724 C C . PRO A 1 741 ? 0.056 -34.971 40.580 1.00 36.88 741 PRO A C 1
ATOM 5726 O O . PRO A 1 741 ? 1.211 -34.487 40.552 1.00 36.88 741 PRO A O 1
#

Foldseek 3Di:
DLQVLKFKEKEFEAAPVGAGAFFKKKKWFKAFQDPVVVVVVVPDGTDMFIWTAHPRRMTMTTRHRADDLLQLLLCQLVLHHRIWIWMDIGGPQWDADPVQTDTGHSCAPQSNVSNVVVLVVLQVVQVVVVHDRGGGDPPRDHFDHDRRYGYDSYTYIYGDDDDDDDDDDDDDDDDDDDDDDDDDDDDPPQPLPPWDWDWDAFPPDPQLIKIKTLQVVLQVVLVVVVPDPSADAAAEEEEEQEPDLSAPVCVSVVSCLVVQQDDSSYMYIRTRFGDQDPVCSVPQSFAAPLRHDPRDPDHNLVSLLRVVVVCVVPDDYNAYEYEYEARCQQVQQQNLQDPSRRHAEYEYEAYAADCSSHHDLLSLQQHEYEYEYECQAPRHCVRVVVVQVSNVLSNHHYDYHYDHDYGDQDDPNSNSSNVRVVRRQQFHKDKDKDWLLLLCCLQPVPDSPDLDPVSVVSSVQSLQVQQPHDVSCVSVSWDWDDDPSTMTTTTGGNNSVVSSVVSSVVSVPDLFWKKWKWKKWKFDDCVVVVVVCVVCVVPPWDADPQGKTKDWDDPVRVVVVVVVSVVDPRMFIWTWDGDIGTAPDKDKTKTKGDDDDDDPDDDDCPDDDPQDIWIWIWIWHWHQDSVNFKTWIKTKTWFGFRSVPQDSVCRPFTWIKDIDIDIDIGTAFIKMKMKDWIATKGFDAWDFDQDPPDGTDIHTDIDGDPPDPDPTGIIIMIMTMHIDRDGPPPPVVPDPPDDDD

pLDDT: mean 72.19, std 21.8, range [22.61, 98.81]

Radius of gyration: 38.12 Å; chains: 1; bounding box: 83×66×105 Å